Protein AF-A0A3M1Y507-F1 (afdb_monomer)

Mean predicted aligned error: 12.8 Å

Foldseek 3Di:
DDDDDPPPDDDPVRVVVVLVVLAAPQQVLADQFLLCLLASVVLNVLCLLLDHQQLEWWWKWKDDPNDIDIDIDTRSQQNDTSVVLLVQLPDQPPVDPTPVVLSRVLSCQVDDVVHHDPPMDIDIPQQDDDPPDDLLRYGSNLCSLLSVLVLVLLQQWDWQFLVLVDFPPDDDPDPDDSQFDLVVSVVSLVVSLVLLVVLLVLLVVLVVVCVVPPDPLDDALVSLVSCQVSLSSLVSLVDPLSHDPDSDSDHSVCSNVSVVSSVVSSVLSVVLSVVLVVLVVVLVPDPDSVVSVVSSQVSQCSRRHVSRDRHTWGAHDCLVQLVVQVVCQVVQCVVADVCNVVVLLVVVLVVPVLSVSVVVSQVSSVSSVRDFQDKTKGKPRDDPPHHHPSDDDDPPDDDDRISIDIDRNCPQVNPNPDTHIDIDSDDDDDDDDDPDDPDDDDDDPPPDPDDPPDDDQDQDAPDPPVDDDPVSVVVSVVVVVVVVVVVVDDVVNCCPDSCVSVPPPPPDPPPPPPPPPDDDDDPDDPPDPDPDPDPPPPPDD

Secondary structure (DSSP, 8-state):
--------PPPHHHHHHHHHHHSPTT-TTSPPPHHHHH-HHHHHHHHHHH--GGGEEEEEEEEETTEEEEEEEEGGGTT--HHHHHHHTSS-TTSS--HHHHHHHHHHHHH-SSPPPTTS-EEEETT---TT--TT-EEHHHHHHHHHHHHHHHHS-EE--SGGGS-SSS---------B-HHHHHHHHHHHHHHHHHHHHHHHHHHHHHHHSS-STT--HHHHHHHHHHHHHHHTTT-TT-S-S--SPPPHHHHHHHHHHHHHHHHHHHHHHHHHHHHHHHHTT--SHHHHHHHHHHHHHHHH-TT------B--S-HHHHHHHHHTHHHHTTTSPTTHHHHHHHHHHTT-HHHHHHHHHHHHHHHTTPPPPPEEEEEES--TTPPPTTS---TT------EEEEEESGGGGG-TTS-B--EE----------SS------------S---TT-------SS--SS--HHHHHHHHHHHHHHHHHHT--HHHHHTSGGGGT-TTS-----------------------------SSTT--

pLDDT: mean 79.87, std 17.72, range [22.44, 98.0]

Radius of gyration: 30.48 Å; Cα contacts (8 Å, |Δi|>4): 598; chains: 1; bounding box: 79×94×76 Å

Solvent-accessible surface area (backbone atoms only — not comparable to full-atom values): 32970 Å² total; per-residue (Å²): 133,90,81,88,75,91,78,85,67,75,52,73,67,55,49,51,50,51,53,59,73,36,51,25,71,59,44,69,86,19,57,84,33,58,58,36,64,53,31,34,70,61,21,25,54,44,16,53,57,72,42,37,26,72,32,33,32,35,39,35,38,36,56,58,97,90,44,79,47,75,40,81,48,37,40,55,67,58,61,49,43,53,57,50,48,61,65,56,44,68,58,63,89,79,74,59,94,43,72,48,56,46,44,53,50,31,46,40,56,74,67,39,83,73,70,70,54,94,88,44,66,76,46,78,36,44,81,55,76,64,94,88,59,58,91,65,52,38,26,58,52,74,47,31,59,49,45,45,40,51,51,53,52,60,69,69,36,43,68,42,42,30,61,82,75,54,52,84,84,83,63,77,92,59,92,68,74,50,44,57,41,46,69,61,48,49,50,33,51,49,52,44,49,52,53,52,50,47,47,44,48,57,48,47,51,55,48,54,58,52,58,68,44,88,48,85,86,64,60,47,39,66,61,43,47,65,45,46,66,46,28,45,56,44,27,52,39,58,42,88,81,27,47,55,91,63,61,61,76,34,52,81,81,45,17,60,53,56,48,52,46,50,51,55,44,46,54,52,45,53,53,47,49,54,51,46,54,53,53,56,65,60,39,76,79,51,78,57,61,68,60,36,40,54,51,51,48,51,45,46,16,66,63,45,34,83,84,48,77,72,69,55,32,16,50,73,80,60,58,67,60,54,51,55,29,61,78,45,38,73,58,27,53,66,70,52,59,89,64,39,68,60,50,50,48,57,56,42,24,77,78,34,71,66,42,30,41,51,49,50,40,54,51,48,27,48,74,54,75,31,79,77,66,61,79,43,63,42,48,37,81,67,54,95,89,50,63,44,82,93,51,76,70,62,90,86,63,78,86,74,92,62,42,75,45,75,29,78,56,52,76,59,84,64,53,77,91,56,77,37,74,50,67,42,65,78,86,83,89,83,84,83,76,68,96,78,71,97,79,81,91,81,85,82,87,76,77,76,93,74,71,74,95,81,80,78,88,85,84,75,77,95,60,94,72,92,60,86,57,69,64,61,56,53,49,50,53,55,50,51,55,49,50,56,54,56,69,70,59,48,69,73,62,42,62,76,37,83,54,42,82,77,44,85,76,70,81,59,80,81,72,69,86,76,80,73,92,68,87,84,95,68,100,68,83,87,84,69,94,73,88,76,86,75,83,82,68,87,83,74,133

Sequence (541 aa):
SEGSSPNGGLSEAERTAHIQAAKPAGWEPNPFTPRAFAEPALNKWLGQMLGPASGIRCVLRYQIDAVEYHVVVQGNHLAIQPIDLLYLLRQDPEDGGSELELRLADYARRQAVPAIPDTAELHLHVRERLPAWDEDIRTFYEIAPLVRALIDLLGDARPLTAEDLLVPEGYEEVEAPRQQLVDELALRMRDARDRLAAVHTDLGVLYTDASRGEAVAGLGPAEASALYPVLRAAAAFGLPGAYPAYQQSPGEEACAQVLNQGLSVAETLSRRLAQVDAAIAEVDPLAGDDARVEAWLDISRMLFGRDFRAIPHFAPRDVAGLQAVWAQREDLCRAMPPFGLESWRQGLAQVRPKMGALDLIDSLVQSFGQMRPPLLPLQLPYKTGDYWLGAAFPEDYAPEDKLSIVTLHGQRLLDTGGSQVGLVLDEWTEEIPFKEQRTGVAFHYDQPDATPPQSLLLAVTPVESGQWDWDDLVYTLIDTLRLAKVRAVEPAQIDQSRYAQLLPAIVAEAIPPQIQAQDDDDGQSPVGIQVVLDFGTNNQE

Nearest PDB structures (foldseek):
  7kzx-assembly1_B  TM=1.644E-01  e=1.262E+00  Shewanella oneidensis

Structure (mmCIF, N/CA/C/O backbone):
data_AF-A0A3M1Y507-F1
#
_entry.id   AF-A0A3M1Y507-F1
#
loop_
_atom_site.group_PDB
_atom_site.id
_atom_site.type_symbol
_atom_site.label_atom_id
_atom_site.label_alt_id
_atom_site.label_comp_id
_atom_site.label_asym_id
_atom_site.label_entity_id
_atom_site.label_seq_id
_atom_site.pdbx_PDB_ins_code
_atom_site.Cartn_x
_atom_site.Cartn_y
_atom_site.Cartn_z
_atom_site.occupancy
_atom_site.B_iso_or_equiv
_atom_site.auth_seq_id
_atom_site.auth_comp_id
_atom_site.auth_asym_id
_atom_site.auth_atom_id
_atom_site.pdbx_PDB_model_num
ATOM 1 N N . SER A 1 1 ? 29.914 37.739 15.614 1.00 28.62 1 SER A N 1
ATOM 2 C CA . SER A 1 1 ? 28.560 37.963 15.081 1.00 28.62 1 SER A CA 1
ATOM 3 C C . SER A 1 1 ? 28.239 36.787 14.177 1.00 28.62 1 SER A C 1
ATOM 5 O O . SER A 1 1 ? 28.610 36.790 13.014 1.00 28.62 1 SER A O 1
ATOM 7 N N . GLU A 1 2 ? 27.913 35.628 14.743 1.00 30.55 2 GLU A N 1
ATOM 8 C CA . GLU A 1 2 ? 26.553 35.282 15.199 1.00 30.55 2 GLU A CA 1
ATOM 9 C C . GLU A 1 2 ? 25.505 35.522 14.110 1.00 30.55 2 GLU A C 1
ATOM 11 O O . GLU A 1 2 ? 25.216 36.658 13.746 1.00 30.55 2 GLU A O 1
ATOM 16 N N . GLY A 1 3 ? 24.981 34.406 13.610 1.00 22.58 3 GLY A N 1
ATOM 17 C CA . GLY A 1 3 ? 23.938 34.287 12.601 1.00 22.58 3 GLY A CA 1
ATOM 18 C C . GLY A 1 3 ? 23.564 32.813 12.471 1.00 22.58 3 GLY A C 1
ATOM 19 O O . GLY A 1 3 ? 23.817 32.188 11.450 1.00 22.58 3 GLY A O 1
ATOM 20 N N . SER A 1 4 ? 23.081 32.248 13.579 1.00 26.69 4 SER A N 1
ATOM 21 C CA . SER A 1 4 ? 22.488 30.913 13.671 1.00 26.69 4 SER A CA 1
ATOM 22 C C . SER A 1 4 ? 21.318 30.774 12.690 1.00 26.69 4 SER A C 1
ATOM 24 O O . SER A 1 4 ? 20.421 31.613 12.669 1.00 26.69 4 SER A O 1
ATOM 26 N N . SER A 1 5 ? 21.305 29.695 11.913 1.00 22.44 5 SER A N 1
ATOM 27 C CA . SER A 1 5 ? 20.075 29.068 11.422 1.00 22.44 5 SER A CA 1
ATOM 28 C C . SER A 1 5 ? 20.173 27.585 11.777 1.00 22.44 5 SER A C 1
ATOM 30 O O . SER A 1 5 ? 21.082 26.913 11.282 1.00 22.44 5 SER A O 1
ATOM 32 N N . PRO A 1 6 ? 19.320 27.063 12.674 1.00 29.78 6 PRO A N 1
ATOM 33 C CA . PRO A 1 6 ? 19.376 25.676 13.096 1.00 29.78 6 PRO A CA 1
ATOM 34 C C . PRO A 1 6 ? 18.635 24.814 12.068 1.00 29.78 6 PRO A C 1
ATOM 36 O O . PRO A 1 6 ? 17.512 24.387 12.298 1.00 29.78 6 PRO A O 1
ATOM 39 N N . ASN A 1 7 ? 19.263 24.536 10.925 1.00 31.41 7 ASN A N 1
ATOM 40 C CA . ASN A 1 7 ? 18.804 23.457 10.051 1.00 31.41 7 ASN A CA 1
ATOM 41 C C . ASN A 1 7 ? 19.341 22.139 10.617 1.00 31.41 7 ASN A C 1
ATOM 43 O O . ASN A 1 7 ? 20.369 21.627 10.174 1.00 31.41 7 ASN A O 1
ATOM 47 N N . GLY A 1 8 ? 18.674 21.631 11.654 1.00 35.56 8 GLY A N 1
ATOM 48 C CA . GLY A 1 8 ? 18.930 20.313 12.232 1.00 35.56 8 GLY A CA 1
ATOM 49 C C . GLY A 1 8 ? 18.510 19.207 11.266 1.00 35.56 8 GLY A C 1
ATOM 50 O O . GLY A 1 8 ? 17.480 18.574 11.456 1.00 35.56 8 GLY A O 1
ATOM 51 N N . GLY A 1 9 ? 19.280 19.005 10.199 1.00 42.66 9 GLY A N 1
ATOM 52 C CA . GLY A 1 9 ? 19.139 17.855 9.314 1.00 42.66 9 GLY A CA 1
ATOM 53 C C . GLY A 1 9 ? 19.923 16.670 9.867 1.00 42.66 9 GLY A C 1
ATOM 54 O O . GLY A 1 9 ? 21.099 16.814 10.198 1.00 42.66 9 GLY A O 1
ATOM 55 N N . LEU A 1 10 ? 19.285 15.500 9.932 1.00 49.62 10 LEU A N 1
ATOM 56 C CA . LEU A 1 10 ? 19.953 14.228 10.216 1.00 49.62 10 LEU A CA 1
ATOM 57 C C . LEU A 1 10 ? 21.174 14.056 9.295 1.00 49.62 10 LEU A C 1
ATOM 59 O O . LEU A 1 10 ? 21.113 14.330 8.084 1.00 49.62 10 LEU A O 1
ATOM 63 N N . SER A 1 11 ? 22.281 13.575 9.853 1.00 54.97 11 SER A N 1
ATOM 64 C CA . SER A 1 11 ? 23.457 13.180 9.080 1.00 54.97 11 SER A CA 1
ATOM 65 C C . SER A 1 11 ? 23.096 12.096 8.053 1.00 54.97 11 SER A C 1
ATOM 67 O O . SER A 1 11 ? 22.108 11.373 8.190 1.00 54.97 11 SER A O 1
ATOM 69 N N . GLU A 1 12 ? 23.885 11.966 6.988 1.00 53.00 12 GLU A N 1
ATOM 70 C CA . GLU A 1 12 ? 23.670 10.940 5.954 1.00 53.00 12 GLU A CA 1
ATOM 71 C C . GLU A 1 12 ? 23.704 9.513 6.534 1.00 53.00 12 GLU A C 1
ATOM 73 O O . GLU A 1 12 ? 22.943 8.639 6.110 1.00 53.00 12 GLU A O 1
ATOM 78 N N . ALA A 1 13 ? 24.520 9.298 7.570 1.00 49.59 13 ALA A N 1
ATOM 79 C CA . ALA A 1 13 ? 24.583 8.046 8.314 1.00 49.59 13 ALA A CA 1
ATOM 80 C C . ALA A 1 13 ? 23.284 7.763 9.091 1.00 49.59 13 ALA A C 1
ATOM 82 O O . ALA A 1 13 ? 22.773 6.647 9.032 1.00 49.59 13 ALA A O 1
ATOM 83 N N . GLU A 1 14 ? 22.712 8.768 9.761 1.00 50.75 14 GLU A N 1
ATOM 84 C CA . GLU A 1 14 ? 21.430 8.645 10.472 1.00 50.75 14 GLU A CA 1
ATOM 85 C C . GLU A 1 14 ? 20.266 8.422 9.503 1.00 50.75 14 GLU A C 1
ATOM 87 O O . GLU A 1 14 ? 19.426 7.556 9.739 1.00 50.75 14 GLU A O 1
ATOM 92 N N . ARG A 1 15 ? 20.256 9.121 8.359 1.00 60.78 15 ARG A N 1
ATOM 93 C CA . ARG A 1 15 ? 19.281 8.874 7.286 1.00 60.78 15 ARG A CA 1
ATOM 94 C C . ARG A 1 15 ? 19.371 7.438 6.785 1.00 60.78 15 ARG A C 1
ATOM 96 O O . ARG A 1 15 ? 18.360 6.746 6.740 1.00 60.78 15 ARG A O 1
ATOM 103 N N . THR A 1 16 ? 20.576 6.965 6.473 1.00 62.06 16 THR A N 1
ATOM 104 C CA . THR A 1 16 ? 20.809 5.594 5.992 1.00 62.06 16 THR A CA 1
ATOM 105 C C . THR A 1 16 ? 20.395 4.548 7.028 1.00 62.06 16 THR A C 1
ATOM 107 O O . THR A 1 16 ? 19.768 3.551 6.671 1.00 62.06 16 THR A O 1
ATOM 110 N N . ALA A 1 17 ? 20.670 4.786 8.312 1.00 60.53 17 ALA A N 1
ATOM 111 C CA . ALA A 1 17 ? 20.237 3.913 9.399 1.00 60.53 17 ALA A CA 1
ATOM 112 C C . ALA A 1 17 ? 18.705 3.876 9.538 1.00 60.53 17 ALA A C 1
ATOM 114 O O . ALA A 1 17 ? 18.132 2.793 9.660 1.00 60.53 17 ALA A O 1
ATOM 115 N N . HIS A 1 18 ? 18.028 5.026 9.449 1.00 66.69 18 HIS A N 1
ATOM 116 C CA . HIS A 1 18 ? 16.563 5.098 9.466 1.00 66.69 18 HIS A CA 1
ATOM 117 C C . HIS A 1 18 ? 15.938 4.385 8.263 1.00 66.69 18 HIS A C 1
ATOM 119 O O . HIS A 1 18 ? 14.988 3.623 8.433 1.00 66.69 18 HIS A O 1
ATOM 125 N N . ILE A 1 19 ? 16.503 4.558 7.065 1.00 67.81 19 ILE A N 1
ATOM 126 C CA . ILE A 1 19 ? 16.067 3.851 5.853 1.00 67.81 19 ILE A CA 1
ATOM 127 C C . ILE A 1 19 ? 16.239 2.341 6.030 1.00 67.81 19 ILE A C 1
ATOM 129 O O . ILE A 1 19 ? 15.324 1.577 5.737 1.00 67.81 19 ILE A O 1
ATOM 133 N N . GLN A 1 20 ? 17.383 1.893 6.549 1.00 68.31 20 GLN A N 1
ATOM 134 C CA . GLN A 1 20 ? 17.637 0.471 6.759 1.00 68.31 20 GLN A CA 1
ATOM 135 C C . GLN A 1 20 ? 16.703 -0.127 7.825 1.00 68.31 20 GLN A C 1
ATOM 137 O O . GLN A 1 20 ? 16.213 -1.236 7.641 1.00 68.31 20 GLN A O 1
ATOM 142 N N . ALA A 1 21 ? 16.383 0.617 8.888 1.00 68.50 21 ALA A N 1
ATOM 143 C CA . ALA A 1 21 ? 15.392 0.217 9.892 1.00 68.50 21 ALA A CA 1
ATOM 144 C C . ALA A 1 21 ? 13.944 0.221 9.356 1.00 68.50 21 ALA A C 1
ATOM 146 O O . ALA A 1 21 ? 13.067 -0.475 9.891 1.00 68.50 21 ALA A O 1
ATOM 147 N N . ALA A 1 22 ? 13.683 1.005 8.309 1.00 74.56 22 ALA A N 1
ATOM 148 C CA . ALA A 1 22 ? 12.406 1.073 7.614 1.00 74.56 22 ALA A CA 1
ATOM 149 C C . ALA A 1 22 ? 12.232 -0.002 6.530 1.00 74.56 22 ALA A C 1
ATOM 151 O O . ALA A 1 22 ? 11.109 -0.203 6.068 1.00 74.56 22 ALA A O 1
ATOM 152 N N . LYS A 1 23 ? 13.292 -0.720 6.134 1.00 83.88 23 LYS A N 1
ATOM 153 C CA . LYS A 1 23 ? 13.156 -1.798 5.151 1.00 83.88 23 LYS A CA 1
ATOM 154 C C . LYS A 1 23 ? 12.300 -2.946 5.708 1.00 83.88 23 LYS A C 1
ATOM 156 O O . LYS A 1 23 ? 12.492 -3.349 6.859 1.00 83.88 23 LYS A O 1
ATOM 161 N N . PRO A 1 24 ? 11.347 -3.467 4.917 1.00 89.75 24 PRO A N 1
ATOM 162 C CA . PRO A 1 24 ? 10.597 -4.651 5.296 1.00 89.75 24 PRO A CA 1
ATOM 163 C C . PRO A 1 24 ? 11.488 -5.896 5.245 1.00 89.75 24 PRO A C 1
ATOM 165 O O . PRO A 1 24 ? 12.346 -6.018 4.369 1.00 89.75 24 PRO A O 1
ATOM 168 N N . ALA A 1 25 ? 11.258 -6.826 6.174 1.00 89.19 25 ALA A N 1
ATOM 169 C CA . ALA A 1 25 ? 11.999 -8.081 6.238 1.00 89.19 25 ALA A CA 1
ATOM 170 C C . ALA A 1 25 ? 11.777 -8.915 4.965 1.00 89.19 25 ALA A C 1
ATOM 172 O O . ALA A 1 25 ? 10.639 -9.099 4.538 1.00 89.19 25 ALA A O 1
ATOM 173 N N . GLY A 1 26 ? 12.850 -9.415 4.351 1.00 90.88 26 GLY A N 1
ATOM 174 C CA . GLY A 1 26 ? 12.789 -10.190 3.106 1.00 90.88 26 GLY A CA 1
ATOM 175 C C . GLY A 1 26 ? 12.724 -9.346 1.825 1.00 90.88 26 GLY A C 1
ATOM 176 O O . GLY A 1 26 ? 12.572 -9.903 0.736 1.00 90.88 26 GLY A O 1
ATOM 177 N N . TRP A 1 27 ? 12.849 -8.020 1.937 1.00 93.75 27 TRP A N 1
ATOM 178 C CA . TRP A 1 27 ? 12.872 -7.062 0.820 1.00 93.75 27 TRP A CA 1
ATOM 179 C C . TRP A 1 27 ? 14.194 -6.288 0.716 1.00 93.75 27 TRP A C 1
ATOM 181 O O . TRP A 1 27 ? 14.363 -5.450 -0.170 1.00 93.75 27 TRP A O 1
ATOM 191 N N . GLU A 1 28 ? 15.157 -6.576 1.593 1.00 90.00 28 GLU A N 1
ATOM 192 C CA . GLU A 1 28 ? 16.459 -5.912 1.674 1.00 90.00 28 GLU A CA 1
ATOM 193 C C . GLU A 1 28 ? 17.313 -5.986 0.398 1.00 90.00 28 GLU A C 1
ATOM 195 O O . GLU A 1 28 ? 18.022 -5.003 0.148 1.00 90.00 28 GLU A O 1
ATOM 200 N N . PRO A 1 29 ? 17.272 -7.073 -0.410 1.00 90.12 29 PRO A N 1
ATOM 201 C CA . PRO A 1 29 ? 18.021 -7.142 -1.665 1.00 90.12 29 PRO A CA 1
ATOM 202 C C . PRO A 1 29 ? 17.580 -6.105 -2.704 1.00 90.12 29 PRO A C 1
ATOM 204 O O . PRO A 1 29 ? 18.383 -5.710 -3.548 1.00 90.12 29 PRO A O 1
ATOM 207 N N . ASN A 1 30 ? 16.324 -5.650 -2.649 1.00 91.12 30 ASN A N 1
ATOM 208 C CA . ASN A 1 30 ? 15.822 -4.639 -3.570 1.00 91.12 30 ASN A CA 1
ATOM 209 C C . ASN A 1 30 ? 16.247 -3.232 -3.112 1.00 91.12 30 ASN A C 1
ATOM 211 O O . ASN A 1 30 ? 16.188 -2.917 -1.917 1.00 91.12 30 ASN A O 1
ATOM 215 N N . PRO A 1 31 ? 16.626 -2.336 -4.044 1.00 90.19 31 PRO A N 1
ATOM 216 C CA . PRO A 1 31 ? 16.830 -0.934 -3.715 1.00 90.19 31 PRO A CA 1
ATOM 217 C C . PRO A 1 31 ? 15.530 -0.325 -3.179 1.00 90.19 31 PRO A C 1
ATOM 219 O O . PRO A 1 31 ? 14.425 -0.726 -3.554 1.00 90.19 31 PRO A O 1
ATOM 222 N N . PHE A 1 32 ? 15.666 0.653 -2.288 1.00 90.62 32 PHE A N 1
ATOM 223 C CA . PHE A 1 32 ? 14.522 1.395 -1.776 1.00 90.62 32 PHE A CA 1
ATOM 224 C C . PHE A 1 32 ? 14.005 2.309 -2.894 1.00 90.62 32 PHE A C 1
ATOM 226 O O . PHE A 1 32 ? 14.772 3.086 -3.465 1.00 90.62 32 PHE A O 1
ATOM 233 N N . THR A 1 33 ? 12.738 2.163 -3.271 1.00 93.56 33 THR A N 1
ATOM 234 C CA . THR A 1 33 ? 12.154 2.918 -4.384 1.00 93.56 33 THR A CA 1
ATOM 235 C C . THR A 1 33 ? 11.754 4.325 -3.944 1.00 93.56 33 THR A C 1
ATOM 237 O O . THR A 1 33 ? 11.559 4.562 -2.751 1.00 93.56 33 THR A O 1
ATOM 240 N N . PRO A 1 34 ? 11.602 5.284 -4.876 1.00 94.75 34 PRO A N 1
ATOM 241 C CA . PRO A 1 34 ? 11.141 6.633 -4.554 1.00 94.75 34 PRO A CA 1
ATOM 242 C C . PRO A 1 34 ? 9.839 6.665 -3.737 1.00 94.75 34 PRO A C 1
ATOM 244 O O . PRO A 1 34 ? 9.742 7.431 -2.781 1.00 94.75 34 PRO A O 1
ATOM 247 N N . ARG A 1 35 ? 8.875 5.782 -4.041 1.00 94.69 35 ARG A N 1
ATOM 248 C CA . ARG A 1 35 ? 7.646 5.632 -3.244 1.00 94.69 35 ARG A CA 1
ATOM 249 C C . ARG A 1 35 ? 7.921 5.138 -1.824 1.00 94.69 35 ARG A C 1
ATOM 251 O O . ARG A 1 35 ? 7.320 5.644 -0.884 1.00 94.69 35 ARG A O 1
ATOM 258 N N . ALA A 1 36 ? 8.839 4.186 -1.656 1.00 94.38 36 ALA A N 1
ATOM 259 C CA . ALA A 1 36 ? 9.221 3.687 -0.338 1.00 94.38 36 ALA A CA 1
ATOM 260 C C . ALA A 1 36 ? 9.976 4.744 0.488 1.00 94.38 36 ALA A C 1
ATOM 262 O O . ALA A 1 36 ? 9.772 4.822 1.694 1.00 94.38 36 ALA A O 1
ATOM 263 N N . PHE A 1 37 ? 10.800 5.587 -0.148 1.00 92.19 37 PHE A N 1
ATOM 264 C CA . PHE A 1 37 ? 11.427 6.750 0.498 1.00 92.19 37 PHE A CA 1
ATOM 265 C C . PHE A 1 37 ? 10.401 7.776 0.967 1.00 92.19 37 PHE A C 1
ATOM 267 O O . PHE A 1 37 ? 10.526 8.307 2.069 1.00 92.19 37 PHE A O 1
ATOM 274 N N . ALA A 1 38 ? 9.397 8.041 0.134 1.00 93.81 38 ALA A N 1
ATOM 275 C CA . ALA A 1 38 ? 8.328 8.960 0.472 1.00 93.81 38 ALA A CA 1
ATOM 276 C C . ALA A 1 38 ? 7.434 8.411 1.592 1.00 93.81 38 ALA A C 1
ATOM 278 O O . ALA A 1 38 ? 7.023 9.192 2.440 1.00 93.81 38 ALA A O 1
ATOM 279 N N . GLU A 1 39 ? 7.172 7.100 1.638 1.00 93.81 39 GLU A N 1
ATOM 280 C CA . GLU A 1 39 ? 6.298 6.463 2.637 1.00 93.81 39 GLU A CA 1
ATOM 281 C C . GLU A 1 39 ? 6.888 5.175 3.243 1.00 93.81 39 GLU A C 1
ATOM 283 O O . GLU A 1 39 ? 6.410 4.059 2.994 1.00 93.81 39 GLU A O 1
ATOM 288 N N . PRO A 1 40 ? 7.931 5.304 4.085 1.00 91.69 40 PRO A N 1
ATOM 289 C CA . PRO A 1 40 ? 8.652 4.162 4.641 1.00 91.69 40 PRO A CA 1
ATOM 290 C C . PRO A 1 40 ? 7.810 3.334 5.618 1.00 91.69 40 PRO A C 1
ATOM 292 O O . PRO A 1 40 ? 7.940 2.109 5.660 1.00 91.69 40 PRO A O 1
ATOM 295 N N . ALA A 1 41 ? 6.940 3.980 6.401 1.00 89.12 41 ALA A N 1
ATOM 296 C CA . ALA A 1 41 ? 6.102 3.307 7.390 1.00 89.12 41 ALA A CA 1
ATOM 297 C C . ALA A 1 41 ? 5.075 2.381 6.725 1.00 89.12 41 ALA A C 1
ATOM 299 O O . ALA A 1 41 ? 4.989 1.202 7.080 1.00 89.12 41 ALA A O 1
ATOM 300 N N . LEU A 1 42 ? 4.366 2.892 5.713 1.00 91.88 42 LEU A N 1
ATOM 301 C CA . LEU A 1 42 ? 3.423 2.110 4.919 1.00 91.88 42 LEU A CA 1
ATOM 302 C C . LEU A 1 42 ? 4.139 0.979 4.173 1.00 91.88 42 LEU A C 1
ATOM 304 O O . LEU A 1 42 ? 3.690 -0.164 4.216 1.00 91.88 42 LEU A O 1
ATOM 308 N N . ASN A 1 43 ? 5.289 1.264 3.554 1.00 94.19 43 ASN A N 1
ATOM 309 C CA . ASN A 1 43 ? 6.078 0.252 2.855 1.00 94.19 43 ASN A CA 1
ATOM 310 C C . ASN A 1 43 ? 6.489 -0.912 3.772 1.00 94.19 43 ASN A C 1
ATOM 312 O O . ASN A 1 43 ? 6.392 -2.079 3.389 1.00 94.19 43 ASN A O 1
ATOM 316 N N . LYS A 1 44 ? 6.912 -0.601 5.003 1.00 90.62 44 LYS A N 1
ATOM 317 C CA . LYS A 1 44 ? 7.278 -1.610 5.999 1.00 90.62 44 LYS A CA 1
ATOM 318 C C . LYS A 1 44 ? 6.092 -2.485 6.397 1.00 90.62 44 LYS A C 1
ATOM 320 O O . LYS A 1 44 ? 6.242 -3.703 6.463 1.00 90.62 44 LYS A O 1
ATOM 325 N N . TRP A 1 45 ? 4.935 -1.875 6.654 1.00 89.56 45 TRP A N 1
ATOM 326 C CA . TRP A 1 45 ? 3.712 -2.597 7.011 1.00 89.56 45 TRP A CA 1
ATOM 327 C C . TRP A 1 45 ? 3.232 -3.504 5.870 1.00 89.56 45 TRP A C 1
ATOM 329 O O . TRP A 1 45 ? 2.956 -4.680 6.095 1.00 89.56 45 TRP A O 1
ATOM 339 N N . LEU A 1 46 ? 3.242 -3.012 4.628 1.00 92.62 46 LEU A N 1
ATOM 340 C CA . LEU A 1 46 ? 2.901 -3.816 3.451 1.00 92.62 46 LEU A CA 1
ATOM 341 C C . LEU A 1 46 ? 3.817 -5.034 3.297 1.00 92.62 46 LEU A C 1
ATOM 343 O O . LEU A 1 46 ? 3.341 -6.119 2.982 1.00 92.62 46 LEU A O 1
ATOM 347 N N . GLY A 1 47 ? 5.118 -4.891 3.564 1.00 92.38 47 GLY A N 1
ATOM 348 C CA . GLY A 1 47 ? 6.041 -6.025 3.511 1.00 92.38 47 GLY A CA 1
ATOM 349 C C . GLY A 1 47 ? 5.758 -7.109 4.556 1.00 92.38 47 GLY A C 1
ATOM 350 O O . GLY A 1 47 ? 6.007 -8.278 4.283 1.00 92.38 47 GLY A O 1
ATOM 351 N N . GLN A 1 48 ? 5.191 -6.756 5.717 1.00 89.56 48 GLN A N 1
ATOM 352 C CA . GLN A 1 48 ? 4.738 -7.743 6.709 1.00 89.56 48 GLN A CA 1
ATOM 353 C C . GLN A 1 48 ? 3.514 -8.525 6.216 1.00 89.56 48 GLN A C 1
ATOM 355 O O . GLN A 1 48 ? 3.409 -9.715 6.488 1.00 89.56 48 GLN A O 1
ATOM 360 N N . MET A 1 49 ? 2.613 -7.868 5.480 1.00 90.94 49 MET A N 1
ATOM 361 C CA . MET A 1 49 ? 1.406 -8.501 4.935 1.00 90.94 49 MET A CA 1
ATOM 362 C C . MET A 1 49 ? 1.708 -9.397 3.733 1.00 90.94 49 MET A C 1
ATOM 364 O O . MET A 1 49 ? 1.124 -10.467 3.595 1.00 90.94 49 MET A O 1
ATOM 368 N N . LEU A 1 50 ? 2.617 -8.963 2.857 1.00 91.75 50 LEU A N 1
ATOM 369 C CA . LEU A 1 50 ? 2.939 -9.662 1.609 1.00 91.75 50 LEU A CA 1
ATOM 370 C C . LEU A 1 50 ? 3.966 -10.791 1.784 1.00 91.75 50 LEU A C 1
ATOM 372 O O . LEU A 1 50 ? 4.079 -11.640 0.903 1.00 91.75 50 LEU A O 1
ATOM 376 N N . GLY A 1 51 ? 4.719 -10.800 2.886 1.00 91.44 51 GLY A N 1
ATOM 377 C CA . GLY A 1 51 ? 5.826 -11.733 3.087 1.00 91.44 51 GLY A CA 1
ATOM 378 C C . GLY A 1 51 ? 7.075 -11.375 2.267 1.00 91.44 51 GLY A C 1
ATOM 379 O O . GLY A 1 51 ? 7.156 -10.289 1.683 1.00 91.44 51 GLY A O 1
ATOM 380 N N . PRO A 1 52 ? 8.097 -12.250 2.240 1.00 93.06 52 PRO A N 1
ATOM 381 C CA . PRO A 1 52 ? 9.377 -11.968 1.591 1.00 93.06 52 PRO A CA 1
ATOM 382 C C . PRO A 1 52 ? 9.254 -11.896 0.062 1.00 93.06 52 PRO A C 1
ATOM 384 O O . PRO A 1 52 ? 8.570 -12.704 -0.564 1.00 93.06 52 PRO A O 1
ATOM 387 N N . ALA A 1 53 ? 10.010 -10.994 -0.572 1.00 94.69 53 ALA A N 1
ATOM 388 C CA . ALA A 1 53 ? 9.958 -10.787 -2.023 1.00 94.69 53 ALA A CA 1
ATOM 389 C C . ALA A 1 53 ? 10.339 -12.040 -2.839 1.00 94.69 53 ALA A C 1
ATOM 391 O O . ALA A 1 53 ? 9.849 -12.235 -3.949 1.00 94.69 53 ALA A O 1
ATOM 392 N N . SER A 1 54 ? 11.211 -12.899 -2.300 1.00 94.19 54 SER A N 1
ATOM 393 C CA . SER A 1 54 ? 11.611 -14.179 -2.911 1.00 94.19 54 SER A CA 1
ATOM 394 C C . SER A 1 54 ? 10.498 -15.236 -2.918 1.00 94.19 54 SER A C 1
ATOM 396 O O . SER A 1 54 ? 10.579 -16.213 -3.673 1.00 94.19 54 SER A O 1
ATOM 398 N N . GLY A 1 55 ? 9.471 -15.048 -2.082 1.00 93.81 55 GLY A N 1
ATOM 399 C CA . GLY A 1 55 ? 8.271 -15.878 -2.038 1.00 93.81 55 GLY A CA 1
ATOM 400 C C . GLY A 1 55 ? 7.310 -15.595 -3.191 1.00 93.81 55 GLY A C 1
ATOM 401 O O . GLY A 1 55 ? 6.507 -16.457 -3.515 1.00 93.81 55 GLY A O 1
ATOM 402 N N . ILE A 1 56 ? 7.423 -14.446 -3.867 1.00 94.94 56 ILE A N 1
ATOM 403 C CA . ILE A 1 56 ? 6.552 -14.063 -4.989 1.00 94.94 56 ILE A CA 1
ATOM 404 C C . ILE A 1 56 ? 7.283 -14.328 -6.306 1.00 94.94 56 ILE A C 1
ATOM 406 O O . ILE A 1 56 ? 8.363 -13.775 -6.533 1.00 94.94 56 ILE A O 1
ATOM 410 N N . ARG A 1 57 ? 6.731 -15.184 -7.172 1.00 96.00 57 ARG A N 1
ATOM 411 C CA . ARG A 1 57 ? 7.416 -15.687 -8.375 1.00 96.00 57 ARG A CA 1
ATOM 412 C C . ARG A 1 57 ? 6.542 -15.680 -9.627 1.00 96.00 57 ARG A C 1
ATOM 414 O O . ARG A 1 57 ? 5.321 -15.662 -9.562 1.00 96.00 57 ARG A O 1
ATOM 421 N N . CYS A 1 58 ? 7.180 -15.712 -10.788 1.00 95.81 58 CYS A N 1
ATOM 422 C CA . CYS A 1 58 ? 6.538 -15.928 -12.081 1.00 95.81 58 CYS A CA 1
ATOM 423 C C . CYS A 1 58 ? 7.408 -16.860 -12.926 1.00 95.81 58 CYS A C 1
ATOM 425 O O . CYS A 1 58 ? 8.637 -16.723 -12.929 1.00 95.81 58 CYS A O 1
ATOM 427 N N . VAL A 1 59 ? 6.777 -17.792 -13.638 1.00 96.44 59 VAL A N 1
ATOM 428 C CA . VAL A 1 59 ? 7.441 -18.628 -14.640 1.00 96.44 59 VAL A CA 1
ATOM 429 C C . VAL A 1 59 ? 7.279 -17.958 -15.999 1.00 96.44 59 VAL A C 1
ATOM 431 O O . VAL A 1 59 ? 6.169 -17.632 -16.413 1.00 96.44 59 VAL A O 1
ATOM 434 N N . LEU A 1 60 ? 8.387 -17.756 -16.706 1.00 95.06 60 LEU A N 1
ATOM 435 C CA . LEU A 1 60 ? 8.373 -17.320 -18.096 1.00 95.06 60 LEU A CA 1
ATOM 436 C C . LEU A 1 60 ? 8.932 -18.438 -18.965 1.00 95.06 60 LEU A C 1
ATOM 438 O O . LEU A 1 60 ? 10.020 -18.939 -18.679 1.00 95.06 60 LEU A O 1
ATOM 442 N N . ARG A 1 61 ? 8.204 -18.818 -20.015 1.00 94.38 61 ARG A N 1
ATOM 443 C CA . ARG A 1 61 ? 8.585 -19.886 -20.948 1.00 94.38 61 ARG A CA 1
ATOM 444 C C . ARG A 1 61 ? 8.903 -19.305 -22.319 1.00 94.38 61 ARG A C 1
ATOM 446 O O . ARG A 1 61 ? 8.270 -18.349 -22.761 1.00 94.38 61 ARG A O 1
ATOM 453 N N . TYR A 1 62 ? 9.904 -19.874 -22.975 1.00 93.69 62 TYR A N 1
ATOM 454 C CA . TYR A 1 62 ? 10.314 -19.509 -24.329 1.00 93.69 62 TYR A CA 1
ATOM 455 C C . TYR A 1 62 ? 10.838 -20.740 -25.064 1.00 93.69 62 TYR A C 1
ATOM 457 O O . TYR A 1 62 ? 11.231 -21.729 -24.441 1.00 93.69 62 TYR A O 1
ATOM 465 N N . GLN A 1 63 ? 10.853 -20.681 -26.393 1.00 92.69 63 GLN A N 1
ATOM 466 C CA . GLN A 1 63 ? 11.301 -21.789 -27.232 1.00 92.69 63 GLN A CA 1
ATOM 467 C C . GLN A 1 63 ? 12.459 -21.375 -28.142 1.00 92.69 63 GLN A C 1
ATOM 469 O O . GLN A 1 63 ? 12.473 -20.274 -28.692 1.00 92.69 63 GLN A O 1
ATOM 474 N N . ILE A 1 64 ? 13.423 -22.280 -28.315 1.00 92.25 64 ILE A N 1
ATOM 475 C CA . ILE A 1 64 ? 14.520 -22.170 -29.285 1.00 92.25 64 ILE A CA 1
ATOM 476 C C . ILE A 1 64 ? 14.609 -23.503 -30.019 1.00 92.25 64 ILE A C 1
ATOM 478 O O . ILE A 1 64 ? 14.738 -24.540 -29.375 1.00 92.25 64 ILE A O 1
ATOM 482 N N . ASP A 1 65 ? 14.519 -23.489 -31.350 1.00 90.50 65 ASP A N 1
ATOM 483 C CA . ASP A 1 65 ? 14.596 -24.694 -32.192 1.00 90.50 65 ASP A CA 1
ATOM 484 C C . ASP A 1 65 ? 13.667 -25.837 -31.720 1.00 90.50 65 ASP A C 1
ATOM 486 O O . ASP A 1 65 ? 14.051 -27.005 -31.684 1.00 90.50 65 ASP A O 1
ATOM 490 N N . ALA A 1 66 ? 12.431 -25.482 -31.335 1.00 89.56 66 ALA A N 1
ATOM 491 C CA . ALA A 1 66 ? 11.407 -26.367 -30.758 1.00 89.56 66 ALA A CA 1
ATOM 492 C C . ALA A 1 66 ? 11.752 -27.003 -29.392 1.00 89.56 66 ALA A C 1
ATOM 494 O O . ALA A 1 66 ? 11.019 -27.867 -28.911 1.00 89.56 66 ALA A O 1
ATOM 495 N N . VAL A 1 67 ? 12.830 -26.562 -28.740 1.00 93.38 67 VAL A N 1
ATOM 496 C CA . VAL A 1 67 ? 13.152 -26.901 -27.351 1.00 93.38 67 VAL A CA 1
ATOM 497 C C . VAL A 1 67 ? 12.610 -25.815 -26.433 1.00 93.38 67 VAL A C 1
ATOM 499 O O . VAL A 1 67 ? 12.872 -24.630 -26.633 1.00 93.38 67 VAL A O 1
ATOM 502 N N . GLU A 1 68 ? 11.854 -26.225 -25.419 1.00 93.69 68 GLU A N 1
ATOM 503 C CA . GLU A 1 68 ? 11.274 -25.317 -24.438 1.00 93.69 68 GLU A CA 1
ATOM 504 C C . GLU A 1 68 ? 12.209 -25.094 -23.248 1.00 93.69 68 GLU A C 1
ATOM 506 O O . GLU A 1 68 ? 12.749 -26.031 -22.656 1.00 93.69 68 GLU A O 1
ATOM 511 N N . TYR A 1 69 ? 12.354 -23.829 -22.880 1.00 94.38 69 TYR A N 1
ATOM 512 C CA . TYR A 1 69 ? 13.125 -23.361 -21.743 1.00 94.38 69 TYR A CA 1
ATOM 513 C C . TYR A 1 69 ? 12.242 -22.490 -20.854 1.00 94.38 69 TYR A C 1
ATOM 515 O O . TYR A 1 69 ? 11.242 -21.924 -21.299 1.00 94.38 69 TYR A O 1
ATOM 523 N N . HIS A 1 70 ? 12.625 -22.349 -19.586 1.00 94.06 70 HIS A N 1
ATOM 524 C CA . HIS A 1 70 ? 11.936 -21.453 -18.667 1.00 94.06 70 HIS A CA 1
ATOM 525 C C . HIS A 1 70 ? 12.911 -20.667 -17.792 1.00 94.06 70 HIS A C 1
ATOM 527 O O . HIS A 1 70 ? 14.012 -21.127 -17.486 1.00 94.06 70 HIS A O 1
ATOM 533 N N . VAL A 1 71 ? 12.481 -19.481 -17.369 1.00 95.25 71 VAL A N 1
ATOM 534 C CA . VAL A 1 71 ? 13.136 -18.662 -16.347 1.00 95.25 71 VAL A CA 1
ATOM 535 C C . VAL A 1 71 ? 12.142 -18.424 -15.221 1.00 95.25 71 VAL A C 1
ATOM 537 O O . VAL A 1 71 ? 11.000 -18.039 -15.461 1.00 95.25 71 VAL A O 1
ATOM 540 N N . VAL A 1 72 ? 12.588 -18.625 -13.983 1.00 96.00 72 VAL A N 1
ATOM 541 C CA . VAL A 1 72 ? 11.819 -18.237 -12.799 1.00 96.00 72 VAL A CA 1
ATOM 542 C C . VAL A 1 72 ? 12.279 -16.862 -12.344 1.00 96.00 72 VAL A C 1
ATOM 544 O O . VAL A 1 72 ? 13.445 -16.668 -11.994 1.00 96.00 72 VAL A O 1
ATOM 547 N N . VAL A 1 73 ? 11.355 -15.908 -12.316 1.00 96.25 73 VAL A N 1
ATOM 548 C CA . VAL A 1 73 ? 11.613 -14.544 -11.851 1.00 96.25 73 VAL A CA 1
ATOM 549 C C . VAL A 1 73 ? 10.948 -14.346 -10.500 1.00 96.25 73 VAL A C 1
ATOM 551 O O . VAL A 1 73 ? 9.791 -14.708 -10.320 1.00 96.25 73 VAL A O 1
ATOM 554 N N . GLN A 1 74 ? 11.693 -13.801 -9.544 1.00 95.50 74 GLN A N 1
ATOM 555 C CA . GLN A 1 74 ? 11.264 -13.581 -8.165 1.00 95.50 74 GLN A CA 1
ATOM 556 C C . GLN A 1 74 ? 11.053 -12.081 -7.909 1.00 95.50 74 GLN A C 1
ATOM 558 O O . GLN A 1 74 ? 11.632 -11.244 -8.600 1.00 95.50 74 GLN A O 1
ATOM 563 N N . GLY A 1 75 ? 10.287 -11.699 -6.888 1.00 94.00 75 GLY A N 1
ATOM 564 C CA . GLY A 1 75 ? 10.072 -10.287 -6.541 1.00 94.00 75 GLY A CA 1
ATOM 565 C C . GLY A 1 75 ? 11.363 -9.524 -6.194 1.00 94.00 75 GLY A C 1
ATOM 566 O O . GLY A 1 75 ? 11.482 -8.331 -6.487 1.00 94.00 75 GLY A O 1
ATOM 567 N N . ASN A 1 76 ? 12.377 -10.205 -5.648 1.00 94.38 76 ASN A N 1
ATOM 568 C CA . ASN A 1 76 ? 13.707 -9.637 -5.359 1.00 94.38 76 ASN A CA 1
ATOM 569 C C . ASN A 1 76 ? 14.576 -9.392 -6.617 1.00 94.38 76 ASN A C 1
ATOM 571 O O . ASN A 1 76 ? 15.700 -8.908 -6.516 1.00 94.38 76 ASN A O 1
ATOM 575 N N . HIS A 1 77 ? 14.076 -9.736 -7.804 1.00 94.25 77 HIS A N 1
ATOM 576 C CA . HIS A 1 77 ? 14.747 -9.506 -9.081 1.00 94.25 77 HIS A CA 1
ATOM 577 C C . HIS A 1 77 ? 14.276 -8.219 -9.777 1.00 94.25 77 HIS A C 1
ATOM 579 O O . HIS A 1 77 ? 14.922 -7.739 -10.710 1.00 94.25 77 HIS A O 1
ATOM 585 N N . LEU A 1 78 ? 13.145 -7.653 -9.341 1.00 93.00 78 LEU A N 1
ATOM 586 C CA . LEU A 1 78 ? 12.418 -6.618 -10.084 1.00 93.00 78 LEU A CA 1
ATOM 587 C C . LEU A 1 78 ? 12.731 -5.183 -9.644 1.00 93.00 78 LEU A C 1
ATOM 589 O O . LEU A 1 78 ? 12.188 -4.240 -10.225 1.00 93.00 78 LEU A O 1
ATOM 593 N N . ALA A 1 79 ? 13.599 -5.013 -8.640 1.00 92.19 79 ALA A N 1
ATOM 594 C CA . ALA A 1 79 ? 13.931 -3.718 -8.047 1.00 92.19 79 ALA A CA 1
ATOM 595 C C . ALA A 1 79 ? 12.680 -2.919 -7.623 1.00 92.19 79 ALA A C 1
ATOM 597 O O . ALA A 1 79 ? 12.530 -1.740 -7.946 1.00 92.19 79 ALA A O 1
ATOM 598 N N . ILE A 1 80 ? 11.768 -3.599 -6.926 1.00 93.62 80 ILE A N 1
ATOM 599 C CA . ILE A 1 80 ? 10.508 -3.054 -6.402 1.00 93.62 80 ILE A CA 1
ATOM 600 C C . ILE A 1 80 ? 10.456 -3.191 -4.881 1.00 93.62 80 ILE A C 1
ATOM 602 O O . ILE A 1 80 ? 11.092 -4.073 -4.303 1.00 93.62 80 ILE A O 1
ATOM 606 N N . GLN A 1 81 ? 9.677 -2.342 -4.229 1.00 94.88 81 GLN A N 1
ATOM 607 C CA . GLN A 1 81 ? 9.343 -2.461 -2.812 1.00 94.88 81 GLN A CA 1
ATOM 608 C C . GLN A 1 81 ? 7.861 -2.850 -2.646 1.00 94.88 81 GLN A C 1
ATOM 610 O O . GLN A 1 81 ? 7.100 -2.747 -3.613 1.00 94.88 81 GLN A O 1
ATOM 615 N N . PRO A 1 82 ? 7.415 -3.282 -1.449 1.00 95.56 82 PRO A N 1
ATOM 616 C CA . PRO A 1 82 ? 6.014 -3.643 -1.208 1.00 95.56 82 PRO A CA 1
ATOM 617 C C . PRO A 1 82 ? 5.003 -2.595 -1.678 1.00 95.56 82 PRO A C 1
ATOM 619 O O . PRO A 1 82 ? 3.988 -2.936 -2.281 1.00 95.56 82 PRO A O 1
ATOM 622 N N . ILE A 1 83 ? 5.298 -1.310 -1.459 1.00 95.19 83 ILE A N 1
ATOM 623 C CA . ILE A 1 83 ? 4.417 -0.210 -1.867 1.00 95.19 83 ILE A CA 1
ATOM 624 C C . ILE A 1 83 ? 4.234 -0.114 -3.386 1.00 95.19 83 ILE A C 1
ATOM 626 O O . ILE A 1 83 ? 3.190 0.339 -3.847 1.00 95.19 83 ILE A O 1
ATOM 630 N N . ASP A 1 84 ? 5.207 -0.563 -4.182 1.00 94.62 84 ASP A N 1
ATOM 631 C CA . ASP A 1 84 ? 5.116 -0.525 -5.642 1.00 94.62 84 ASP A CA 1
ATOM 632 C C . ASP A 1 84 ? 4.151 -1.582 -6.184 1.00 94.62 84 ASP A C 1
ATOM 634 O O . ASP A 1 84 ? 3.494 -1.348 -7.201 1.00 94.62 84 ASP A O 1
ATOM 638 N N . LEU A 1 85 ? 4.000 -2.713 -5.484 1.00 93.75 85 LEU A N 1
ATOM 639 C CA . LEU A 1 85 ? 3.048 -3.757 -5.865 1.00 93.75 85 LEU A CA 1
ATOM 640 C C . LEU A 1 85 ? 1.602 -3.253 -5.864 1.00 93.75 85 LEU A C 1
ATOM 642 O O . LEU A 1 85 ? 0.829 -3.674 -6.721 1.00 93.75 85 LEU A O 1
ATOM 646 N N . LEU A 1 86 ? 1.261 -2.290 -4.997 1.00 92.56 86 LEU A N 1
ATOM 647 C CA . LEU A 1 86 ? -0.063 -1.651 -4.984 1.00 92.56 86 LEU A CA 1
ATOM 648 C C . LEU A 1 86 ? -0.410 -0.935 -6.298 1.00 92.56 86 LEU A C 1
ATOM 650 O O . LEU A 1 86 ? -1.577 -0.642 -6.545 1.00 92.56 86 LEU A O 1
ATOM 654 N N . TYR A 1 87 ? 0.588 -0.612 -7.123 1.00 90.50 87 TYR A N 1
ATOM 655 C CA . TYR A 1 87 ? 0.399 0.039 -8.421 1.00 90.50 87 TYR A CA 1
ATOM 656 C C . TYR A 1 87 ? 0.577 -0.948 -9.570 1.00 90.50 87 TYR A C 1
ATOM 658 O O . TYR A 1 87 ? -0.175 -0.887 -10.539 1.00 90.50 87 TYR A O 1
ATOM 666 N N . LEU A 1 88 ? 1.533 -1.871 -9.444 1.00 90.62 88 LEU A N 1
ATOM 667 C CA . LEU A 1 88 ? 1.822 -2.883 -10.461 1.00 90.62 88 LEU A CA 1
ATOM 668 C C . LEU A 1 88 ? 0.709 -3.932 -10.602 1.00 90.62 88 LEU A C 1
ATOM 670 O O . LEU A 1 88 ? 0.526 -4.456 -11.692 1.00 90.62 88 LEU A O 1
ATOM 674 N N . LEU A 1 89 ? -0.041 -4.217 -9.531 1.00 89.12 89 LEU A N 1
ATOM 675 C CA . LEU A 1 89 ? -1.105 -5.235 -9.497 1.00 89.12 89 LEU A CA 1
ATOM 676 C C . LEU A 1 89 ? -2.522 -4.637 -9.433 1.00 89.12 89 LEU A C 1
ATOM 678 O O . LEU A 1 89 ? -3.459 -5.268 -8.941 1.00 89.12 89 LEU A O 1
ATOM 682 N N . ARG A 1 90 ? -2.693 -3.397 -9.908 1.00 79.94 90 ARG A N 1
ATOM 683 C CA . ARG A 1 90 ? -4.023 -2.767 -9.997 1.00 79.94 90 ARG A CA 1
ATOM 684 C C . ARG A 1 90 ? -4.909 -3.398 -11.055 1.00 79.94 90 ARG A C 1
ATOM 686 O O . ARG A 1 90 ? -6.107 -3.540 -10.836 1.00 79.94 90 ARG A O 1
ATOM 693 N N . GLN A 1 91 ? -4.316 -3.714 -12.198 1.00 72.31 91 GLN A N 1
ATOM 694 C CA . GLN A 1 91 ? -4.978 -4.446 -13.272 1.00 72.31 91 GLN A CA 1
ATOM 695 C C . GLN A 1 91 ? -4.831 -5.945 -13.038 1.00 72.31 91 GLN A C 1
ATOM 697 O O . GLN A 1 91 ? -4.046 -6.370 -12.182 1.00 72.31 91 GLN A O 1
ATOM 702 N N . ASP A 1 92 ? -5.621 -6.750 -13.743 1.00 68.06 92 ASP A N 1
ATOM 703 C CA . ASP A 1 92 ? -5.392 -8.184 -13.711 1.00 68.06 92 ASP A CA 1
ATOM 704 C C . ASP A 1 92 ? -4.049 -8.517 -14.350 1.00 68.06 92 ASP A C 1
ATOM 706 O O . ASP A 1 92 ? -3.785 -8.036 -15.452 1.00 68.06 92 ASP A O 1
ATOM 710 N N . PRO A 1 93 ? -3.182 -9.313 -13.687 1.00 68.06 93 PRO A N 1
ATOM 711 C CA . PRO A 1 93 ? -1.959 -9.801 -14.315 1.00 68.06 93 PRO A CA 1
ATOM 712 C C . PRO A 1 93 ? -2.201 -10.528 -15.646 1.00 68.06 93 PRO A C 1
ATOM 714 O O . PRO A 1 93 ? -1.250 -10.749 -16.388 1.00 68.06 93 PRO A O 1
ATOM 717 N N . GLU A 1 94 ? -3.444 -10.925 -15.934 1.00 70.00 94 GLU A N 1
ATOM 718 C CA . GLU A 1 94 ? -3.851 -11.548 -17.194 1.00 70.00 94 GLU A CA 1
ATOM 719 C C . GLU A 1 94 ? -4.235 -10.586 -18.313 1.00 70.00 94 GLU A C 1
ATOM 721 O O . GLU A 1 94 ? -4.186 -10.980 -19.477 1.00 70.00 94 GLU A O 1
ATOM 726 N N . ASP A 1 95 ? -4.616 -9.348 -17.989 1.00 63.41 95 ASP A N 1
ATOM 727 C CA . ASP A 1 95 ? -5.116 -8.390 -18.984 1.00 63.41 95 ASP A CA 1
ATOM 728 C C . ASP A 1 95 ? -4.017 -7.955 -19.975 1.00 63.41 95 ASP A C 1
ATOM 730 O O . ASP A 1 95 ? -4.317 -7.394 -21.033 1.00 63.41 95 ASP A O 1
ATOM 734 N N . GLY A 1 96 ? -2.751 -8.263 -19.669 1.00 59.62 96 GLY A N 1
ATOM 735 C CA . GLY A 1 96 ? -1.605 -8.026 -20.534 1.00 59.62 96 GLY A CA 1
ATOM 736 C C . GLY A 1 96 ? -1.165 -6.559 -20.575 1.00 59.62 96 GLY A C 1
ATOM 737 O O . GLY A 1 96 ? -1.914 -5.630 -20.270 1.00 59.62 96 GLY A O 1
ATOM 738 N N . GLY A 1 97 ? 0.076 -6.319 -21.001 1.00 59.94 97 GLY A N 1
ATOM 739 C CA . GLY A 1 97 ? 0.591 -4.973 -21.267 1.00 59.94 97 GLY A CA 1
ATOM 740 C C . GLY A 1 97 ? 0.838 -4.121 -20.017 1.00 59.94 97 GLY A C 1
ATOM 741 O O . GLY A 1 97 ? 1.003 -2.902 -20.126 1.00 59.94 97 GLY A O 1
ATOM 742 N N . SER A 1 98 ? 0.884 -4.739 -18.836 1.00 81.38 98 SER A N 1
ATOM 743 C CA . SER A 1 98 ? 1.186 -4.057 -17.579 1.00 81.38 98 SER A CA 1
ATOM 744 C C . SER A 1 98 ? 2.689 -3.764 -17.420 1.00 81.38 98 SER A C 1
ATOM 746 O O . SER A 1 98 ? 3.557 -4.450 -17.964 1.00 81.38 98 SER A O 1
ATOM 748 N N . GLU A 1 99 ? 3.043 -2.756 -16.612 1.00 89.81 99 GLU A N 1
ATOM 749 C CA . GLU A 1 99 ? 4.450 -2.488 -16.254 1.00 89.81 99 GLU A CA 1
ATOM 750 C C . GLU A 1 99 ? 5.112 -3.708 -15.579 1.00 89.81 99 GLU A C 1
ATOM 752 O O . GLU A 1 99 ? 6.317 -3.930 -15.727 1.00 89.81 99 GLU A O 1
ATOM 757 N N . LEU A 1 100 ? 4.330 -4.521 -14.858 1.00 91.25 100 LEU A N 1
ATOM 758 C CA . LEU A 1 100 ? 4.808 -5.745 -14.222 1.00 91.25 100 LEU A CA 1
ATOM 759 C C . LEU A 1 100 ? 5.352 -6.741 -15.251 1.00 91.25 100 LEU A C 1
ATOM 761 O O . LEU A 1 100 ? 6.438 -7.284 -15.058 1.00 91.25 100 LEU A O 1
ATOM 765 N N . GLU A 1 101 ? 4.638 -6.955 -16.353 1.00 90.25 101 GLU A N 1
ATOM 766 C CA . GLU A 1 101 ? 5.071 -7.864 -17.416 1.00 90.25 101 GLU A CA 1
ATOM 767 C C . GLU A 1 101 ? 6.360 -7.385 -18.075 1.00 90.25 101 GLU A C 1
ATOM 769 O O . GLU A 1 101 ? 7.281 -8.179 -18.268 1.00 90.25 101 GLU A O 1
ATOM 774 N N . LEU A 1 102 ? 6.474 -6.077 -18.337 1.00 90.62 102 LEU A N 1
ATOM 775 C CA . LEU A 1 102 ? 7.701 -5.493 -18.882 1.00 90.62 102 LEU A CA 1
ATOM 776 C C . LEU A 1 102 ? 8.887 -5.715 -17.934 1.00 90.62 102 LEU A C 1
ATOM 778 O O . LEU A 1 102 ? 9.975 -6.061 -18.389 1.00 90.62 102 LEU A O 1
ATOM 782 N N . ARG A 1 103 ? 8.681 -5.576 -16.616 1.00 93.00 103 ARG A N 1
ATOM 783 C CA . ARG A 1 103 ? 9.701 -5.851 -15.587 1.00 93.00 103 ARG A CA 1
ATOM 784 C C . ARG A 1 103 ? 10.110 -7.323 -15.548 1.00 93.00 103 ARG A C 1
ATOM 786 O O . ARG A 1 103 ? 11.302 -7.625 -15.474 1.00 93.00 103 ARG A O 1
ATOM 793 N N . LEU A 1 104 ? 9.136 -8.232 -15.597 1.00 93.31 104 LEU A N 1
ATOM 794 C CA . LEU A 1 104 ? 9.365 -9.679 -15.609 1.00 93.31 104 LEU A CA 1
ATOM 795 C C . LEU A 1 104 ? 10.143 -10.104 -16.862 1.00 93.31 104 LEU A C 1
ATOM 797 O O . LEU A 1 104 ? 11.156 -10.799 -16.753 1.00 93.31 104 LEU A O 1
ATOM 801 N N . ALA A 1 105 ? 9.716 -9.630 -18.034 1.00 91.69 105 ALA A N 1
ATOM 802 C CA . ALA A 1 105 ? 10.383 -9.874 -19.307 1.00 91.69 105 ALA A CA 1
ATOM 803 C C . ALA A 1 105 ? 11.804 -9.288 -19.328 1.00 91.69 105 ALA A C 1
ATOM 805 O O . ALA A 1 105 ? 12.737 -9.953 -19.777 1.00 91.69 105 ALA A O 1
ATOM 806 N N . ASP A 1 106 ? 11.994 -8.079 -18.790 1.00 90.69 106 ASP A N 1
ATOM 807 C CA . ASP A 1 106 ? 13.293 -7.399 -18.739 1.00 90.69 106 ASP A CA 1
ATOM 808 C C . ASP A 1 106 ? 14.315 -8.150 -17.895 1.00 90.69 106 ASP A C 1
ATOM 810 O O . ASP A 1 106 ? 15.486 -8.261 -18.265 1.00 90.69 106 ASP A O 1
ATOM 814 N N . TYR A 1 107 ? 13.889 -8.705 -16.765 1.00 92.62 107 TYR A N 1
ATOM 815 C CA . TYR A 1 107 ? 14.771 -9.556 -15.984 1.00 92.62 107 TYR A CA 1
ATOM 816 C C . TYR A 1 107 ? 15.039 -10.893 -16.690 1.00 92.62 107 TYR A C 1
ATOM 818 O O . TYR A 1 107 ? 16.197 -11.303 -16.790 1.00 92.62 107 TYR A O 1
ATOM 826 N N . ALA A 1 108 ? 14.001 -11.553 -17.217 1.00 93.38 108 ALA A N 1
ATOM 827 C CA . ALA A 1 108 ? 14.141 -12.850 -17.876 1.00 93.38 108 ALA A CA 1
ATOM 828 C C . ALA A 1 108 ? 15.109 -12.792 -19.065 1.00 93.38 108 ALA A C 1
ATOM 830 O O . ALA A 1 108 ? 16.026 -13.606 -19.140 1.00 93.38 108 ALA A O 1
ATOM 831 N N . ARG A 1 109 ? 14.988 -11.788 -19.943 1.00 90.12 109 ARG A N 1
ATOM 832 C CA . ARG A 1 109 ? 15.883 -11.629 -21.102 1.00 90.12 109 ARG A CA 1
ATOM 833 C C . ARG A 1 109 ? 17.338 -11.358 -20.721 1.00 90.12 109 ARG A C 1
ATOM 835 O O . ARG A 1 109 ? 18.231 -11.772 -21.451 1.00 90.12 109 ARG A O 1
ATOM 842 N N . ARG A 1 110 ? 17.595 -10.719 -19.574 1.00 88.50 110 ARG A N 1
ATOM 843 C CA . ARG A 1 110 ? 18.959 -10.470 -19.075 1.00 88.50 110 ARG A CA 1
ATOM 844 C C . ARG A 1 110 ? 19.615 -11.691 -18.427 1.00 88.50 110 ARG A C 1
ATOM 846 O O . ARG A 1 110 ? 20.838 -11.715 -18.333 1.00 88.50 110 ARG A O 1
ATOM 853 N N . GLN A 1 111 ? 18.830 -12.655 -17.945 1.00 91.12 111 GLN A N 1
ATOM 854 C CA . GLN A 1 111 ? 19.326 -13.783 -17.140 1.00 91.12 111 GLN A CA 1
ATOM 855 C C . GLN A 1 111 ? 19.132 -15.157 -17.788 1.00 91.12 111 GLN A C 1
ATOM 857 O O . GLN A 1 111 ? 19.671 -16.143 -17.290 1.00 91.12 111 GLN A O 1
ATOM 862 N N . ALA A 1 112 ? 18.353 -15.248 -18.866 1.00 90.25 112 ALA A N 1
ATOM 863 C CA . ALA A 1 112 ? 18.070 -16.510 -19.529 1.00 90.25 112 ALA A CA 1
ATOM 864 C C . ALA A 1 112 ? 19.340 -17.184 -20.065 1.00 90.25 112 ALA A C 1
ATOM 866 O O . ALA A 1 112 ? 20.188 -16.556 -20.703 1.00 90.25 112 ALA A O 1
ATOM 867 N N . VAL A 1 113 ? 19.428 -18.494 -19.832 1.00 88.62 113 VAL A N 1
ATOM 868 C CA . VAL A 1 113 ? 20.448 -19.372 -20.404 1.00 88.62 113 VAL A CA 1
ATOM 869 C C . VAL A 1 113 ? 19.733 -20.594 -20.994 1.00 88.62 113 VAL A C 1
ATOM 871 O O . VAL A 1 113 ? 19.121 -21.338 -20.224 1.00 88.62 113 VAL A O 1
ATOM 874 N N . PRO A 1 114 ? 19.810 -20.838 -22.318 1.00 90.12 114 PRO A N 1
ATOM 875 C CA . PRO A 1 114 ? 20.427 -19.995 -23.354 1.00 90.12 114 PRO A CA 1
ATOM 876 C C . PRO A 1 114 ? 19.774 -18.604 -23.480 1.00 90.12 114 PRO A C 1
ATOM 878 O O . PRO A 1 114 ? 18.652 -18.390 -23.035 1.00 90.12 114 PRO A O 1
ATOM 881 N N . ALA A 1 115 ? 20.489 -17.644 -24.076 1.00 89.50 115 ALA A N 1
ATOM 882 C CA . ALA A 1 115 ? 19.942 -16.307 -24.310 1.00 89.50 115 ALA A CA 1
ATOM 883 C C . ALA A 1 115 ? 18.696 -16.385 -25.209 1.00 89.50 115 ALA A C 1
ATOM 885 O O . ALA A 1 115 ? 18.719 -17.068 -26.233 1.00 89.50 115 ALA A O 1
ATOM 886 N N . ILE A 1 116 ? 17.629 -15.676 -24.828 1.00 88.31 116 ILE A N 1
ATOM 887 C CA . ILE A 1 116 ? 16.364 -15.640 -25.577 1.00 88.31 116 ILE A CA 1
ATOM 888 C C . ILE A 1 116 ? 16.601 -14.890 -26.899 1.00 88.31 116 ILE A C 1
ATOM 890 O O . ILE A 1 116 ? 16.974 -13.714 -26.841 1.00 88.31 116 ILE A O 1
ATOM 894 N N . PRO A 1 117 ? 16.384 -15.516 -28.073 1.00 85.75 117 PRO A N 1
ATOM 895 C CA . PRO A 1 117 ? 16.479 -14.835 -29.359 1.00 85.75 117 PRO A CA 1
ATOM 896 C C . PRO A 1 117 ? 15.473 -13.686 -29.472 1.00 85.75 117 PRO A C 1
ATOM 898 O O . PRO A 1 117 ? 14.371 -13.756 -28.930 1.00 85.75 117 PRO A O 1
ATOM 901 N N . ASP A 1 118 ? 15.813 -12.650 -30.233 1.00 76.81 118 ASP A N 1
ATOM 902 C CA . ASP A 1 118 ? 14.933 -11.487 -30.433 1.00 76.81 118 ASP A CA 1
ATOM 903 C C . ASP A 1 118 ? 13.616 -11.866 -31.129 1.00 76.81 118 ASP A C 1
ATOM 905 O O . ASP A 1 118 ? 12.582 -11.246 -30.904 1.00 76.81 118 ASP A O 1
ATOM 909 N N . THR A 1 119 ? 13.638 -12.929 -31.936 1.00 80.25 119 THR A N 1
ATOM 910 C CA . THR A 1 119 ? 12.461 -13.489 -32.612 1.00 80.25 119 THR A CA 1
ATOM 911 C C . THR A 1 119 ? 11.637 -14.429 -31.735 1.00 80.25 119 THR A C 1
ATOM 913 O O . THR A 1 119 ? 10.557 -14.839 -32.154 1.00 80.25 119 THR A O 1
ATOM 916 N N . ALA A 1 120 ? 12.135 -14.817 -30.558 1.00 84.50 120 ALA A N 1
ATOM 917 C CA . ALA A 1 120 ? 11.430 -15.739 -29.683 1.00 84.50 120 ALA A CA 1
ATOM 918 C C . ALA A 1 120 ? 10.359 -15.001 -28.870 1.00 84.50 120 ALA A C 1
ATOM 920 O O . ALA A 1 120 ? 10.633 -14.014 -28.170 1.00 84.50 120 ALA A O 1
ATOM 921 N N . GLU A 1 121 ? 9.138 -15.526 -28.939 1.00 85.75 121 GLU A N 1
ATOM 922 C CA . GLU A 1 121 ? 8.048 -15.116 -28.065 1.00 85.75 121 GLU A CA 1
ATOM 923 C C . GLU A 1 121 ? 8.325 -15.590 -26.634 1.00 85.75 121 GLU A C 1
ATOM 925 O O . GLU A 1 121 ? 8.781 -16.712 -26.392 1.00 85.75 121 GLU A O 1
ATOM 930 N N . LEU A 1 122 ? 8.084 -14.694 -25.678 1.00 88.50 122 LEU A N 1
ATOM 931 C CA . LEU A 1 122 ? 8.228 -14.958 -24.253 1.00 88.50 122 LEU A CA 1
ATOM 932 C C . LEU A 1 122 ? 6.831 -15.004 -23.643 1.00 88.50 122 LEU A C 1
ATOM 934 O O . LEU A 1 122 ? 6.151 -13.981 -23.583 1.00 88.50 122 LEU A O 1
ATOM 938 N N . HIS A 1 123 ? 6.415 -16.180 -23.184 1.00 90.12 123 HIS A N 1
ATOM 939 C CA . HIS A 1 123 ? 5.099 -16.386 -22.593 1.00 90.12 123 HIS A CA 1
ATOM 940 C C . HIS A 1 123 ? 5.188 -16.290 -21.071 1.00 90.12 123 HIS A C 1
ATOM 942 O O . HIS A 1 123 ? 5.993 -16.975 -20.433 1.00 90.12 123 HIS A O 1
ATOM 948 N N . LEU A 1 124 ? 4.368 -15.419 -20.485 1.00 90.94 124 LEU A N 1
ATOM 949 C CA . LEU A 1 124 ? 4.302 -15.216 -19.043 1.00 90.94 124 LEU A CA 1
ATOM 950 C C . LEU A 1 124 ? 3.221 -16.128 -18.467 1.00 90.94 124 LEU A C 1
ATOM 952 O O . LEU A 1 124 ? 2.034 -15.937 -18.713 1.00 90.94 124 LEU A O 1
ATOM 956 N N . HIS A 1 125 ? 3.630 -17.104 -17.664 1.00 91.50 125 HIS A N 1
ATOM 957 C CA . HIS A 1 125 ? 2.721 -18.026 -17.001 1.00 91.50 125 HIS A CA 1
ATOM 958 C C . HIS A 1 125 ? 2.468 -17.554 -15.567 1.00 91.50 125 HIS A C 1
ATOM 960 O O . HIS A 1 125 ? 2.952 -18.131 -14.594 1.00 91.50 125 HIS A O 1
ATOM 966 N N . VAL A 1 126 ? 1.695 -16.471 -15.434 1.00 85.94 126 VAL A N 1
ATOM 967 C CA . VAL A 1 126 ? 1.438 -15.793 -14.147 1.00 85.94 126 VAL A CA 1
ATOM 968 C C . VAL A 1 126 ? 0.658 -16.636 -13.134 1.00 85.94 126 VAL A C 1
ATOM 970 O O . VAL A 1 126 ? 0.682 -16.303 -11.956 1.00 85.94 126 VAL A O 1
ATOM 973 N N . ARG A 1 127 ? -0.001 -17.718 -13.570 1.00 89.38 127 ARG A N 1
ATOM 974 C CA . ARG A 1 127 ? -0.711 -18.688 -12.713 1.00 89.38 127 ARG A CA 1
ATOM 975 C C . ARG A 1 127 ? 0.092 -19.956 -12.418 1.00 89.38 127 ARG A C 1
ATOM 977 O O . ARG A 1 127 ? -0.299 -20.746 -11.565 1.00 89.38 127 ARG A O 1
ATOM 984 N N . GLU A 1 128 ? 1.162 -20.208 -13.167 1.00 92.31 128 GLU A N 1
ATOM 985 C CA . GLU A 1 128 ? 1.854 -21.490 -13.106 1.00 92.31 128 GLU A CA 1
ATOM 986 C C . GLU A 1 128 ? 2.713 -21.603 -11.846 1.00 92.31 128 GLU A C 1
ATOM 988 O O . GLU A 1 128 ? 3.506 -20.717 -11.520 1.00 92.31 128 GLU A O 1
ATOM 993 N N . ARG A 1 129 ? 2.598 -22.755 -11.182 1.00 93.25 129 ARG A N 1
ATOM 994 C CA . ARG A 1 129 ? 3.481 -23.176 -10.097 1.00 93.25 129 ARG A CA 1
ATOM 995 C C . ARG A 1 129 ? 4.313 -24.361 -10.561 1.00 93.25 129 ARG A C 1
ATOM 997 O O . ARG A 1 129 ? 3.769 -25.336 -11.075 1.00 93.25 129 ARG A O 1
ATOM 1004 N N . LEU A 1 130 ? 5.625 -24.306 -10.341 1.00 93.44 130 LEU A N 1
ATOM 1005 C CA . LEU A 1 130 ? 6.474 -25.468 -10.602 1.00 93.44 130 LEU A CA 1
ATOM 1006 C C . LEU A 1 130 ? 6.310 -26.504 -9.475 1.00 93.44 130 LEU A C 1
ATOM 1008 O O . LEU A 1 130 ? 6.243 -26.105 -8.313 1.00 93.44 130 LEU A O 1
ATOM 1012 N N . PRO A 1 131 ? 6.342 -27.821 -9.765 1.00 91.62 131 PRO A N 1
ATOM 1013 C CA . PRO A 1 131 ? 6.160 -28.869 -8.750 1.00 91.62 131 PRO A CA 1
ATOM 1014 C C . PRO A 1 131 ? 7.164 -28.839 -7.588 1.00 91.62 131 PRO A C 1
ATOM 1016 O O . PRO A 1 131 ? 6.898 -29.385 -6.527 1.00 91.62 131 PRO A O 1
ATOM 1019 N N . ALA A 1 132 ? 8.331 -28.221 -7.793 1.00 92.56 132 ALA A N 1
ATOM 1020 C CA . ALA A 1 132 ? 9.374 -28.085 -6.779 1.00 92.56 132 ALA A CA 1
ATOM 1021 C C . ALA A 1 132 ? 9.179 -26.870 -5.852 1.00 92.56 132 ALA A C 1
ATOM 1023 O O . ALA A 1 132 ? 10.068 -26.568 -5.060 1.00 92.56 132 ALA A O 1
ATOM 1024 N N . TRP A 1 133 ? 8.096 -26.106 -6.009 1.00 93.38 133 TRP A N 1
ATOM 1025 C CA . TRP A 1 133 ? 7.814 -24.956 -5.157 1.00 93.38 133 TRP A CA 1
ATOM 1026 C C . TRP A 1 133 ? 7.084 -25.386 -3.890 1.00 93.38 133 TRP A C 1
ATOM 1028 O O . TRP A 1 133 ? 6.016 -25.989 -3.955 1.00 93.38 133 TRP A O 1
ATOM 1038 N N . ASP A 1 134 ? 7.648 -24.988 -2.758 1.00 90.38 134 ASP A N 1
ATOM 1039 C CA . ASP A 1 134 ? 7.037 -25.093 -1.442 1.00 90.38 134 ASP A CA 1
ATOM 1040 C C . ASP A 1 134 ? 5.696 -24.336 -1.351 1.00 90.38 134 ASP A C 1
ATOM 1042 O O . ASP A 1 134 ? 5.373 -23.437 -2.142 1.00 90.38 134 ASP A O 1
ATOM 1046 N N . GLU A 1 135 ? 4.903 -24.706 -0.345 1.00 85.81 135 GLU A N 1
ATOM 1047 C CA . GLU A 1 135 ? 3.582 -24.140 -0.058 1.00 85.81 135 GLU A CA 1
ATOM 1048 C C . GLU A 1 135 ? 3.609 -22.693 0.438 1.00 85.81 135 GLU A C 1
ATOM 1050 O O . GLU A 1 135 ? 2.547 -22.133 0.674 1.00 85.81 135 GLU A O 1
ATOM 1055 N N . ASP A 1 136 ? 4.762 -22.051 0.606 1.00 87.00 136 ASP A N 1
ATOM 1056 C CA . ASP A 1 136 ? 4.909 -20.633 0.971 1.00 87.00 136 ASP A CA 1
ATOM 1057 C C . ASP A 1 136 ? 5.235 -19.745 -0.245 1.00 87.00 136 ASP A C 1
ATOM 1059 O O . ASP A 1 136 ? 5.035 -18.532 -0.214 1.00 87.00 136 ASP A O 1
ATOM 1063 N N . ILE A 1 137 ? 5.663 -20.346 -1.358 1.00 92.31 137 ILE A N 1
ATOM 1064 C CA . ILE A 1 137 ? 5.879 -19.643 -2.622 1.00 92.31 137 ILE A CA 1
ATOM 1065 C C . ILE A 1 137 ? 4.524 -19.355 -3.263 1.00 92.31 137 ILE A C 1
ATOM 1067 O O . ILE A 1 137 ? 3.646 -20.216 -3.285 1.00 92.31 137 ILE A O 1
ATOM 1071 N N . ARG A 1 138 ? 4.333 -18.156 -3.804 1.00 91.81 138 ARG A N 1
ATOM 1072 C CA . ARG A 1 138 ? 3.118 -17.702 -4.487 1.00 91.81 138 ARG A CA 1
ATOM 1073 C C . ARG A 1 138 ? 3.465 -17.071 -5.825 1.00 91.81 138 ARG A C 1
ATOM 1075 O O . ARG A 1 138 ? 4.537 -16.500 -6.016 1.00 91.81 138 ARG A O 1
ATOM 1082 N N . THR A 1 139 ? 2.532 -17.150 -6.750 1.00 93.94 139 THR A N 1
ATOM 1083 C CA . THR A 1 139 ? 2.568 -16.419 -8.006 1.00 93.94 139 THR A CA 1
ATOM 1084 C C . THR A 1 139 ? 2.105 -14.974 -7.818 1.00 93.94 139 THR A C 1
ATOM 1086 O O . THR A 1 139 ? 1.431 -14.638 -6.842 1.00 93.94 139 THR A O 1
ATOM 1089 N N . PHE A 1 140 ? 2.427 -14.097 -8.773 1.00 91.62 140 PHE A N 1
ATOM 1090 C CA . PHE A 1 140 ? 1.860 -12.741 -8.793 1.00 91.62 140 PHE A CA 1
ATOM 1091 C C . PHE A 1 140 ? 0.330 -12.749 -8.917 1.00 91.62 140 PHE A C 1
ATOM 1093 O O . PHE A 1 140 ? -0.319 -11.852 -8.382 1.00 91.62 140 PHE A O 1
ATOM 1100 N N . TYR A 1 141 ? -0.239 -13.769 -9.568 1.00 90.31 141 TYR A N 1
ATOM 1101 C CA . TYR A 1 141 ? -1.683 -13.969 -9.639 1.00 90.31 141 TYR A CA 1
ATOM 1102 C C . TYR A 1 141 ? -2.280 -14.290 -8.261 1.00 90.31 141 TYR A C 1
ATOM 1104 O O . TYR A 1 141 ? -3.212 -13.617 -7.835 1.00 90.31 141 TYR A O 1
ATOM 1112 N N . GLU A 1 142 ? -1.695 -15.240 -7.521 1.00 90.62 142 GLU A N 1
ATOM 1113 C CA . GLU A 1 142 ? -2.173 -15.637 -6.184 1.00 90.62 142 GLU A CA 1
ATOM 1114 C C . GLU A 1 142 ? -2.080 -14.504 -5.144 1.00 90.62 142 GLU A C 1
ATOM 1116 O O . GLU A 1 142 ? -2.889 -14.444 -4.222 1.00 90.62 142 GLU A O 1
ATOM 1121 N N . ILE A 1 143 ? -1.115 -13.585 -5.279 1.00 92.12 143 ILE A N 1
ATOM 1122 C CA . ILE A 1 143 ? -0.967 -12.425 -4.378 1.00 92.12 143 ILE A CA 1
ATOM 1123 C C . ILE A 1 143 ? -1.914 -11.268 -4.749 1.00 92.12 143 ILE A C 1
ATOM 1125 O O . ILE A 1 143 ? -2.228 -10.428 -3.898 1.00 92.12 143 ILE A O 1
ATOM 1129 N N . ALA A 1 144 ? -2.402 -11.200 -5.992 1.00 91.38 144 ALA A N 1
ATOM 1130 C CA . ALA A 1 144 ? -3.194 -10.072 -6.480 1.00 91.38 144 ALA A CA 1
ATOM 1131 C C . ALA A 1 144 ? -4.459 -9.769 -5.641 1.00 91.38 144 ALA A C 1
ATOM 1133 O O . ALA A 1 144 ? -4.694 -8.588 -5.370 1.00 91.38 144 ALA A O 1
ATOM 1134 N N . PRO A 1 145 ? -5.252 -10.747 -5.149 1.00 90.12 145 PRO A N 1
ATOM 1135 C CA . PRO A 1 145 ? -6.406 -10.458 -4.293 1.00 90.12 145 PRO A CA 1
ATOM 1136 C C . PRO A 1 145 ? -6.040 -9.772 -2.981 1.00 90.12 145 PRO A C 1
ATOM 1138 O O . PRO A 1 145 ? -6.761 -8.872 -2.554 1.00 90.12 145 PRO A O 1
ATOM 1141 N N . LEU A 1 146 ? -4.923 -10.166 -2.357 1.00 92.19 146 LEU A N 1
ATOM 1142 C CA . LEU A 1 146 ? -4.441 -9.531 -1.131 1.00 92.19 146 LEU A CA 1
ATOM 1143 C C . LEU A 1 146 ? -4.048 -8.085 -1.411 1.00 92.19 146 LEU A C 1
ATOM 1145 O O . LEU A 1 146 ? -4.47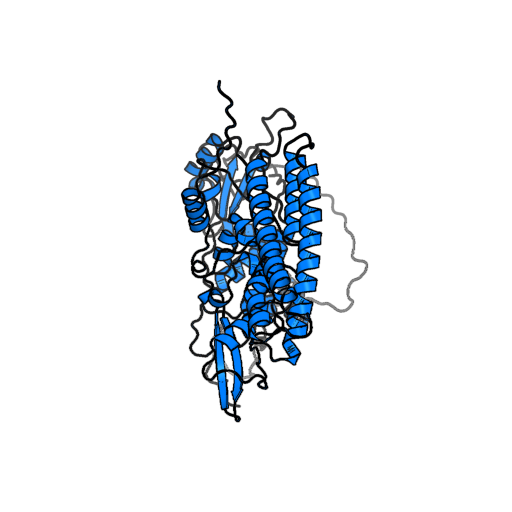2 -7.183 -0.695 1.00 92.19 146 LEU A O 1
ATOM 1149 N N . VAL A 1 147 ? -3.303 -7.848 -2.490 1.00 93.19 147 VAL A N 1
ATOM 1150 C CA . VAL A 1 147 ? -2.920 -6.491 -2.896 1.00 93.19 147 VAL A CA 1
ATOM 1151 C C . VAL A 1 147 ? -4.148 -5.631 -3.191 1.00 93.19 147 VAL A C 1
ATOM 1153 O O . VAL A 1 147 ? -4.218 -4.500 -2.720 1.00 93.19 147 VAL A O 1
ATOM 1156 N N . ARG A 1 148 ? -5.155 -6.163 -3.890 1.00 90.12 148 ARG A N 1
ATOM 1157 C CA . ARG A 1 148 ? -6.420 -5.456 -4.153 1.00 90.12 148 ARG A CA 1
ATOM 1158 C C . ARG A 1 148 ? -7.188 -5.148 -2.869 1.00 90.12 148 ARG A C 1
ATOM 1160 O O . ARG A 1 148 ? -7.641 -4.024 -2.697 1.00 90.12 148 ARG A O 1
ATOM 1167 N N . ALA A 1 149 ? -7.277 -6.101 -1.943 1.00 91.00 149 ALA A N 1
ATOM 1168 C CA . ALA A 1 149 ? -7.911 -5.873 -0.648 1.00 91.00 149 ALA A CA 1
ATOM 1169 C C . ALA A 1 149 ? -7.184 -4.792 0.167 1.00 91.00 149 ALA A C 1
ATOM 1171 O O . ALA A 1 149 ? -7.835 -3.929 0.754 1.00 91.00 149 ALA A O 1
ATOM 1172 N N . LEU A 1 150 ? -5.848 -4.782 0.137 1.00 92.62 150 LEU A N 1
ATOM 1173 C CA . LEU A 1 150 ? -5.037 -3.726 0.744 1.00 92.62 150 LEU A CA 1
ATOM 1174 C C . LEU A 1 150 ? -5.283 -2.362 0.080 1.00 92.62 150 LEU A C 1
ATOM 1176 O O . LEU A 1 150 ? -5.387 -1.367 0.791 1.00 92.62 150 LEU A O 1
ATOM 1180 N N . ILE A 1 151 ? -5.410 -2.297 -1.251 1.00 91.50 151 ILE A N 1
ATOM 1181 C CA . ILE A 1 151 ? -5.726 -1.051 -1.972 1.00 91.50 151 ILE A CA 1
ATOM 1182 C C . ILE A 1 151 ? -7.068 -0.478 -1.511 1.00 91.50 151 ILE A C 1
ATOM 1184 O O . ILE A 1 151 ? -7.133 0.718 -1.238 1.00 91.50 151 ILE A O 1
ATOM 1188 N N . ASP A 1 152 ? -8.110 -1.303 -1.385 1.00 89.00 152 ASP A N 1
ATOM 1189 C CA . ASP A 1 152 ? -9.426 -0.821 -0.948 1.00 89.00 152 ASP A CA 1
ATOM 1190 C C . ASP A 1 152 ? -9.402 -0.345 0.504 1.00 89.00 152 ASP A C 1
ATOM 1192 O O . ASP A 1 152 ? -9.884 0.745 0.805 1.00 89.00 152 ASP A O 1
ATOM 1196 N N . LEU A 1 153 ? -8.778 -1.126 1.398 1.00 91.06 153 LEU A N 1
ATOM 1197 C CA . LEU A 1 153 ? -8.652 -0.759 2.808 1.00 91.06 153 LEU A CA 1
ATOM 1198 C C . LEU A 1 153 ? -7.934 0.589 2.966 1.00 91.06 153 LEU A C 1
ATOM 1200 O O . LEU A 1 153 ? -8.374 1.446 3.729 1.00 91.06 153 LEU A O 1
ATOM 1204 N N . LEU A 1 154 ? -6.836 0.786 2.232 1.00 91.00 154 LEU A N 1
ATOM 1205 C CA . LEU A 1 154 ? -6.069 2.034 2.240 1.00 91.00 154 LEU A CA 1
ATOM 1206 C C . LEU A 1 154 ? -6.791 3.179 1.514 1.00 91.00 154 LEU A C 1
ATOM 1208 O O . LEU A 1 154 ? -6.522 4.348 1.792 1.00 91.00 154 LEU A O 1
ATOM 1212 N N . GLY A 1 155 ? -7.684 2.864 0.574 1.00 88.38 155 GLY A N 1
ATOM 1213 C CA . GLY A 1 155 ? -8.493 3.832 -0.160 1.00 88.38 155 GLY A CA 1
ATOM 1214 C C . GLY A 1 155 ? -9.425 4.626 0.753 1.00 88.38 155 GLY A C 1
ATOM 1215 O O . GLY A 1 155 ? -9.517 5.847 0.588 1.00 88.38 155 GLY A O 1
ATOM 1216 N N . ASP A 1 156 ? -10.014 3.937 1.734 1.00 85.50 156 ASP A N 1
ATOM 1217 C CA . ASP A 1 156 ? -11.033 4.445 2.663 1.00 85.50 156 ASP A CA 1
ATOM 1218 C C . ASP A 1 156 ? -10.499 4.823 4.057 1.00 85.50 156 ASP A C 1
ATOM 1220 O O . ASP A 1 156 ? -11.269 5.266 4.921 1.00 85.50 156 ASP A O 1
ATOM 1224 N N . ALA A 1 157 ? -9.205 4.619 4.303 1.00 91.44 157 ALA A N 1
ATOM 1225 C CA . ALA A 1 157 ? -8.551 4.970 5.557 1.00 91.44 157 ALA A CA 1
ATOM 1226 C C . ALA A 1 157 ? -8.147 6.453 5.587 1.00 91.44 157 ALA A C 1
ATOM 1228 O O . ALA A 1 157 ? -7.764 7.033 4.567 1.00 91.44 157 ALA A O 1
ATOM 1229 N N . ARG A 1 158 ? -8.170 7.061 6.780 1.00 92.31 158 ARG A N 1
ATOM 1230 C CA . ARG A 1 158 ? -7.649 8.421 7.004 1.00 92.31 158 ARG A CA 1
ATOM 1231 C C . ARG A 1 158 ? -6.399 8.394 7.888 1.00 92.31 158 ARG A C 1
ATOM 1233 O O . ARG A 1 158 ? -6.279 7.493 8.719 1.00 92.31 158 ARG A O 1
ATOM 1240 N N . PRO A 1 159 ? -5.473 9.358 7.751 1.00 92.62 159 PRO A N 1
ATOM 1241 C CA . PRO A 1 159 ? -4.369 9.503 8.693 1.00 92.62 159 PRO A CA 1
ATOM 1242 C C . PRO A 1 159 ? -4.869 9.644 10.133 1.00 92.62 159 PRO A C 1
ATOM 1244 O O . PRO A 1 159 ? -5.801 10.406 10.392 1.00 92.62 159 PRO A O 1
ATOM 1247 N N . LEU A 1 160 ? -4.230 8.909 11.043 1.00 91.12 160 LEU A N 1
ATOM 1248 C CA . LEU A 1 160 ? -4.396 9.075 12.484 1.00 91.12 160 LEU A CA 1
ATOM 1249 C C . LEU A 1 160 ? -3.792 10.419 12.904 1.00 91.12 160 LEU A C 1
ATOM 1251 O O . LEU A 1 160 ? -2.674 10.752 12.502 1.00 91.12 160 LEU A O 1
ATOM 1255 N N . THR A 1 161 ? -4.521 11.181 13.711 1.00 90.44 161 THR A N 1
ATOM 1256 C CA . THR A 1 161 ? -4.073 12.465 14.259 1.00 90.44 161 THR A CA 1
ATOM 1257 C C . THR A 1 161 ? -3.991 12.403 15.781 1.00 90.44 161 THR A C 1
ATOM 1259 O O . THR A 1 161 ? -4.440 11.450 16.418 1.00 90.44 161 THR A O 1
ATOM 1262 N N . ALA A 1 162 ? -3.424 13.442 16.396 1.00 87.56 162 ALA A N 1
ATOM 1263 C CA . ALA A 1 162 ? -3.413 13.539 17.851 1.00 87.56 162 ALA A CA 1
ATOM 1264 C C . ALA A 1 162 ? -4.812 13.737 18.461 1.00 87.56 162 ALA A C 1
ATOM 1266 O O . ALA A 1 162 ? -4.977 13.473 19.649 1.00 87.56 162 ALA A O 1
ATOM 1267 N N . GLU A 1 163 ? -5.794 14.206 17.683 1.00 86.31 163 GLU A N 1
ATOM 1268 C CA . GLU A 1 163 ? -7.185 14.384 18.129 1.00 86.31 163 GLU A CA 1
ATOM 1269 C C . GLU A 1 163 ? -7.873 13.038 18.366 1.00 86.31 163 GLU A C 1
ATOM 1271 O O . GLU A 1 163 ? -8.603 12.886 19.340 1.00 86.31 163 GLU A O 1
ATOM 1276 N N . ASP A 1 164 ? -7.545 12.035 17.550 1.00 87.94 164 ASP A N 1
ATOM 1277 C CA . ASP A 1 164 ? -8.089 10.675 17.654 1.00 87.94 164 ASP A CA 1
ATOM 1278 C C . ASP A 1 164 ? -7.680 9.952 18.947 1.00 87.94 164 ASP A C 1
ATOM 1280 O O . ASP A 1 164 ? -8.196 8.881 19.259 1.00 87.94 164 ASP A O 1
ATOM 1284 N N . LEU A 1 165 ? -6.720 10.514 19.687 1.00 85.38 165 LEU A N 1
ATOM 1285 C CA . LEU A 1 165 ? -6.208 9.980 20.948 1.00 85.38 165 LEU A CA 1
ATOM 1286 C C . LEU A 1 165 ? -6.726 10.756 22.173 1.00 85.38 165 LEU A C 1
ATOM 1288 O O . LEU A 1 165 ? -6.224 10.540 23.278 1.00 85.38 165 LEU A O 1
ATOM 1292 N N . LEU A 1 166 ? -7.688 11.671 21.998 1.00 80.06 166 LEU A N 1
ATOM 1293 C CA . LEU A 1 166 ? -8.239 12.502 23.072 1.00 80.06 166 LEU A CA 1
ATOM 1294 C C . LEU A 1 166 ? -9.575 11.979 23.597 1.00 80.06 166 LEU A C 1
ATOM 1296 O O . LEU A 1 166 ? -10.468 11.603 22.843 1.00 80.06 166 LEU A O 1
ATOM 1300 N N . VAL A 1 167 ? -9.730 12.026 24.920 1.00 76.44 167 VAL A N 1
ATOM 1301 C CA . VAL A 1 167 ? -10.998 11.720 25.590 1.00 76.44 167 VAL A CA 1
ATOM 1302 C C . VAL A 1 167 ? -11.977 12.887 25.367 1.00 76.44 167 VAL A C 1
ATOM 1304 O O . VAL A 1 167 ? -11.577 14.033 25.588 1.00 76.44 167 VAL A O 1
ATOM 1307 N N . PRO A 1 168 ? -13.240 12.631 24.972 1.00 63.81 168 PRO A N 1
ATOM 1308 C CA . PRO A 1 168 ? -14.228 13.684 24.707 1.00 63.81 168 PRO A CA 1
ATOM 1309 C C . PRO A 1 168 ? -14.526 14.591 25.911 1.00 63.81 168 PRO A C 1
ATOM 1311 O O . PRO A 1 168 ? -14.741 15.790 25.751 1.00 63.81 168 PRO A O 1
ATOM 1314 N N . GLU A 1 169 ? -14.515 14.041 27.128 1.00 60.09 169 GLU A N 1
ATOM 1315 C CA . GLU A 1 169 ? -14.767 14.791 28.359 1.00 60.09 169 GLU A CA 1
ATOM 1316 C C . GLU A 1 169 ? -13.449 15.252 28.998 1.00 60.09 169 GLU A C 1
ATOM 1318 O O . GLU A 1 169 ? -12.734 14.465 29.619 1.00 60.09 169 GLU A O 1
ATOM 1323 N N . GLY A 1 170 ? -13.113 16.540 28.871 1.00 53.41 170 GLY A N 1
ATOM 1324 C CA . GLY A 1 170 ? -12.004 17.135 29.634 1.00 53.41 170 GLY A CA 1
ATOM 1325 C C . GLY A 1 170 ? -11.186 18.210 28.928 1.00 53.41 170 GLY A C 1
ATOM 1326 O O . GLY A 1 170 ? -10.384 18.873 29.586 1.00 53.41 170 GLY A O 1
ATOM 1327 N N . TYR A 1 171 ? -11.393 18.427 27.630 1.00 52.78 171 TYR A N 1
ATOM 1328 C CA . TYR A 1 171 ? -10.742 19.509 26.897 1.00 52.78 171 TYR A CA 1
ATOM 1329 C C . TYR A 1 171 ? -11.761 20.604 26.581 1.00 52.78 171 TYR A C 1
ATOM 1331 O O . TYR A 1 171 ? -12.784 20.346 25.953 1.00 52.78 171 TYR A O 1
ATOM 1339 N N . GLU A 1 172 ? -11.491 21.832 27.040 1.00 49.88 172 GLU A N 1
ATOM 1340 C CA . GLU A 1 172 ? -12.170 23.016 26.506 1.00 49.88 172 GLU A CA 1
ATOM 1341 C C . GLU A 1 172 ? -11.999 23.022 24.977 1.00 49.88 172 GLU A C 1
ATOM 1343 O O . GLU A 1 172 ? -10.932 22.630 24.498 1.00 49.88 172 GLU A O 1
ATOM 1348 N N . GLU A 1 173 ? -13.034 23.446 24.237 1.00 47.06 173 GLU A N 1
ATOM 1349 C CA . GLU A 1 173 ? -13.078 23.639 22.773 1.00 47.06 173 GLU A CA 1
ATOM 1350 C C . GLU A 1 173 ? -12.036 24.672 22.290 1.00 47.06 173 GLU A C 1
ATOM 1352 O O . GLU A 1 173 ? -12.345 25.701 21.694 1.00 47.06 173 GLU A O 1
ATOM 1357 N N . VAL A 1 174 ? -10.763 24.447 22.576 1.00 49.03 174 VAL A N 1
ATOM 1358 C CA . VAL A 1 174 ? -9.670 25.110 21.889 1.00 49.03 174 VAL A CA 1
ATOM 1359 C C . VAL A 1 174 ? -9.563 24.379 20.560 1.00 49.03 174 VAL A C 1
ATOM 1361 O O . VAL A 1 174 ? -9.442 23.159 20.567 1.00 49.03 174 VAL A O 1
ATOM 1364 N N . GLU A 1 175 ? -9.634 25.090 19.433 1.00 53.69 175 GLU A N 1
ATOM 1365 C CA . GLU A 1 175 ? -9.228 24.567 18.122 1.00 53.69 175 GLU A CA 1
ATOM 1366 C C . GLU A 1 175 ? -7.833 23.964 18.270 1.00 53.69 175 GLU A C 1
ATOM 1368 O O . GLU A 1 175 ? -6.821 24.663 18.350 1.00 53.69 175 GLU A O 1
ATOM 1373 N N . ALA A 1 176 ? -7.788 22.653 18.443 1.00 56.34 176 ALA A N 1
ATOM 1374 C CA . ALA A 1 176 ? -6.596 21.994 18.901 1.00 56.34 176 ALA A CA 1
ATOM 1375 C C . ALA A 1 176 ? -5.995 21.318 17.669 1.00 56.34 176 ALA A C 1
ATOM 1377 O O . ALA A 1 176 ? -6.493 20.257 17.321 1.00 56.34 176 ALA A O 1
ATOM 1378 N N . PRO A 1 177 ? -4.933 21.851 17.040 1.00 68.31 177 PRO A N 1
ATOM 1379 C CA . PRO A 1 177 ? -4.445 21.368 15.745 1.00 68.31 177 PRO A CA 1
ATOM 1380 C C . PRO A 1 177 ? -4.086 19.880 15.784 1.00 68.31 177 PRO A C 1
ATOM 1382 O O . PRO A 1 177 ? -3.612 19.386 16.814 1.00 68.31 177 PRO A O 1
ATOM 1385 N N . ARG A 1 178 ? -4.190 19.183 14.648 1.00 83.44 178 ARG A N 1
ATOM 1386 C CA . ARG A 1 178 ? -3.952 17.729 14.491 1.00 83.44 178 ARG A CA 1
ATOM 1387 C C . ARG A 1 178 ? -2.584 17.224 14.995 1.00 83.44 178 ARG A C 1
ATOM 1389 O O . ARG A 1 178 ? -2.362 16.015 15.069 1.00 83.44 178 ARG A O 1
ATOM 1396 N N . GLN A 1 179 ? -1.669 18.141 15.335 1.00 85.62 179 GLN A N 1
ATOM 1397 C CA . GLN A 1 179 ? -0.268 17.940 15.740 1.00 85.62 179 GLN A CA 1
ATOM 1398 C C . GLN A 1 179 ? 0.537 17.117 14.737 1.00 85.62 179 GLN A C 1
ATOM 1400 O O . GLN A 1 179 ? 1.440 16.360 15.103 1.00 85.62 179 GLN A O 1
ATOM 1405 N N . GLN A 1 180 ? 0.202 17.272 13.459 1.00 90.38 180 GLN A N 1
ATOM 1406 C CA . GLN A 1 180 ? 0.958 16.679 12.373 1.00 90.38 180 GLN A CA 1
ATOM 1407 C C . GLN A 1 180 ? 2.295 17.406 12.207 1.00 90.38 180 GLN A C 1
ATOM 1409 O O . GLN A 1 180 ? 2.390 18.628 12.306 1.00 90.38 180 GLN A O 1
ATOM 1414 N N . LEU A 1 181 ? 3.350 16.638 11.963 1.00 91.06 181 LEU A N 1
ATOM 1415 C CA . LEU A 1 181 ? 4.713 17.134 11.843 1.00 91.06 181 LEU A CA 1
ATOM 1416 C C . LEU A 1 181 ? 4.964 17.602 10.410 1.00 91.06 181 LEU A C 1
ATOM 1418 O O . LEU A 1 181 ? 5.496 16.867 9.579 1.00 91.06 181 LEU A O 1
ATOM 1422 N N . VAL A 1 182 ? 4.571 18.842 10.123 1.00 92.44 182 VAL A N 1
ATOM 1423 C CA . VAL A 1 182 ? 4.646 19.428 8.774 1.00 92.44 182 VAL A CA 1
ATOM 1424 C C . VAL A 1 182 ? 6.060 19.380 8.204 1.00 92.44 182 VAL A C 1
ATOM 1426 O O . VAL A 1 182 ? 6.240 19.019 7.044 1.00 92.44 182 VAL A O 1
ATOM 1429 N N . ASP A 1 183 ? 7.068 19.702 9.015 1.00 91.00 183 ASP A N 1
ATOM 1430 C CA . ASP A 1 183 ? 8.462 19.751 8.564 1.00 91.00 183 ASP A CA 1
ATOM 1431 C C . ASP A 1 183 ? 9.020 18.356 8.230 1.00 91.00 183 ASP A C 1
ATOM 1433 O O . ASP A 1 183 ? 9.850 18.219 7.331 1.00 91.00 183 ASP A O 1
ATOM 1437 N N . GLU A 1 184 ? 8.532 17.309 8.905 1.00 91.25 184 GLU A N 1
ATOM 1438 C CA . GLU A 1 184 ? 8.871 15.911 8.606 1.00 91.25 184 GLU A CA 1
ATOM 1439 C C . GLU A 1 184 ? 8.311 15.502 7.238 1.00 91.25 184 GLU A C 1
ATOM 1441 O O . GLU A 1 184 ? 9.052 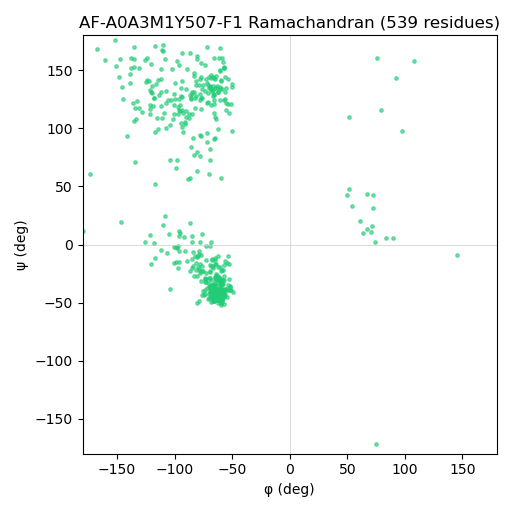15.010 6.382 1.00 91.25 184 GLU A O 1
ATOM 1446 N N . LEU A 1 185 ? 7.029 15.792 6.993 1.00 93.44 185 LEU A N 1
ATOM 1447 C CA . LEU A 1 185 ? 6.381 15.519 5.711 1.00 93.44 185 LEU A CA 1
ATOM 1448 C C . LEU A 1 185 ? 7.030 16.330 4.578 1.00 93.44 185 LEU A C 1
ATOM 1450 O O . LEU A 1 185 ? 7.333 15.785 3.514 1.00 93.44 185 LEU A O 1
ATOM 1454 N N . ALA A 1 186 ? 7.307 17.614 4.821 1.00 94.56 186 ALA A N 1
ATOM 1455 C CA . ALA A 1 186 ? 7.992 18.494 3.881 1.00 94.56 186 ALA A CA 1
ATOM 1456 C C . ALA A 1 186 ? 9.371 17.945 3.490 1.00 94.56 186 ALA A C 1
ATOM 1458 O O . ALA A 1 186 ? 9.736 17.976 2.314 1.00 94.56 186 ALA A O 1
ATOM 1459 N N . LEU A 1 187 ? 10.131 17.411 4.453 1.00 93.44 187 LEU A N 1
ATOM 1460 C CA . LEU A 1 187 ? 11.438 16.806 4.200 1.00 93.44 187 LEU A CA 1
ATOM 1461 C C . LEU A 1 187 ? 11.325 15.613 3.240 1.00 93.44 187 LEU A C 1
ATOM 1463 O O . LEU A 1 187 ? 12.077 15.549 2.267 1.00 93.44 187 LEU A O 1
ATOM 1467 N N . ARG A 1 188 ? 10.372 14.701 3.474 1.00 92.88 188 ARG A N 1
ATOM 1468 C CA . ARG A 1 188 ? 10.150 13.534 2.602 1.00 92.88 188 ARG A CA 1
ATOM 1469 C C . ARG A 1 188 ? 9.722 13.936 1.194 1.00 92.88 188 ARG A C 1
ATOM 1471 O O . ARG A 1 188 ? 10.233 13.389 0.219 1.00 92.88 188 ARG A O 1
ATOM 1478 N N . MET A 1 189 ? 8.819 14.910 1.071 1.00 96.19 189 MET A N 1
ATOM 1479 C CA . MET A 1 189 ? 8.336 15.365 -0.237 1.00 96.19 189 MET A CA 1
ATOM 1480 C C . MET A 1 189 ? 9.405 16.133 -1.023 1.00 96.19 189 MET A C 1
ATOM 1482 O O . MET A 1 189 ? 9.511 15.961 -2.237 1.00 96.19 189 MET A O 1
ATOM 1486 N N . ARG A 1 190 ? 10.247 16.927 -0.348 1.00 95.88 190 ARG A N 1
ATOM 1487 C CA . ARG A 1 190 ? 11.399 17.589 -0.980 1.00 95.88 190 ARG A CA 1
ATOM 1488 C C . ARG A 1 190 ? 12.456 16.579 -1.436 1.00 95.88 190 ARG A C 1
ATOM 1490 O O . ARG A 1 190 ? 12.914 16.687 -2.568 1.00 95.88 190 ARG A O 1
ATOM 1497 N N . ASP A 1 191 ? 12.768 15.556 -0.634 1.00 94.12 191 ASP A N 1
ATOM 1498 C CA . ASP A 1 191 ? 13.675 14.467 -1.050 1.00 94.12 191 ASP A CA 1
ATOM 1499 C C . ASP A 1 191 ? 13.136 13.726 -2.286 1.00 94.12 191 ASP A C 1
ATOM 1501 O O . ASP A 1 191 ? 13.865 13.497 -3.253 1.00 94.12 191 ASP A O 1
ATOM 1505 N N . ALA A 1 192 ? 11.836 13.419 -2.311 1.00 95.38 192 ALA A N 1
ATOM 1506 C CA . ALA A 1 192 ? 11.185 12.817 -3.472 1.00 95.38 192 ALA A CA 1
ATOM 1507 C C . ALA A 1 192 ? 11.262 13.714 -4.722 1.00 95.38 192 ALA A C 1
ATOM 1509 O O . ALA A 1 192 ? 11.572 13.226 -5.813 1.00 95.38 192 ALA A O 1
ATOM 1510 N N .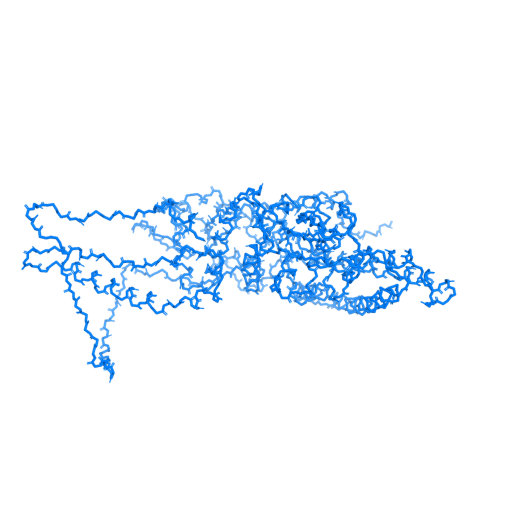 ARG A 1 193 ? 11.030 15.023 -4.567 1.00 97.06 193 ARG A N 1
ATOM 1511 C CA . ARG A 1 193 ? 11.185 16.014 -5.640 1.00 97.06 193 ARG A CA 1
ATOM 1512 C C . ARG A 1 193 ? 12.623 16.068 -6.154 1.00 97.06 193 ARG A C 1
ATOM 1514 O O . ARG A 1 193 ? 12.826 16.072 -7.365 1.00 97.06 193 ARG A O 1
ATOM 1521 N N . ASP A 1 194 ? 13.618 16.084 -5.273 1.00 96.50 194 ASP A N 1
ATOM 1522 C CA . ASP A 1 194 ? 15.027 16.172 -5.669 1.00 96.50 194 ASP A CA 1
ATOM 1523 C C . ASP A 1 194 ? 15.495 14.904 -6.392 1.00 96.50 194 ASP A C 1
ATOM 1525 O O . ASP A 1 194 ? 16.213 14.985 -7.389 1.00 96.50 194 ASP A O 1
ATOM 1529 N N . ARG A 1 195 ? 15.006 13.727 -5.982 1.00 95.38 195 ARG A N 1
ATOM 1530 C CA . ARG A 1 195 ? 15.215 12.474 -6.727 1.00 95.38 195 ARG A CA 1
ATOM 1531 C C . ARG A 1 195 ? 14.576 12.517 -8.115 1.00 95.38 195 ARG A C 1
ATOM 1533 O O . ARG A 1 195 ? 15.186 12.045 -9.070 1.00 95.38 195 ARG A O 1
ATOM 1540 N N . LEU A 1 196 ? 13.377 13.088 -8.246 1.00 95.88 196 LEU A N 1
ATOM 1541 C CA . LEU A 1 196 ? 12.722 13.265 -9.546 1.00 95.88 196 LEU A CA 1
ATOM 1542 C C . LEU A 1 196 ? 13.531 14.217 -10.444 1.00 95.88 196 LEU A C 1
ATOM 1544 O O . LEU A 1 196 ? 13.719 13.947 -11.631 1.00 95.88 196 LEU A O 1
ATOM 1548 N N . ALA A 1 197 ? 14.056 15.302 -9.867 1.00 97.00 197 ALA A N 1
ATOM 1549 C CA . ALA A 1 197 ? 14.911 16.262 -10.557 1.00 97.00 197 ALA A CA 1
ATOM 1550 C C . ALA A 1 197 ? 16.245 15.641 -11.005 1.00 97.00 197 ALA A C 1
ATOM 1552 O O . ALA A 1 197 ? 16.713 15.939 -12.107 1.00 97.00 197 ALA A O 1
ATOM 1553 N N . ALA A 1 198 ? 16.828 14.746 -10.202 1.00 95.75 198 ALA A N 1
ATOM 1554 C CA . ALA A 1 198 ? 18.017 13.983 -10.576 1.00 95.75 198 ALA A CA 1
ATOM 1555 C C . ALA A 1 198 ? 17.745 13.087 -11.795 1.00 95.75 198 ALA A C 1
ATOM 1557 O O . ALA A 1 198 ? 18.475 13.176 -12.775 1.00 95.75 198 ALA A O 1
ATOM 1558 N N . VAL A 1 199 ? 16.635 12.334 -11.804 1.00 94.94 199 VAL A N 1
ATOM 1559 C CA . VAL A 1 199 ? 16.242 11.504 -12.962 1.00 94.94 199 VAL A CA 1
ATOM 1560 C C . VAL A 1 199 ? 16.044 12.350 -14.224 1.00 94.94 199 VAL A C 1
ATOM 1562 O O . VAL A 1 199 ? 16.512 11.977 -15.298 1.00 94.94 199 VAL A O 1
ATOM 1565 N N . HIS A 1 200 ? 15.386 13.508 -14.112 1.00 94.06 200 HIS A N 1
ATOM 1566 C CA . HIS A 1 200 ? 15.235 14.437 -15.236 1.00 94.06 200 HIS A CA 1
ATOM 1567 C C . HIS A 1 200 ? 16.589 14.972 -15.732 1.00 94.06 200 HIS A C 1
ATOM 1569 O O . HIS A 1 200 ? 16.803 15.090 -16.938 1.00 94.06 200 HIS A O 1
ATOM 1575 N N . THR A 1 201 ? 17.511 15.278 -14.817 1.00 93.38 201 THR A N 1
ATOM 1576 C CA . THR A 1 201 ? 18.857 15.763 -15.154 1.00 93.38 201 THR A CA 1
ATOM 1577 C C . THR A 1 201 ? 19.675 14.685 -15.858 1.00 93.38 201 THR A C 1
ATOM 1579 O O . THR A 1 201 ? 20.233 14.961 -16.916 1.00 93.38 201 THR A O 1
ATOM 1582 N N . ASP A 1 202 ? 19.688 13.458 -15.333 1.00 91.06 202 ASP A N 1
ATOM 1583 C CA . ASP A 1 202 ? 20.383 12.313 -15.932 1.00 91.06 202 ASP A CA 1
ATOM 1584 C C . ASP A 1 202 ? 19.865 12.036 -17.348 1.00 91.06 202 ASP A C 1
ATOM 1586 O O . ASP A 1 202 ? 20.644 11.827 -18.280 1.00 91.06 202 ASP A O 1
ATOM 1590 N N . LEU A 1 203 ? 18.544 12.119 -17.536 1.00 87.56 203 LEU A N 1
ATOM 1591 C CA . LEU A 1 203 ? 17.922 11.980 -18.847 1.00 87.56 203 LEU A CA 1
ATOM 1592 C C . LEU A 1 203 ? 18.350 13.110 -19.796 1.00 87.56 203 LEU A C 1
ATOM 1594 O O . LEU A 1 203 ? 18.693 12.857 -20.949 1.00 87.56 203 LEU A O 1
ATOM 1598 N N . GLY A 1 204 ? 18.377 14.353 -19.307 1.00 84.19 204 GLY A N 1
ATOM 1599 C CA . GLY A 1 204 ? 18.815 15.524 -20.066 1.00 84.19 204 GLY A CA 1
ATOM 1600 C C . GLY A 1 204 ? 20.280 15.459 -20.503 1.00 84.19 204 GLY A C 1
ATOM 1601 O O . GLY A 1 204 ? 20.579 15.791 -21.649 1.00 84.19 204 GLY A O 1
ATOM 1602 N N . VAL A 1 205 ? 21.182 14.986 -19.634 1.00 82.94 205 VAL A N 1
ATOM 1603 C CA . VAL A 1 205 ? 22.605 14.779 -19.961 1.00 82.94 20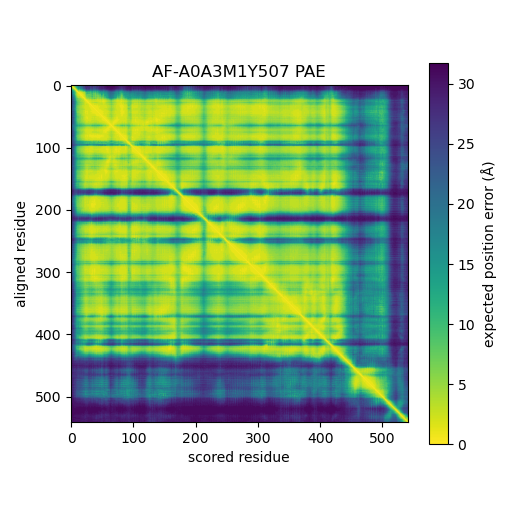5 VAL A CA 1
ATOM 1604 C C . VAL A 1 205 ? 22.739 13.795 -21.119 1.00 82.94 205 VAL A C 1
ATOM 1606 O O . VAL A 1 205 ? 23.356 14.136 -22.132 1.00 82.94 205 VAL A O 1
ATOM 1609 N N . LEU A 1 206 ? 22.071 12.639 -21.023 1.00 76.00 206 LEU A N 1
ATOM 1610 C CA . LEU A 1 206 ? 22.071 11.630 -22.083 1.00 76.00 206 LEU A CA 1
ATOM 1611 C C . LEU A 1 206 ? 21.534 12.192 -23.405 1.00 76.00 206 LEU A C 1
ATOM 1613 O O . LEU A 1 206 ? 22.111 11.914 -24.452 1.00 76.00 206 LEU A O 1
ATOM 1617 N N . TYR A 1 207 ? 20.505 13.047 -23.376 1.00 70.75 207 TYR A N 1
ATOM 1618 C CA . TYR A 1 207 ? 20.018 13.738 -24.575 1.00 70.75 207 TYR A CA 1
ATOM 1619 C C . TYR A 1 207 ? 21.010 14.747 -25.149 1.00 70.75 207 TYR A C 1
ATOM 1621 O O . TYR A 1 207 ? 21.198 14.803 -26.365 1.00 70.75 207 TYR A O 1
ATOM 1629 N N . THR A 1 208 ? 21.649 15.560 -24.308 1.00 69.12 208 THR A N 1
ATOM 1630 C CA . THR A 1 208 ? 22.625 16.547 -24.785 1.00 69.12 208 THR A CA 1
ATOM 1631 C C . THR A 1 208 ? 23.855 15.882 -25.393 1.00 69.12 208 THR A C 1
ATOM 1633 O O . THR A 1 208 ? 24.319 16.332 -26.440 1.00 69.12 208 THR A O 1
ATOM 1636 N N . ASP A 1 209 ? 24.325 14.780 -24.814 1.00 62.81 209 ASP A N 1
ATOM 1637 C CA . ASP A 1 209 ? 25.435 14.000 -25.358 1.00 62.81 209 ASP A CA 1
ATOM 1638 C C . ASP A 1 209 ? 25.028 13.287 -26.653 1.00 62.81 209 ASP A C 1
ATOM 1640 O O . ASP A 1 209 ? 25.754 13.347 -27.645 1.00 62.81 209 ASP A O 1
ATOM 1644 N N . ALA A 1 210 ? 23.815 12.733 -26.694 1.00 56.12 210 ALA A N 1
ATOM 1645 C CA . ALA A 1 210 ? 23.241 12.113 -27.882 1.00 56.12 210 ALA A CA 1
ATOM 1646 C C . ALA A 1 210 ? 23.029 13.100 -29.050 1.00 56.12 210 ALA A C 1
ATOM 1648 O O . ALA A 1 210 ? 23.212 12.740 -30.207 1.00 56.12 210 ALA A O 1
ATOM 1649 N N . SER A 1 211 ? 22.671 14.357 -28.759 1.00 52.06 211 SER A N 1
ATOM 1650 C CA . SER A 1 211 ? 22.466 15.418 -29.763 1.00 52.06 211 SER A CA 1
ATOM 1651 C C . SER A 1 211 ? 23.755 16.101 -30.245 1.00 52.06 211 SER A C 1
ATOM 1653 O O . SER A 1 211 ? 23.737 16.786 -31.269 1.00 52.06 211 SER A O 1
ATOM 1655 N N . ARG A 1 212 ? 24.875 15.938 -29.520 1.00 51.00 212 ARG A N 1
ATOM 1656 C CA . ARG A 1 212 ? 26.207 16.437 -29.913 1.00 51.00 212 ARG A CA 1
ATOM 1657 C C . ARG A 1 212 ? 26.897 15.547 -30.950 1.00 51.00 212 ARG A C 1
ATOM 1659 O O . ARG A 1 212 ? 27.804 16.029 -31.626 1.00 51.00 212 ARG A O 1
ATOM 1666 N N . GLY A 1 213 ? 26.470 14.293 -31.097 1.00 46.94 213 GLY A N 1
ATOM 1667 C CA . GLY A 1 213 ? 26.732 13.508 -32.301 1.00 46.94 213 GLY A CA 1
ATOM 1668 C C . GLY A 1 213 ? 25.800 13.991 -33.411 1.00 46.94 213 GLY A C 1
ATOM 1669 O O . GLY A 1 213 ? 24.596 14.096 -33.202 1.00 46.94 213 GLY A O 1
ATOM 1670 N N . GLU A 1 214 ? 26.337 14.366 -34.568 1.00 39.06 214 GLU A N 1
ATOM 1671 C CA . GLU A 1 214 ? 25.531 14.876 -35.680 1.00 39.06 214 GLU A CA 1
ATOM 1672 C C . GLU A 1 214 ? 24.398 13.889 -36.044 1.00 39.06 214 GLU A C 1
ATOM 1674 O O . GLU A 1 214 ? 24.650 12.752 -36.426 1.00 39.06 214 GLU A O 1
ATOM 1679 N N . ALA A 1 215 ? 23.158 14.387 -35.945 1.00 46.66 215 ALA A N 1
ATOM 1680 C CA . ALA A 1 215 ? 21.865 13.738 -36.191 1.00 46.66 215 ALA A CA 1
ATOM 1681 C C . ALA A 1 215 ? 21.309 12.824 -35.074 1.00 46.66 215 ALA A C 1
ATOM 1683 O O . ALA A 1 215 ? 21.743 11.700 -34.855 1.00 46.66 215 ALA A O 1
ATOM 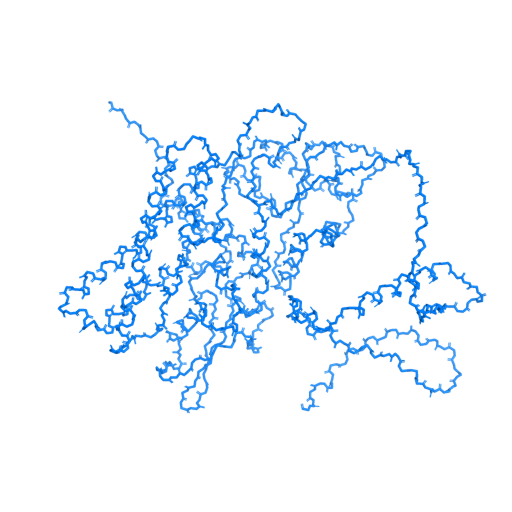1684 N N . VAL A 1 216 ? 20.163 13.243 -34.514 1.00 50.12 216 VAL A N 1
ATOM 1685 C CA . VAL A 1 216 ? 19.209 12.396 -33.757 1.00 50.12 216 VAL A CA 1
ATOM 1686 C C . VAL A 1 216 ? 18.788 11.144 -34.567 1.00 50.12 216 VAL A C 1
ATOM 1688 O O . VAL A 1 216 ? 18.317 10.159 -34.007 1.00 50.12 216 VAL A O 1
ATOM 1691 N N . ALA A 1 217 ? 19.020 11.151 -35.885 1.00 48.16 217 ALA A N 1
ATOM 1692 C CA . ALA A 1 217 ? 18.912 10.017 -36.800 1.00 48.16 217 ALA A CA 1
ATOM 1693 C C . ALA A 1 217 ? 20.231 9.215 -36.903 1.00 48.16 217 ALA A C 1
ATOM 1695 O O . ALA A 1 217 ? 20.787 9.083 -37.992 1.00 48.16 217 ALA A O 1
ATOM 1696 N N . GLY A 1 218 ? 20.759 8.717 -35.782 1.00 52.69 218 GLY A N 1
ATOM 1697 C CA . GLY A 1 218 ? 22.034 7.983 -35.803 1.00 52.69 218 GLY A CA 1
ATOM 1698 C C . GLY A 1 218 ? 22.547 7.439 -34.472 1.00 52.69 218 GLY A C 1
ATOM 1699 O O . GLY A 1 218 ? 23.700 7.026 -34.397 1.00 52.69 218 GLY A O 1
ATOM 1700 N N . LEU A 1 219 ? 21.732 7.435 -33.417 1.00 62.47 219 LEU A N 1
ATOM 1701 C CA . LEU A 1 219 ? 22.148 6.874 -32.132 1.00 62.47 219 LEU A CA 1
ATOM 1702 C C . LEU A 1 219 ? 22.222 5.355 -32.235 1.00 62.47 219 LEU A C 1
ATOM 1704 O O . LEU A 1 219 ? 21.251 4.692 -32.610 1.00 62.47 219 LEU A O 1
ATOM 1708 N N . GLY A 1 220 ? 23.399 4.820 -31.930 1.00 70.19 220 GLY A N 1
ATOM 1709 C CA . GLY A 1 220 ? 23.656 3.399 -31.990 1.00 70.19 220 GLY A CA 1
ATOM 1710 C C . GLY A 1 220 ? 22.948 2.637 -30.865 1.00 70.19 220 GLY A C 1
ATOM 1711 O O . GLY A 1 220 ? 22.428 3.218 -29.903 1.00 70.19 220 GLY A O 1
ATOM 1712 N N . PRO A 1 221 ? 22.950 1.298 -30.946 1.00 76.75 221 PRO A N 1
ATOM 1713 C CA . PRO A 1 221 ? 22.414 0.427 -29.899 1.00 76.75 221 PRO A CA 1
ATOM 1714 C C . PRO A 1 221 ? 22.986 0.702 -28.499 1.00 76.75 221 PRO A C 1
ATOM 1716 O O . PRO A 1 221 ? 22.301 0.479 -27.497 1.00 76.75 221 PRO A O 1
ATOM 1719 N N . ALA A 1 222 ? 24.230 1.187 -28.410 1.00 79.00 222 ALA A N 1
ATOM 1720 C CA . ALA A 1 222 ? 24.903 1.481 -27.148 1.00 79.00 222 ALA A CA 1
ATOM 1721 C C . ALA A 1 222 ? 24.308 2.712 -26.450 1.00 79.00 222 ALA A C 1
ATOM 1723 O O . ALA A 1 222 ? 23.989 2.651 -25.262 1.00 79.00 222 ALA A O 1
ATOM 1724 N N . GLU A 1 223 ? 24.100 3.803 -27.185 1.00 76.38 223 GLU A N 1
ATOM 1725 C CA . GLU A 1 223 ? 23.520 5.038 -26.659 1.00 76.38 223 GLU A CA 1
ATOM 1726 C C . GLU A 1 223 ? 22.054 4.840 -26.264 1.00 76.38 223 GLU A C 1
ATOM 1728 O O . GLU A 1 223 ? 21.631 5.282 -25.197 1.00 76.38 223 GLU A O 1
ATOM 1733 N N . ALA A 1 224 ? 21.285 4.100 -27.068 1.00 79.12 224 ALA A N 1
ATOM 1734 C CA . ALA A 1 224 ? 19.910 3.756 -26.719 1.00 79.12 224 ALA A CA 1
ATOM 1735 C C . ALA A 1 224 ? 19.841 2.844 -25.475 1.00 79.12 224 ALA A C 1
ATOM 1737 O O . ALA A 1 224 ? 19.001 3.054 -24.600 1.00 79.12 224 ALA A O 1
ATOM 1738 N N . SER A 1 225 ? 20.772 1.891 -25.328 1.00 83.38 225 SER A N 1
ATOM 1739 C CA . SER A 1 225 ? 20.865 1.049 -24.122 1.00 83.38 225 SER A CA 1
ATOM 1740 C C . SER A 1 225 ? 21.216 1.855 -22.860 1.00 83.38 225 SER A C 1
ATOM 1742 O O . SER A 1 225 ? 20.810 1.475 -21.759 1.00 83.38 225 SER A O 1
ATOM 1744 N N . ALA A 1 226 ? 21.924 2.984 -22.995 1.00 85.75 226 ALA A N 1
ATOM 1745 C CA . ALA A 1 226 ? 22.256 3.869 -21.876 1.00 85.75 226 ALA A CA 1
ATOM 1746 C C . ALA A 1 226 ? 21.028 4.592 -21.286 1.00 85.75 226 ALA A C 1
ATOM 1748 O O . ALA A 1 226 ? 21.077 5.026 -20.136 1.00 85.75 226 ALA A O 1
ATOM 1749 N N . LEU A 1 227 ? 19.908 4.670 -22.020 1.00 87.31 227 LEU A N 1
ATOM 1750 C CA . LEU A 1 227 ? 18.653 5.249 -21.525 1.00 87.31 227 LEU A CA 1
ATOM 1751 C C . LEU A 1 227 ? 17.883 4.301 -20.597 1.00 87.31 227 LEU A C 1
ATOM 1753 O O . LEU A 1 227 ? 17.120 4.766 -19.751 1.00 87.31 227 LEU A O 1
ATOM 1757 N N . TYR A 1 228 ? 18.081 2.982 -20.700 1.00 88.75 228 TYR A N 1
ATOM 1758 C CA . TYR A 1 228 ? 17.302 2.008 -19.928 1.00 88.75 228 TYR A CA 1
ATOM 1759 C C . TYR A 1 228 ? 17.370 2.196 -18.407 1.00 88.75 228 TYR A C 1
ATOM 1761 O O . TYR A 1 228 ? 16.312 2.147 -17.775 1.00 88.75 228 TYR A O 1
ATOM 1769 N N . PRO A 1 229 ? 18.535 2.434 -17.771 1.00 90.69 229 PRO A N 1
ATOM 1770 C CA . PRO A 1 229 ? 18.585 2.695 -16.334 1.00 90.69 229 PRO A CA 1
ATOM 1771 C C . PRO A 1 229 ? 17.761 3.923 -15.922 1.00 90.69 229 PRO A C 1
ATOM 1773 O O . PRO A 1 229 ? 17.050 3.865 -14.920 1.00 90.69 229 PRO A O 1
ATOM 1776 N N . VAL A 1 230 ? 17.802 5.000 -16.713 1.00 91.88 230 VAL A N 1
ATOM 1777 C CA . VAL A 1 230 ? 17.088 6.253 -16.420 1.00 91.88 230 VAL A CA 1
ATOM 1778 C C . VAL A 1 230 ? 15.583 6.105 -16.654 1.00 91.88 230 VAL A C 1
ATOM 1780 O O . VAL A 1 230 ? 14.786 6.553 -15.835 1.00 91.88 230 VAL A O 1
ATOM 1783 N N . LEU A 1 231 ? 15.179 5.390 -17.707 1.00 92.38 231 LEU A N 1
ATOM 1784 C CA . LEU A 1 231 ? 13.783 5.022 -17.964 1.00 92.38 231 LEU A CA 1
ATOM 1785 C C . LEU A 1 231 ? 13.201 4.156 -16.833 1.00 92.38 231 LEU A C 1
ATOM 1787 O O . LEU A 1 231 ? 12.114 4.435 -16.328 1.00 92.38 231 LEU A O 1
ATOM 1791 N N . ARG A 1 232 ? 13.954 3.155 -16.351 1.00 92.81 232 ARG A N 1
ATOM 1792 C CA . ARG A 1 232 ? 13.566 2.353 -15.174 1.00 92.81 232 ARG A CA 1
ATOM 1793 C C . ARG A 1 232 ? 13.449 3.216 -13.911 1.00 92.81 232 ARG A C 1
ATOM 1795 O O . ARG A 1 232 ? 12.524 3.014 -13.125 1.00 92.81 232 ARG A O 1
ATOM 1802 N N . ALA A 1 233 ? 14.349 4.184 -13.719 1.00 93.31 233 ALA A N 1
ATOM 1803 C CA . ALA A 1 233 ? 14.281 5.122 -12.597 1.00 93.31 233 ALA A CA 1
ATOM 1804 C C . ALA A 1 233 ? 13.052 6.045 -12.689 1.00 93.31 233 ALA A C 1
ATOM 1806 O O . ALA A 1 233 ? 12.372 6.253 -11.686 1.00 93.31 233 ALA A O 1
ATOM 1807 N N . ALA A 1 234 ? 12.708 6.530 -13.886 1.00 93.31 234 ALA A N 1
ATOM 1808 C CA . ALA A 1 234 ? 11.493 7.307 -14.125 1.00 93.31 234 ALA A CA 1
ATOM 1809 C C . ALA A 1 234 ? 10.219 6.478 -13.876 1.00 93.31 234 ALA A C 1
ATOM 1811 O O . ALA A 1 234 ? 9.280 6.961 -13.244 1.00 93.31 234 ALA A O 1
ATOM 1812 N N . ALA A 1 235 ? 10.196 5.206 -14.287 1.00 92.81 235 ALA A N 1
ATOM 1813 C CA . ALA A 1 235 ? 9.081 4.296 -14.012 1.00 92.81 235 ALA A CA 1
ATOM 1814 C C . ALA A 1 235 ? 8.830 4.099 -12.507 1.00 92.81 235 ALA A C 1
ATOM 1816 O O . ALA A 1 235 ? 7.685 3.986 -12.075 1.00 92.81 235 ALA A O 1
ATOM 1817 N N . ALA A 1 236 ? 9.874 4.153 -11.673 1.00 91.62 236 ALA A N 1
ATOM 1818 C CA . ALA A 1 236 ? 9.740 4.050 -10.218 1.00 91.62 236 ALA A CA 1
ATOM 1819 C C . ALA A 1 236 ? 8.968 5.227 -9.570 1.00 91.62 236 ALA A C 1
ATOM 1821 O O . ALA A 1 236 ? 8.535 5.116 -8.424 1.00 91.62 236 ALA A O 1
ATOM 1822 N N . PHE A 1 237 ? 8.741 6.327 -10.302 1.00 92.06 237 PHE A N 1
ATOM 1823 C CA . PHE A 1 237 ? 7.841 7.427 -9.919 1.00 92.06 237 PHE A CA 1
ATOM 1824 C C . PHE A 1 237 ? 6.400 7.255 -10.435 1.00 92.06 237 PHE A C 1
ATOM 1826 O O . PHE A 1 237 ? 5.576 8.162 -10.309 1.00 92.06 237 PHE A O 1
ATOM 1833 N N . GLY A 1 238 ? 6.074 6.109 -11.038 1.00 87.12 238 GLY A N 1
ATOM 1834 C CA . GLY A 1 238 ? 4.737 5.830 -11.559 1.00 87.12 238 GLY A CA 1
ATOM 1835 C C . GLY A 1 238 ? 4.381 6.610 -12.814 1.00 87.12 238 GLY A C 1
ATOM 1836 O O . GLY A 1 238 ? 3.221 6.979 -12.984 1.00 87.12 238 GLY A O 1
ATOM 1837 N N . LEU A 1 239 ? 5.361 6.925 -13.663 1.00 87.81 239 LEU A N 1
ATOM 1838 C CA . LEU A 1 239 ? 5.093 7.513 -14.972 1.00 87.81 239 LEU A CA 1
ATOM 1839 C C . LEU A 1 239 ? 4.605 6.414 -15.935 1.00 87.81 239 LEU A C 1
ATOM 1841 O O . LEU A 1 239 ? 5.380 5.505 -16.245 1.00 87.81 239 LEU A O 1
ATOM 1845 N N . PRO A 1 240 ? 3.355 6.487 -16.437 1.00 83.75 240 PRO A N 1
ATOM 1846 C CA . PRO A 1 240 ? 2.854 5.516 -17.403 1.00 83.75 240 PRO A CA 1
ATOM 1847 C C . PRO A 1 240 ? 3.730 5.496 -18.656 1.00 83.75 240 PRO A C 1
ATOM 1849 O O . PRO A 1 240 ? 4.086 6.548 -19.184 1.00 83.75 240 PRO A O 1
ATOM 1852 N N . GLY A 1 241 ? 4.090 4.300 -19.123 1.00 85.12 241 GLY A N 1
ATOM 1853 C CA . GLY A 1 241 ? 4.921 4.135 -20.317 1.00 85.12 241 GLY A CA 1
ATOM 1854 C C . GLY A 1 241 ? 6.386 4.555 -20.152 1.00 85.12 241 GLY A C 1
ATOM 1855 O O . GLY A 1 241 ? 7.091 4.628 -21.152 1.00 85.12 241 GLY A O 1
ATOM 1856 N N . ALA A 1 242 ? 6.869 4.824 -18.932 1.00 90.88 242 ALA A N 1
ATOM 1857 C CA . ALA A 1 242 ? 8.282 5.139 -18.708 1.00 90.88 242 ALA A CA 1
ATOM 1858 C C . ALA A 1 242 ? 9.183 3.898 -18.656 1.00 90.88 242 ALA A C 1
ATOM 1860 O O . ALA A 1 242 ? 10.365 3.995 -18.974 1.00 90.88 242 ALA A O 1
ATOM 1861 N N . TYR A 1 243 ? 8.651 2.736 -18.265 1.00 91.94 243 TYR A N 1
ATOM 1862 C CA . TYR A 1 243 ? 9.442 1.507 -18.241 1.00 91.94 243 TYR A CA 1
ATOM 1863 C C . TYR A 1 243 ? 9.821 1.096 -19.675 1.00 91.94 243 TYR A C 1
ATOM 1865 O O . TYR A 1 243 ? 8.954 1.170 -20.552 1.00 91.94 243 TYR A O 1
ATOM 1873 N N . PRO A 1 244 ? 11.073 0.675 -19.948 1.00 89.38 244 PRO A N 1
ATOM 1874 C CA . PRO A 1 244 ? 11.499 0.319 -21.300 1.00 89.38 244 PRO A CA 1
ATOM 1875 C C . PRO A 1 244 ? 10.550 -0.675 -21.981 1.00 89.38 244 PRO A C 1
ATOM 1877 O O . PRO A 1 244 ? 10.332 -1.783 -21.485 1.00 89.38 244 PRO A O 1
ATOM 1880 N N . ALA A 1 245 ? 9.994 -0.272 -23.129 1.00 81.12 245 ALA A N 1
ATOM 1881 C CA . ALA A 1 245 ? 9.127 -1.137 -23.934 1.00 81.12 245 ALA A CA 1
ATOM 1882 C C . ALA A 1 245 ? 9.922 -2.279 -24.589 1.00 81.12 245 ALA A C 1
ATOM 1884 O O . ALA A 1 245 ? 9.395 -3.370 -24.792 1.00 81.12 245 ALA A O 1
ATOM 1885 N N . TYR A 1 246 ? 11.204 -2.024 -24.861 1.00 77.25 246 TYR A N 1
ATOM 1886 C CA . TYR A 1 246 ? 12.170 -2.988 -25.368 1.00 77.25 246 TYR A CA 1
ATOM 1887 C C . TYR A 1 246 ? 13.096 -3.434 -24.239 1.00 77.25 246 TYR A C 1
ATOM 1889 O O . TYR A 1 246 ? 13.736 -2.616 -23.582 1.00 77.25 246 TYR A O 1
ATOM 1897 N N . GLN A 1 247 ? 13.161 -4.744 -24.014 1.00 72.75 247 GLN A N 1
ATOM 1898 C CA . GLN A 1 247 ? 13.928 -5.350 -22.920 1.00 72.75 247 GLN A CA 1
ATOM 1899 C C . GLN A 1 247 ? 15.333 -5.824 -23.335 1.00 72.75 247 GLN A C 1
ATOM 1901 O O . GLN A 1 247 ? 16.117 -6.275 -22.501 1.00 72.75 247 GLN A O 1
ATOM 1906 N N . GLN A 1 248 ? 15.656 -5.754 -24.626 1.00 71.06 248 GLN A N 1
ATOM 1907 C CA . GLN A 1 248 ? 16.957 -6.123 -25.194 1.00 71.06 248 GLN A CA 1
ATOM 1908 C C . GLN A 1 248 ? 17.698 -4.886 -25.693 1.00 71.06 248 GLN A C 1
ATOM 1910 O O . GLN A 1 248 ? 17.104 -3.811 -25.814 1.00 71.06 248 GLN A O 1
ATOM 1915 N N . SER A 1 249 ? 18.995 -5.025 -25.994 1.00 66.19 249 SER A N 1
ATOM 1916 C CA . SER A 1 249 ? 19.701 -3.979 -26.738 1.00 66.19 249 SER A CA 1
ATOM 1917 C C . SER A 1 249 ? 18.945 -3.725 -28.040 1.00 66.19 249 SER A C 1
ATOM 1919 O O . SER A 1 249 ? 18.723 -4.668 -28.800 1.00 66.19 249 SER A O 1
ATOM 1921 N N . PRO A 1 250 ? 18.499 -2.485 -28.278 1.00 67.31 250 PRO A N 1
ATOM 1922 C CA . PRO A 1 250 ? 17.664 -2.206 -29.425 1.00 67.31 250 PRO A CA 1
ATOM 1923 C C . PRO A 1 250 ? 18.499 -2.400 -30.692 1.00 67.31 250 PRO A C 1
ATOM 1925 O O . PRO A 1 250 ? 19.616 -1.889 -30.788 1.00 67.31 250 PRO A O 1
ATOM 1928 N N . GLY A 1 251 ? 17.963 -3.137 -31.667 1.00 71.25 251 GLY A N 1
ATOM 1929 C CA . GLY A 1 251 ? 18.493 -3.098 -33.029 1.00 71.25 251 GLY A CA 1
ATOM 1930 C C . GLY A 1 251 ? 18.388 -1.683 -33.609 1.00 71.25 251 GLY A C 1
ATOM 1931 O O . GLY A 1 251 ? 17.693 -0.830 -33.052 1.00 71.25 251 GLY A O 1
ATOM 1932 N N . GLU A 1 252 ? 19.034 -1.430 -34.749 1.00 68.44 252 GLU A N 1
ATOM 1933 C CA . GLU A 1 252 ? 19.071 -0.093 -35.372 1.00 68.44 252 GLU A CA 1
ATOM 1934 C C . GLU A 1 252 ? 17.668 0.523 -35.562 1.00 68.44 252 GLU A C 1
ATOM 1936 O O . GLU A 1 252 ? 17.474 1.714 -35.320 1.00 68.44 252 GLU A O 1
ATOM 1941 N N . GLU A 1 253 ? 16.660 -0.292 -35.896 1.00 67.06 253 GLU A N 1
ATOM 1942 C CA . GLU A 1 253 ? 15.264 0.147 -36.059 1.00 67.06 253 GLU A CA 1
ATOM 1943 C C . GLU A 1 253 ? 14.555 0.472 -34.726 1.00 67.06 253 GLU A C 1
ATOM 1945 O O . GLU A 1 253 ? 13.682 1.343 -34.675 1.00 67.06 253 GLU A O 1
ATOM 1950 N N . ALA A 1 254 ? 14.937 -0.187 -33.626 1.00 75.81 254 ALA A N 1
ATOM 1951 C CA . ALA A 1 254 ? 14.334 -0.001 -32.304 1.00 75.81 254 ALA A CA 1
ATOM 1952 C C . ALA A 1 254 ? 14.953 1.175 -31.524 1.00 75.81 254 ALA A C 1
ATOM 1954 O O . ALA A 1 254 ? 14.301 1.731 -30.635 1.00 75.81 254 ALA A O 1
ATOM 1955 N N . CYS A 1 255 ? 16.168 1.616 -31.883 1.00 78.25 255 CYS A N 1
ATOM 1956 C CA . CYS A 1 255 ? 16.835 2.767 -31.262 1.00 78.25 255 CYS A CA 1
ATOM 1957 C C . CYS A 1 255 ? 15.960 4.027 -31.300 1.00 78.25 255 CYS A C 1
ATOM 1959 O O . CYS A 1 255 ? 15.787 4.700 -30.283 1.00 78.25 255 CYS A O 1
ATOM 1961 N N . ALA A 1 256 ? 15.342 4.316 -32.452 1.00 78.06 256 ALA A N 1
ATOM 1962 C CA . ALA A 1 256 ? 14.468 5.476 -32.628 1.00 78.06 256 ALA A CA 1
ATOM 1963 C C . ALA A 1 256 ? 13.264 5.460 -31.670 1.00 78.06 256 ALA A C 1
ATOM 1965 O O . ALA A 1 256 ? 12.829 6.506 -31.191 1.00 78.06 256 ALA A O 1
ATOM 1966 N N . GLN A 1 257 ? 12.735 4.277 -31.353 1.00 81.44 257 GLN A N 1
ATOM 1967 C CA . GLN A 1 257 ? 11.583 4.146 -30.465 1.00 81.44 257 GLN A CA 1
ATOM 1968 C C . GLN A 1 257 ? 11.957 4.377 -29.001 1.00 81.44 257 GLN A C 1
ATOM 1970 O O . GLN A 1 257 ? 11.257 5.117 -28.314 1.00 81.44 257 GLN A O 1
ATOM 1975 N N . VAL A 1 258 ? 13.085 3.822 -28.543 1.00 84.00 258 VAL A N 1
ATOM 1976 C CA . VAL A 1 258 ? 13.611 4.062 -27.184 1.00 84.00 258 VAL A CA 1
ATOM 1977 C C . VAL A 1 258 ? 13.909 5.550 -26.974 1.00 84.00 258 VAL A C 1
ATOM 1979 O O . VAL A 1 258 ? 13.628 6.110 -25.915 1.00 84.00 258 VAL A O 1
ATOM 1982 N N . LEU A 1 259 ? 14.404 6.228 -28.010 1.00 81.06 259 LEU A N 1
ATOM 1983 C CA . LEU A 1 259 ? 14.651 7.668 -27.972 1.00 81.06 259 LEU A CA 1
ATOM 1984 C C . LEU A 1 259 ? 13.375 8.490 -27.895 1.00 81.06 259 LEU A C 1
ATOM 1986 O O . LEU A 1 259 ? 13.292 9.403 -27.076 1.00 81.06 259 LEU A O 1
ATOM 1990 N N . ASN A 1 260 ? 12.381 8.169 -28.722 1.00 83.62 260 ASN A N 1
ATOM 1991 C CA . ASN A 1 260 ? 11.082 8.831 -28.666 1.00 83.62 260 ASN A CA 1
ATOM 1992 C C . ASN A 1 260 ? 10.408 8.611 -27.304 1.00 83.62 260 ASN A C 1
ATOM 1994 O O . ASN A 1 260 ? 9.833 9.548 -26.748 1.00 83.62 260 ASN A O 1
ATOM 1998 N N . GLN A 1 261 ? 10.537 7.406 -26.735 1.00 87.50 261 GLN A N 1
ATOM 1999 C CA . GLN A 1 261 ? 10.069 7.096 -25.386 1.00 87.50 261 GLN A CA 1
ATOM 2000 C C . GLN A 1 261 ? 10.752 7.998 -24.354 1.00 87.50 261 GLN A C 1
ATOM 2002 O O . GLN A 1 261 ? 10.068 8.670 -23.585 1.00 87.50 261 GLN A O 1
ATOM 2007 N N . GLY A 1 262 ? 12.084 8.080 -24.360 1.00 87.56 262 GLY A N 1
ATOM 2008 C CA . GLY A 1 262 ? 12.798 8.944 -23.424 1.00 87.56 262 GLY A CA 1
ATOM 2009 C C . GLY A 1 262 ? 12.463 10.433 -23.586 1.00 87.56 262 GLY A C 1
ATOM 2010 O O . GLY A 1 262 ? 12.396 11.131 -22.581 1.00 87.56 262 GLY A O 1
ATOM 2011 N N . LEU A 1 263 ? 12.178 10.925 -24.801 1.00 85.12 263 LEU A N 1
ATOM 2012 C CA . LEU A 1 263 ? 11.820 12.330 -25.032 1.00 85.12 263 LEU A CA 1
ATOM 2013 C C . LEU A 1 263 ? 10.451 12.622 -24.422 1.00 85.12 263 LEU A C 1
ATOM 2015 O O . LEU A 1 263 ? 10.274 13.622 -23.729 1.00 85.12 263 LEU A O 1
ATOM 2019 N N . SER A 1 264 ? 9.501 11.706 -24.627 1.00 88.06 264 SER A N 1
ATOM 2020 C CA . SER A 1 264 ? 8.173 11.780 -24.022 1.00 88.06 264 SER A CA 1
ATOM 2021 C C . SER A 1 264 ? 8.242 11.734 -22.490 1.00 88.06 264 SER A C 1
ATOM 2023 O O . SER A 1 264 ? 7.575 12.519 -21.806 1.00 88.06 264 SER A O 1
ATOM 2025 N N . VAL A 1 265 ? 9.101 10.872 -21.936 1.00 91.00 265 VAL A N 1
ATOM 2026 C CA . VAL A 1 265 ? 9.353 10.798 -20.491 1.00 91.00 265 VAL A CA 1
ATOM 2027 C C . VAL A 1 265 ? 9.999 12.088 -19.984 1.00 91.00 265 VAL A C 1
ATOM 2029 O O . VAL A 1 265 ? 9.540 12.625 -18.979 1.00 91.00 265 VAL A O 1
ATOM 2032 N N . ALA A 1 266 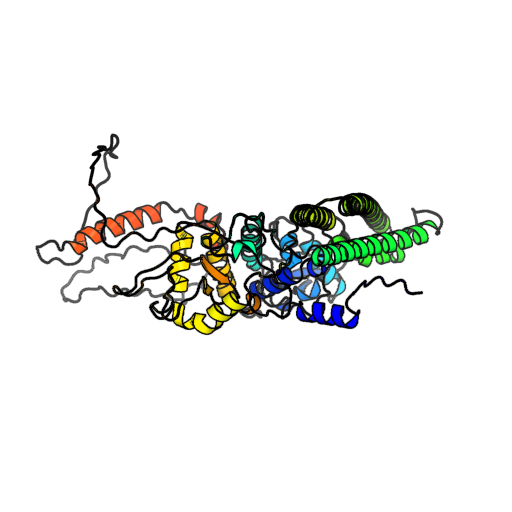? 10.996 12.636 -20.682 1.00 90.44 266 ALA A N 1
ATOM 2033 C CA . ALA A 1 266 ? 11.663 13.883 -20.311 1.00 90.44 266 ALA A CA 1
ATOM 2034 C C . ALA A 1 266 ? 10.686 15.065 -20.268 1.00 90.44 266 ALA A C 1
ATOM 2036 O O . ALA A 1 266 ? 10.668 15.811 -19.288 1.00 90.44 266 ALA A O 1
ATOM 2037 N N . GLU A 1 267 ? 9.825 15.206 -21.279 1.00 89.69 267 GLU A N 1
ATOM 2038 C CA . GLU A 1 267 ? 8.801 16.253 -21.309 1.00 89.69 267 GLU A CA 1
ATOM 2039 C C . GLU A 1 267 ? 7.806 16.098 -20.147 1.00 89.69 267 GLU A C 1
ATOM 2041 O O . GLU A 1 267 ? 7.457 17.072 -19.472 1.00 89.69 267 GLU A O 1
ATOM 2046 N N . THR A 1 268 ? 7.388 14.860 -19.870 1.00 92.44 268 THR A N 1
ATOM 2047 C CA . THR A 1 268 ? 6.479 14.551 -18.758 1.00 92.44 268 THR A CA 1
ATOM 2048 C C . THR A 1 268 ? 7.116 14.881 -17.407 1.00 92.44 268 THR A C 1
ATOM 2050 O O . THR A 1 268 ? 6.472 15.508 -16.562 1.00 92.44 268 THR A O 1
ATOM 2053 N N . LEU A 1 269 ? 8.383 14.508 -17.206 1.00 93.75 269 LEU A N 1
ATOM 2054 C CA . LEU A 1 269 ? 9.154 14.819 -16.001 1.00 93.75 269 LEU A CA 1
ATOM 2055 C C . LEU A 1 269 ? 9.326 16.330 -15.824 1.00 93.75 269 LEU A C 1
ATOM 2057 O O . LEU A 1 269 ? 9.075 16.839 -14.735 1.00 93.75 269 LEU A O 1
ATOM 2061 N N . SER A 1 270 ? 9.689 17.050 -16.889 1.00 94.19 270 SER A N 1
ATOM 2062 C CA . SER A 1 270 ? 9.858 18.507 -16.873 1.00 94.19 270 SER A CA 1
ATOM 2063 C C . SER A 1 270 ? 8.569 19.217 -16.455 1.00 94.19 270 SER A C 1
ATOM 2065 O O . SER A 1 270 ? 8.569 20.051 -15.547 1.00 94.19 270 SER A O 1
ATOM 2067 N N . ARG A 1 271 ? 7.437 18.822 -17.051 1.00 94.25 271 ARG A N 1
ATOM 2068 C CA . ARG A 1 271 ? 6.115 19.365 -16.717 1.00 94.25 271 ARG A CA 1
ATOM 2069 C C . ARG A 1 271 ? 5.732 19.080 -15.267 1.00 94.25 271 ARG A C 1
ATOM 2071 O O . ARG A 1 271 ? 5.261 19.981 -14.579 1.00 94.25 271 ARG A O 1
ATOM 2078 N N . ARG A 1 272 ? 5.940 17.843 -14.804 1.00 95.50 272 ARG A N 1
ATOM 2079 C CA . ARG A 1 272 ? 5.642 17.435 -13.424 1.00 95.50 272 ARG A CA 1
ATOM 2080 C C . ARG A 1 272 ? 6.504 18.203 -12.421 1.00 95.50 272 ARG A C 1
ATOM 2082 O O . ARG A 1 272 ? 5.966 18.702 -11.441 1.00 95.50 272 ARG A O 1
ATOM 2089 N N . LEU A 1 273 ? 7.803 18.352 -12.684 1.00 96.94 273 LEU A N 1
ATOM 2090 C CA . LEU A 1 273 ? 8.717 19.127 -11.841 1.00 96.94 273 LEU A CA 1
ATOM 2091 C C . LEU A 1 273 ? 8.309 20.597 -11.758 1.00 96.94 273 LEU A C 1
ATOM 2093 O O . LEU A 1 273 ? 8.216 21.122 -10.658 1.00 96.94 273 LEU A O 1
ATOM 2097 N N . ALA A 1 274 ? 7.979 21.237 -12.883 1.00 97.62 274 ALA A N 1
ATOM 2098 C CA . ALA A 1 274 ? 7.524 22.628 -12.881 1.00 97.62 274 ALA A CA 1
ATOM 2099 C C . ALA A 1 274 ? 6.236 22.823 -12.062 1.00 97.62 274 ALA A C 1
ATOM 2101 O O . ALA A 1 274 ? 6.106 23.802 -11.329 1.00 97.62 274 ALA A O 1
ATOM 2102 N N . GLN A 1 275 ? 5.291 21.882 -12.160 1.00 96.75 275 GLN A N 1
ATOM 2103 C CA . GLN A 1 275 ? 4.065 21.902 -11.361 1.00 96.75 275 GLN A CA 1
ATOM 2104 C C . GLN A 1 275 ? 4.351 21.712 -9.866 1.00 96.75 275 GLN A C 1
ATOM 2106 O O . GLN A 1 275 ? 3.791 22.435 -9.047 1.00 96.75 275 GLN A O 1
ATOM 2111 N N . VAL A 1 276 ? 5.222 20.763 -9.511 1.00 97.75 276 VAL A N 1
ATOM 2112 C CA . VAL A 1 276 ? 5.625 20.514 -8.119 1.00 97.75 276 VAL A CA 1
ATOM 2113 C C . VAL A 1 276 ? 6.367 21.719 -7.542 1.00 97.75 276 VAL A C 1
ATOM 2115 O O . VAL A 1 276 ? 6.055 22.138 -6.435 1.00 97.75 276 VAL A O 1
ATOM 2118 N N . ASP A 1 277 ? 7.297 22.316 -8.285 1.00 97.88 277 ASP A N 1
ATOM 2119 C CA . ASP A 1 277 ? 8.064 23.483 -7.839 1.00 97.88 277 ASP A CA 1
ATOM 2120 C C . ASP A 1 277 ? 7.160 24.698 -7.603 1.00 97.88 277 ASP A C 1
ATOM 2122 O O . ASP A 1 277 ? 7.315 25.397 -6.601 1.00 97.88 277 ASP A O 1
ATOM 2126 N N . ALA A 1 278 ? 6.179 24.916 -8.485 1.00 97.50 278 ALA A N 1
ATOM 2127 C CA . ALA A 1 278 ? 5.159 25.939 -8.283 1.00 97.50 278 ALA A CA 1
ATOM 2128 C C . ALA A 1 278 ? 4.318 25.651 -7.029 1.00 97.50 278 ALA A C 1
ATOM 2130 O O . ALA A 1 278 ? 4.141 26.538 -6.204 1.00 97.50 278 ALA A O 1
ATOM 2131 N N . ALA A 1 279 ? 3.853 24.411 -6.846 1.00 97.56 279 ALA A N 1
ATOM 2132 C CA . ALA A 1 279 ? 3.064 24.032 -5.676 1.00 97.56 279 ALA A CA 1
ATOM 2133 C C . ALA A 1 279 ? 3.850 24.184 -4.363 1.00 97.56 279 ALA A C 1
ATOM 2135 O O . ALA A 1 279 ? 3.300 24.684 -3.389 1.00 97.56 279 ALA A O 1
ATOM 2136 N N . ILE A 1 280 ? 5.138 23.820 -4.338 1.00 97.31 280 ILE A N 1
ATOM 2137 C CA . ILE A 1 280 ? 6.016 24.000 -3.170 1.00 97.31 280 ILE A CA 1
ATOM 2138 C C . ILE A 1 280 ? 6.133 25.482 -2.794 1.00 97.31 280 ILE A C 1
ATOM 2140 O O . ILE A 1 280 ? 6.076 25.808 -1.609 1.00 97.31 280 ILE A O 1
ATOM 2144 N N . ALA A 1 281 ? 6.271 26.377 -3.777 1.00 96.19 281 ALA A N 1
ATOM 2145 C CA . ALA A 1 281 ? 6.364 27.817 -3.530 1.00 96.19 281 ALA A CA 1
ATOM 2146 C C . ALA A 1 281 ? 5.086 28.399 -2.895 1.00 96.19 281 ALA A C 1
ATOM 2148 O O . ALA A 1 281 ? 5.168 29.361 -2.133 1.00 96.19 281 ALA A O 1
ATOM 2149 N N . GLU A 1 282 ? 3.928 27.791 -3.161 1.00 96.50 282 GLU A N 1
ATOM 2150 C CA . GLU A 1 282 ? 2.643 28.173 -2.565 1.00 96.50 282 GLU A CA 1
ATOM 2151 C C . GLU A 1 282 ? 2.440 27.621 -1.142 1.00 96.50 282 GLU A C 1
ATOM 2153 O O . GLU A 1 282 ? 1.525 28.068 -0.457 1.00 96.50 282 GLU A O 1
ATOM 2158 N N . VAL A 1 283 ? 3.283 26.699 -0.649 1.00 94.88 283 VAL A N 1
ATOM 2159 C CA . VAL A 1 283 ? 3.158 26.163 0.723 1.00 94.88 283 VAL A CA 1
ATOM 2160 C C . VAL A 1 283 ? 3.656 27.148 1.780 1.00 94.88 283 VAL A C 1
ATOM 2162 O O . VAL A 1 283 ? 3.023 27.310 2.822 1.00 94.88 283 VAL A O 1
ATOM 2165 N N . ASP A 1 284 ? 4.797 27.794 1.533 1.00 85.94 284 ASP A N 1
ATOM 2166 C CA . ASP A 1 284 ? 5.433 28.718 2.481 1.00 85.94 284 ASP A CA 1
ATOM 2167 C C . ASP A 1 284 ? 4.535 29.899 2.929 1.00 85.94 284 ASP A C 1
ATOM 2169 O O . ASP A 1 284 ? 4.593 30.250 4.110 1.00 85.94 284 ASP A O 1
ATOM 2173 N N . PRO A 1 285 ? 3.693 30.521 2.071 1.00 93.06 285 PRO A N 1
ATOM 2174 C CA . PRO A 1 285 ? 2.791 31.593 2.500 1.00 93.06 285 PRO A CA 1
ATOM 2175 C C . PRO A 1 285 ? 1.533 31.122 3.254 1.00 93.06 285 PRO A C 1
ATOM 2177 O O . PRO A 1 285 ? 0.801 31.974 3.765 1.00 93.06 285 PRO A O 1
ATOM 2180 N N . LEU A 1 286 ? 1.238 29.816 3.325 1.00 92.81 286 LEU A N 1
ATOM 2181 C CA . LEU A 1 286 ? 0.040 29.315 4.010 1.00 92.81 286 LEU A CA 1
ATOM 2182 C C . LEU A 1 286 ? 0.137 29.517 5.527 1.00 92.81 286 LEU A C 1
ATOM 2184 O O . LEU A 1 286 ? 1.135 29.181 6.165 1.00 92.81 286 LEU A O 1
ATOM 2188 N N . ALA A 1 287 ? -0.945 30.024 6.118 1.00 90.12 287 ALA A N 1
ATOM 2189 C CA . ALA A 1 287 ? -1.079 30.143 7.563 1.00 90.12 287 ALA A CA 1
ATOM 2190 C C . ALA A 1 287 ? -1.647 28.846 8.158 1.00 90.12 287 ALA A C 1
ATOM 2192 O O . ALA A 1 287 ? -2.703 28.379 7.737 1.00 90.12 287 ALA A O 1
ATOM 2193 N N . GLY A 1 288 ? -0.974 28.318 9.179 1.00 88.94 288 GLY A N 1
ATOM 2194 C CA . GLY A 1 288 ? -1.416 27.137 9.918 1.00 88.94 288 GLY A CA 1
ATOM 2195 C C . GLY A 1 288 ? -0.859 25.826 9.368 1.00 88.94 288 GLY A C 1
ATOM 2196 O O . GLY A 1 288 ? -0.703 25.633 8.162 1.00 88.94 288 GLY A O 1
ATOM 2197 N N . ASP A 1 289 ? -0.554 24.913 10.285 1.00 89.88 289 ASP A N 1
ATOM 2198 C CA . ASP A 1 289 ? 0.097 23.648 9.957 1.00 89.88 289 ASP A CA 1
ATOM 2199 C C . ASP A 1 289 ? -0.816 22.707 9.166 1.00 89.88 289 ASP A C 1
ATOM 2201 O O . ASP A 1 289 ? -0.356 22.104 8.201 1.00 89.88 289 ASP A O 1
ATOM 2205 N N . ASP A 1 290 ? -2.114 22.655 9.472 1.00 89.31 290 ASP A N 1
ATOM 2206 C CA . ASP A 1 290 ? -3.058 21.774 8.770 1.00 89.31 290 ASP A CA 1
ATOM 2207 C C . ASP A 1 290 ? -3.167 22.117 7.274 1.00 89.31 290 ASP A C 1
ATOM 2209 O O . ASP A 1 290 ? -3.098 21.231 6.423 1.00 89.31 290 ASP A O 1
ATOM 2213 N N . ALA A 1 291 ? -3.245 23.409 6.930 1.00 92.88 291 ALA A N 1
ATOM 2214 C CA . ALA A 1 291 ? -3.268 23.854 5.535 1.00 92.88 291 ALA A CA 1
ATOM 2215 C C . ALA A 1 291 ? -1.970 23.485 4.797 1.00 92.88 291 ALA A C 1
ATOM 2217 O O . ALA A 1 291 ? -2.003 23.062 3.640 1.00 92.88 291 ALA A O 1
ATOM 2218 N N . ARG A 1 292 ? -0.822 23.601 5.478 1.00 95.06 292 ARG A N 1
ATOM 2219 C CA . ARG A 1 292 ? 0.482 23.205 4.929 1.00 95.06 292 ARG A CA 1
ATOM 2220 C C . ARG A 1 292 ? 0.573 21.690 4.740 1.00 95.06 292 ARG A C 1
ATOM 2222 O O . ARG A 1 292 ? 1.131 21.252 3.737 1.00 95.06 292 ARG A O 1
ATOM 2229 N N . VAL A 1 293 ? 0.021 20.886 5.654 1.00 94.88 293 VAL A N 1
ATOM 2230 C CA . VAL A 1 293 ? -0.027 19.421 5.509 1.00 94.88 293 VAL A CA 1
ATOM 2231 C C . VAL A 1 293 ? -0.847 19.024 4.293 1.00 94.88 293 VAL A C 1
ATOM 2233 O O . VAL A 1 293 ? -0.346 18.258 3.473 1.00 94.88 293 VAL A O 1
ATOM 2236 N N . GLU A 1 294 ? -2.060 19.555 4.133 1.00 95.06 294 GLU A N 1
ATOM 2237 C CA . GLU A 1 294 ? -2.904 19.232 2.975 1.00 95.06 294 GLU A CA 1
ATOM 2238 C C . GLU A 1 294 ? -2.205 19.597 1.653 1.00 95.06 294 GLU A C 1
ATOM 2240 O O . GLU A 1 294 ? -2.174 18.787 0.726 1.00 95.06 294 GLU A O 1
ATOM 2245 N N . ALA A 1 295 ? -1.527 20.749 1.594 1.00 97.19 295 ALA A N 1
ATOM 2246 C CA . ALA A 1 295 ? -0.741 21.136 0.423 1.00 97.19 295 ALA A CA 1
ATOM 2247 C C . ALA A 1 295 ? 0.419 20.158 0.133 1.00 97.19 295 ALA A C 1
ATOM 2249 O O . ALA A 1 295 ? 0.655 19.788 -1.019 1.00 97.19 295 ALA A O 1
ATOM 2250 N N . TRP A 1 296 ? 1.122 19.669 1.161 1.00 97.44 296 TRP A N 1
ATOM 2251 C CA . TRP A 1 296 ? 2.149 18.634 0.989 1.00 97.44 296 TRP A CA 1
ATOM 2252 C C . TRP A 1 296 ? 1.576 17.277 0.565 1.00 97.44 296 TRP A C 1
ATOM 2254 O O . TRP A 1 296 ? 2.205 16.567 -0.226 1.00 97.44 296 TRP A O 1
ATOM 2264 N N . LEU A 1 297 ? 0.383 16.915 1.040 1.00 96.44 297 LEU A N 1
ATOM 2265 C CA . LEU A 1 297 ? -0.324 15.720 0.582 1.00 96.44 297 LEU A CA 1
ATOM 2266 C C . LEU A 1 297 ? -0.706 15.838 -0.898 1.00 96.44 297 LEU A C 1
ATOM 2268 O O . LEU A 1 297 ? -0.546 14.866 -1.640 1.00 96.44 297 LEU A O 1
ATOM 2272 N N . ASP A 1 298 ? -1.134 17.012 -1.358 1.00 97.25 298 ASP A N 1
ATOM 2273 C CA . ASP A 1 298 ? -1.386 17.274 -2.778 1.00 97.25 298 ASP A CA 1
ATOM 2274 C C . ASP A 1 298 ? -0.100 17.156 -3.612 1.00 97.25 298 ASP A C 1
ATOM 2276 O O . ASP A 1 298 ? -0.087 16.460 -4.632 1.00 97.25 298 ASP A O 1
ATOM 2280 N N . ILE A 1 299 ? 1.015 17.723 -3.137 1.00 98.00 299 ILE A N 1
ATOM 2281 C CA . ILE A 1 299 ? 2.335 17.591 -3.777 1.00 98.00 299 ILE A CA 1
ATOM 2282 C C . ILE A 1 299 ? 2.758 16.117 -3.887 1.00 98.00 299 ILE A C 1
ATOM 2284 O O . ILE A 1 299 ? 3.262 15.696 -4.932 1.00 98.00 299 ILE A O 1
ATOM 2288 N N . SER A 1 300 ? 2.502 15.297 -2.862 1.00 96.88 300 SER A N 1
ATOM 2289 C CA . SER A 1 300 ? 2.803 13.857 -2.901 1.00 96.88 300 SER A CA 1
ATOM 2290 C C . SER A 1 300 ? 2.081 13.142 -4.055 1.00 96.88 300 SER A C 1
ATOM 2292 O O . SER A 1 300 ? 2.671 12.315 -4.759 1.00 96.88 300 SER A O 1
ATOM 2294 N N . ARG A 1 301 ? 0.823 13.522 -4.320 1.00 95.56 301 ARG A N 1
ATOM 2295 C CA . ARG A 1 301 ? 0.011 12.982 -5.420 1.00 95.56 301 ARG A CA 1
ATOM 2296 C C . ARG A 1 301 ? 0.490 13.489 -6.779 1.00 95.56 301 ARG A C 1
ATOM 2298 O O . ARG A 1 301 ? 0.431 12.757 -7.765 1.00 95.56 301 ARG A O 1
ATOM 2305 N N . MET A 1 302 ? 1.010 14.713 -6.852 1.00 95.69 302 MET A N 1
ATOM 2306 C CA . MET A 1 302 ? 1.640 15.236 -8.071 1.00 95.69 302 MET A CA 1
ATOM 2307 C C . MET A 1 302 ? 2.932 14.479 -8.409 1.00 95.69 302 MET A C 1
ATOM 2309 O O . MET A 1 302 ? 3.185 14.193 -9.580 1.00 95.69 302 MET A O 1
ATOM 2313 N N . LEU A 1 303 ? 3.724 14.108 -7.396 1.00 95.56 303 LEU A N 1
ATOM 2314 C CA . LEU A 1 303 ? 4.983 13.375 -7.559 1.00 95.56 303 LEU A CA 1
ATOM 2315 C C . LEU A 1 303 ? 4.773 11.932 -8.041 1.00 95.56 303 LEU A C 1
ATOM 2317 O O . LEU A 1 303 ? 5.414 11.517 -9.010 1.00 95.56 303 LEU A O 1
ATOM 2321 N N . PHE A 1 304 ? 3.872 11.183 -7.398 1.00 93.88 304 PHE A N 1
ATOM 2322 C CA . PHE A 1 304 ? 3.749 9.726 -7.571 1.00 93.88 304 PHE A CA 1
ATOM 2323 C C . PHE A 1 304 ? 2.467 9.255 -8.267 1.00 93.88 304 PHE A C 1
ATOM 2325 O O . PHE A 1 304 ? 2.325 8.063 -8.556 1.00 93.88 304 PHE A O 1
ATOM 2332 N N . GLY A 1 305 ? 1.547 10.176 -8.555 1.00 90.44 305 GLY A N 1
ATOM 2333 C CA . GLY A 1 305 ? 0.228 9.894 -9.112 1.00 90.44 305 GLY A CA 1
ATOM 2334 C C . GLY A 1 305 ? -0.895 10.093 -8.093 1.00 90.44 305 GLY A C 1
ATOM 2335 O O . GLY A 1 305 ? -0.689 10.036 -6.883 1.00 90.44 305 GLY A O 1
ATOM 2336 N N . ARG A 1 306 ? -2.113 10.311 -8.608 1.00 88.44 306 ARG A N 1
ATOM 2337 C CA . ARG A 1 306 ? -3.299 10.719 -7.830 1.00 88.44 306 ARG A CA 1
ATOM 2338 C C . ARG A 1 306 ? -3.589 9.833 -6.621 1.00 88.44 306 ARG A C 1
ATOM 2340 O O . ARG A 1 306 ? -4.057 10.323 -5.601 1.00 88.44 306 ARG A O 1
ATOM 2347 N N . ASP A 1 307 ? -3.326 8.544 -6.756 1.00 88.38 307 ASP A N 1
ATOM 2348 C CA . ASP A 1 307 ? -3.727 7.560 -5.760 1.00 88.38 307 ASP A CA 1
ATOM 2349 C C . ASP A 1 307 ? -2.603 7.237 -4.763 1.00 88.38 307 ASP A C 1
ATOM 2351 O O . ASP A 1 307 ? -2.748 6.335 -3.940 1.00 88.38 307 ASP A O 1
ATOM 2355 N N . PHE A 1 308 ? -1.491 7.980 -4.820 1.00 92.88 308 PHE A N 1
ATOM 2356 C CA . PHE A 1 308 ? -0.459 7.915 -3.799 1.00 92.88 308 PHE A CA 1
ATOM 2357 C C . PHE A 1 308 ? -0.971 8.448 -2.463 1.00 92.88 308 PHE A C 1
ATOM 2359 O O . PHE A 1 308 ? -1.599 9.506 -2.385 1.00 92.88 308 PHE A O 1
ATOM 2366 N N . ARG A 1 309 ? -0.709 7.685 -1.401 1.00 91.62 309 ARG A N 1
ATOM 2367 C CA . ARG A 1 309 ? -1.150 7.986 -0.041 1.00 91.62 309 ARG A CA 1
ATOM 2368 C C . ARG A 1 309 ? 0.059 8.268 0.828 1.00 91.62 309 ARG A C 1
ATOM 2370 O O . ARG A 1 309 ? 0.700 7.332 1.296 1.00 91.62 309 ARG A O 1
ATOM 2377 N N . ALA A 1 310 ? 0.337 9.552 1.032 1.00 94.19 310 ALA A N 1
ATOM 2378 C CA . ALA A 1 310 ? 1.271 9.975 2.056 1.00 94.19 310 ALA A CA 1
ATOM 2379 C C . ALA A 1 310 ? 0.597 10.003 3.437 1.00 94.19 310 ALA A C 1
ATOM 2381 O O . ALA A 1 310 ? -0.542 10.462 3.546 1.00 94.19 310 ALA A O 1
ATOM 2382 N N . ILE A 1 311 ? 1.275 9.517 4.480 1.00 94.31 311 ILE A N 1
ATOM 2383 C CA . ILE A 1 311 ? 0.765 9.483 5.853 1.00 94.31 311 ILE A CA 1
ATOM 2384 C C . ILE A 1 311 ? 1.577 10.490 6.679 1.00 94.31 311 ILE A C 1
ATOM 2386 O O . ILE A 1 311 ? 2.767 10.274 6.932 1.00 94.31 311 ILE A O 1
ATOM 2390 N N . PRO A 1 312 ? 0.977 11.621 7.087 1.00 93.44 312 PRO A N 1
ATOM 2391 C CA . PRO A 1 312 ? 1.644 12.571 7.962 1.00 93.44 312 PRO A CA 1
ATOM 2392 C C . PRO A 1 312 ? 1.945 11.926 9.311 1.00 93.44 312 PRO A C 1
ATOM 2394 O O . PRO A 1 312 ? 1.087 11.278 9.912 1.00 93.44 312 PRO A O 1
ATOM 2397 N N . HIS A 1 313 ? 3.161 12.132 9.799 1.00 91.50 313 HIS A N 1
ATOM 2398 C CA . HIS A 1 313 ? 3.486 11.786 11.171 1.00 91.50 313 HIS A CA 1
ATOM 2399 C C . HIS A 1 313 ? 2.853 12.799 12.129 1.00 91.50 313 HIS A C 1
ATOM 2401 O O . HIS A 1 313 ? 2.637 13.951 11.756 1.00 91.50 313 HIS A O 1
ATOM 2407 N N . PHE A 1 314 ? 2.598 12.403 13.371 1.00 89.12 314 PHE A N 1
ATOM 2408 C CA . PHE A 1 314 ? 2.058 13.277 14.409 1.00 89.12 314 PHE A CA 1
ATOM 2409 C C . PHE A 1 314 ? 2.755 13.059 15.756 1.00 89.12 314 PHE A C 1
ATOM 2411 O O . PHE A 1 314 ? 3.396 12.030 15.992 1.00 89.12 314 PHE A O 1
ATOM 2418 N N . ALA A 1 315 ? 2.642 14.039 16.649 1.00 86.44 315 ALA A N 1
ATOM 2419 C CA . ALA A 1 315 ? 3.062 13.914 18.041 1.00 86.44 315 ALA A CA 1
ATOM 2420 C C . ALA A 1 315 ? 1.839 13.633 18.935 1.00 86.44 315 ALA A C 1
ATOM 2422 O O . ALA A 1 315 ? 0.874 14.395 18.884 1.00 86.44 315 ALA A O 1
ATOM 2423 N N . PRO A 1 316 ? 1.832 12.560 19.749 1.00 82.62 316 PRO A N 1
ATOM 2424 C CA . PRO A 1 316 ? 0.765 12.340 20.721 1.00 82.62 316 PRO A CA 1
ATOM 2425 C C . PRO A 1 316 ? 0.764 13.416 21.809 1.00 82.62 316 PRO A C 1
ATOM 2427 O O . PRO A 1 316 ? 1.821 13.827 22.287 1.00 82.62 316 PRO A O 1
ATOM 2430 N N . ARG A 1 317 ? -0.431 13.817 22.253 1.00 81.25 317 ARG A N 1
ATOM 2431 C CA . ARG A 1 317 ? -0.606 14.828 23.308 1.00 81.25 317 ARG A CA 1
ATOM 2432 C C . ARG A 1 317 ? -0.423 14.272 24.711 1.00 81.25 317 ARG A C 1
ATOM 2434 O O . ARG A 1 317 ? 0.333 14.833 25.498 1.00 81.25 317 ARG A O 1
ATOM 2441 N N . ASP A 1 318 ? -1.109 13.172 25.017 1.00 79.94 318 ASP A N 1
ATOM 2442 C CA . ASP A 1 318 ? -1.060 12.525 26.329 1.00 79.94 318 ASP A CA 1
ATOM 2443 C C . ASP A 1 318 ? -0.208 11.253 26.290 1.00 79.94 318 ASP A C 1
ATOM 2445 O O . ASP A 1 318 ? -0.685 10.118 26.318 1.00 79.94 318 ASP A O 1
ATOM 2449 N N . VAL A 1 319 ? 1.105 11.459 26.206 1.00 80.94 319 VAL A N 1
ATOM 2450 C CA . VAL A 1 319 ? 2.083 10.367 26.217 1.00 80.94 319 VAL A CA 1
ATOM 2451 C C . VAL A 1 319 ? 2.004 9.549 27.514 1.00 80.94 319 VAL A C 1
ATOM 2453 O O . VAL A 1 319 ? 2.129 8.325 27.478 1.00 80.94 319 VAL A O 1
ATOM 2456 N N . ALA A 1 320 ? 1.779 10.204 28.656 1.00 80.38 320 ALA A N 1
ATOM 2457 C CA . ALA A 1 320 ? 1.740 9.540 29.956 1.00 80.38 320 ALA A CA 1
ATOM 2458 C C . ALA A 1 320 ? 0.498 8.647 30.103 1.00 80.38 320 ALA A C 1
ATOM 2460 O O . ALA A 1 320 ? 0.616 7.509 30.563 1.00 80.38 320 ALA A O 1
ATOM 2461 N N . GLY A 1 321 ? -0.672 9.124 29.667 1.00 80.81 321 GLY A N 1
ATOM 2462 C CA . GLY A 1 321 ? -1.901 8.336 29.629 1.00 80.81 321 GLY A CA 1
ATOM 2463 C C . GLY A 1 321 ? -1.765 7.119 28.722 1.00 80.81 321 GLY A C 1
ATOM 2464 O O . GLY A 1 321 ? -2.044 6.002 29.156 1.00 80.81 321 GLY A O 1
ATOM 2465 N N . LEU A 1 322 ? -1.230 7.293 27.509 1.00 82.12 322 LEU A N 1
ATOM 2466 C CA . LEU A 1 322 ? -0.972 6.182 26.585 1.00 82.12 322 LEU A CA 1
ATOM 2467 C C . LEU A 1 322 ? -0.039 5.119 27.196 1.00 82.12 322 LEU A C 1
ATOM 2469 O O . LEU A 1 322 ? -0.332 3.923 27.121 1.00 82.12 322 LEU A O 1
ATOM 2473 N N . GLN A 1 323 ? 1.044 5.532 27.865 1.00 81.31 323 GLN A N 1
ATOM 2474 C CA . GLN A 1 323 ? 1.952 4.616 28.571 1.00 81.31 323 GLN A CA 1
ATOM 2475 C C . GLN A 1 323 ? 1.261 3.872 29.724 1.00 81.31 323 GLN A C 1
ATOM 2477 O O . GLN A 1 323 ? 1.506 2.677 29.920 1.00 81.31 323 GLN A O 1
ATOM 2482 N N . ALA A 1 324 ? 0.384 4.548 30.471 1.00 81.75 324 ALA A N 1
ATOM 2483 C CA . ALA A 1 324 ? -0.366 3.938 31.563 1.00 81.75 324 ALA A CA 1
ATOM 2484 C C . ALA A 1 324 ? -1.336 2.854 31.064 1.00 81.75 324 ALA A C 1
ATOM 2486 O O . ALA A 1 324 ? -1.351 1.758 31.627 1.00 81.75 324 ALA A O 1
ATOM 2487 N N . VAL A 1 325 ? -2.083 3.114 29.980 1.00 82.62 325 VAL A N 1
ATOM 2488 C CA . VAL A 1 325 ? -2.956 2.101 29.354 1.00 82.62 325 VAL A CA 1
ATOM 2489 C C . VAL A 1 325 ? -2.130 0.912 28.877 1.00 82.62 325 VAL A C 1
ATOM 2491 O O . VAL A 1 325 ? -2.489 -0.238 29.122 1.00 82.62 325 VAL A O 1
ATOM 2494 N N . TRP A 1 326 ? -0.992 1.167 28.223 1.00 81.25 326 TRP A N 1
ATOM 2495 C CA . TRP A 1 326 ? -0.153 0.092 27.706 1.00 81.25 326 TRP A CA 1
ATOM 2496 C C . TRP A 1 326 ? 0.360 -0.840 28.797 1.00 81.25 326 TRP A C 1
ATOM 2498 O O . TRP A 1 326 ? 0.373 -2.056 28.605 1.00 81.25 326 TRP A O 1
ATOM 2508 N N . ALA A 1 327 ? 0.769 -0.299 29.944 1.00 82.00 327 ALA A N 1
ATOM 2509 C CA . ALA A 1 327 ? 1.248 -1.106 31.063 1.00 82.00 327 ALA A CA 1
ATOM 2510 C C . ALA A 1 327 ? 0.196 -2.115 31.562 1.00 82.00 327 ALA A C 1
ATOM 2512 O O . ALA A 1 327 ? 0.560 -3.113 32.174 1.00 82.00 327 ALA A O 1
ATOM 2513 N N . GLN A 1 328 ? -1.084 -1.866 31.282 1.00 82.81 328 GLN A N 1
ATOM 2514 C CA . GLN A 1 328 ? -2.231 -2.583 31.838 1.00 82.81 328 GLN A CA 1
ATOM 2515 C C . GLN A 1 328 ? -3.107 -3.242 30.753 1.00 82.81 328 GLN A C 1
ATOM 2517 O O . GLN A 1 328 ? -4.178 -3.775 31.031 1.00 82.81 328 GLN A O 1
ATOM 2522 N N . ARG A 1 329 ? -2.648 -3.225 29.496 1.00 80.50 329 ARG A N 1
ATOM 2523 C CA . ARG A 1 329 ? -3.399 -3.679 28.312 1.00 80.50 329 ARG A CA 1
ATOM 2524 C C . ARG A 1 329 ? -3.871 -5.137 28.383 1.00 80.50 329 ARG A C 1
ATOM 2526 O O . ARG A 1 329 ? -4.933 -5.461 27.865 1.00 80.50 329 ARG A O 1
ATOM 2533 N N . GLU A 1 330 ? -3.088 -6.012 29.011 1.00 80.56 330 GLU A N 1
ATOM 2534 C CA . GLU A 1 330 ? -3.415 -7.439 29.139 1.00 80.56 330 GLU A CA 1
ATOM 2535 C C . GLU A 1 330 ? -4.578 -7.648 30.117 1.00 80.56 330 GLU A C 1
ATOM 2537 O O . GLU A 1 330 ? -5.440 -8.496 29.886 1.00 80.56 330 GLU A O 1
ATOM 2542 N N . ASP A 1 331 ? -4.671 -6.800 31.143 1.00 86.81 331 ASP A N 1
ATOM 2543 C CA . ASP A 1 331 ? -5.732 -6.877 32.139 1.00 86.81 331 ASP A CA 1
ATOM 2544 C C . ASP A 1 331 ? -7.077 -6.392 31.588 1.00 86.81 331 ASP A C 1
ATOM 2546 O O . ASP A 1 331 ? -8.112 -6.906 32.013 1.00 86.81 331 ASP A O 1
ATOM 2550 N N . LEU A 1 332 ? -7.108 -5.465 30.620 1.00 88.19 332 LEU A N 1
ATOM 2551 C CA . LEU A 1 332 ? -8.358 -4.959 30.024 1.00 88.19 332 LEU A CA 1
ATOM 2552 C C . LEU A 1 332 ? -9.237 -6.084 29.456 1.00 88.19 332 LEU A C 1
ATOM 2554 O O . LEU A 1 332 ? -10.458 -6.056 29.608 1.00 88.19 332 LEU A O 1
ATOM 2558 N N . CYS A 1 333 ? -8.618 -7.094 28.844 1.00 88.56 333 CYS A N 1
ATOM 2559 C CA . CYS A 1 333 ? -9.317 -8.201 28.188 1.00 88.56 333 CYS A CA 1
ATOM 2560 C C . CYS A 1 333 ? -9.470 -9.443 29.083 1.00 88.56 333 CYS A C 1
ATOM 2562 O O . CYS A 1 333 ? -9.873 -10.495 28.595 1.00 88.56 333 CYS A O 1
ATOM 2564 N N . ARG A 1 334 ? -9.191 -9.354 30.392 1.00 90.06 334 ARG A N 1
ATOM 2565 C CA . ARG A 1 334 ? -9.187 -10.512 31.313 1.00 90.06 334 ARG A CA 1
ATOM 2566 C C . ARG A 1 334 ? -10.516 -11.269 31.428 1.00 90.06 334 ARG A C 1
ATOM 2568 O O . ARG A 1 334 ? -10.521 -12.420 31.848 1.00 90.06 334 ARG A O 1
ATOM 2575 N N . ALA A 1 335 ? -11.635 -10.618 31.103 1.00 87.44 335 ALA A N 1
ATOM 2576 C CA . ALA A 1 335 ? -12.968 -11.227 31.106 1.00 87.44 335 ALA A CA 1
ATOM 2577 C C . ALA A 1 335 ? -13.357 -11.842 29.749 1.00 87.44 335 ALA A C 1
ATOM 2579 O O . ALA A 1 335 ? -14.415 -12.460 29.638 1.00 87.44 335 ALA A O 1
ATOM 2580 N N . MET A 1 336 ? -12.530 -11.677 28.711 1.00 88.62 336 MET A N 1
ATOM 2581 C CA . MET A 1 336 ? -12.834 -12.199 27.385 1.00 88.62 336 MET A CA 1
ATOM 2582 C C . MET A 1 336 ? -12.571 -13.705 27.299 1.00 88.62 336 MET A C 1
ATOM 2584 O O . MET A 1 336 ? -11.572 -14.193 27.835 1.00 88.62 336 MET A O 1
ATOM 2588 N N . PRO A 1 337 ? -13.420 -14.456 26.575 1.00 88.69 337 PRO A N 1
ATOM 2589 C CA . PRO A 1 337 ? -13.118 -15.841 26.252 1.00 88.69 337 PRO A CA 1
ATOM 2590 C C . PRO A 1 337 ? -11.888 -15.932 25.327 1.00 88.69 337 PRO A C 1
ATOM 2592 O O . PRO A 1 337 ? -11.552 -14.956 24.641 1.00 88.69 337 PRO A O 1
ATOM 2595 N N . PRO A 1 338 ? -11.236 -17.109 25.244 1.00 86.88 338 PRO A N 1
ATOM 2596 C CA . PRO A 1 338 ? -10.240 -17.372 24.211 1.00 86.88 338 PRO A CA 1
ATOM 2597 C C . PRO A 1 338 ? -10.791 -17.019 22.825 1.00 86.88 338 PRO A C 1
ATOM 2599 O O . PRO A 1 338 ? -11.935 -17.346 22.514 1.00 86.88 338 PRO A O 1
ATOM 2602 N N . PHE A 1 339 ? -9.982 -16.348 22.005 1.00 86.50 339 PHE A N 1
ATOM 2603 C CA . PHE A 1 339 ? -10.370 -15.843 20.681 1.00 86.50 339 PHE A CA 1
ATOM 2604 C C . PHE A 1 339 ? -11.518 -14.816 20.674 1.00 86.50 339 PHE A C 1
ATOM 2606 O O . PHE A 1 339 ? -12.202 -14.615 19.664 1.00 86.50 339 PHE A O 1
ATOM 2613 N N . GLY A 1 340 ? -11.781 -14.159 21.807 1.00 89.94 340 GLY A N 1
ATOM 2614 C CA . GLY A 1 340 ? -12.865 -13.188 21.892 1.00 89.94 340 GLY A CA 1
ATOM 2615 C C . GLY A 1 340 ? -12.642 -11.953 21.005 1.00 89.94 340 GLY A C 1
ATOM 2616 O O . GLY A 1 340 ? -13.610 -11.423 20.471 1.00 89.94 340 GLY A O 1
ATOM 2617 N N . LEU A 1 341 ? -11.393 -11.512 20.794 1.00 89.00 341 LEU A N 1
ATOM 2618 C CA . LEU A 1 341 ? -11.083 -10.372 19.913 1.00 89.00 341 LEU A CA 1
ATOM 2619 C C . LEU A 1 341 ? -11.281 -10.724 18.435 1.00 89.00 341 LEU A C 1
ATOM 2621 O O . LEU A 1 341 ? -11.773 -9.911 17.652 1.00 89.00 341 LEU A O 1
ATOM 2625 N N . GLU A 1 342 ? -10.943 -11.953 18.053 1.00 88.12 342 GLU A N 1
ATOM 2626 C CA . GLU A 1 342 ? -11.232 -12.515 16.738 1.00 88.12 342 GLU A CA 1
ATOM 2627 C C . GLU A 1 342 ? -12.737 -12.544 16.491 1.00 88.12 342 GLU A C 1
ATOM 2629 O O . GLU A 1 342 ? -13.185 -12.058 15.452 1.00 88.12 342 GLU A O 1
ATOM 2634 N N . SER A 1 343 ? -13.494 -13.058 17.466 1.00 90.00 343 SER A N 1
ATOM 2635 C CA . SER A 1 343 ? -14.954 -13.162 17.410 1.00 90.00 343 SER A CA 1
ATOM 2636 C C . SER A 1 343 ? -15.612 -11.784 17.324 1.00 90.00 343 SER A C 1
ATOM 2638 O O . SER A 1 343 ? -16.500 -11.580 16.500 1.00 90.00 343 SER A O 1
ATOM 2640 N N . TRP A 1 344 ? -15.140 -10.816 18.117 1.00 91.38 344 TRP A N 1
ATOM 2641 C CA . TRP A 1 344 ? -15.591 -9.422 18.069 1.00 91.38 344 TRP A CA 1
ATOM 2642 C C . TRP A 1 344 ? -15.399 -8.817 16.674 1.00 91.38 344 TRP A C 1
ATOM 2644 O O . TRP A 1 344 ? -16.351 -8.328 16.064 1.00 91.38 344 TRP A O 1
ATOM 2654 N N . ARG A 1 345 ? -14.192 -8.929 16.111 1.00 90.44 345 ARG A N 1
ATOM 2655 C CA . ARG A 1 345 ? -13.887 -8.406 14.773 1.00 90.44 345 ARG A CA 1
ATOM 2656 C C . ARG A 1 345 ? -14.701 -9.110 13.680 1.00 90.44 345 ARG A C 1
ATOM 2658 O O . ARG A 1 345 ? -15.202 -8.437 12.786 1.00 90.44 345 ARG A O 1
ATOM 2665 N N . GLN A 1 346 ? -14.857 -10.434 13.740 1.00 89.94 346 GLN A N 1
ATOM 2666 C CA . GLN A 1 346 ? -15.681 -11.190 12.782 1.00 89.94 346 GLN A CA 1
ATOM 2667 C C . GLN A 1 346 ? -17.169 -10.833 12.888 1.00 89.94 346 GLN A C 1
ATOM 2669 O O . GLN A 1 346 ? -17.867 -10.805 11.877 1.00 89.94 346 GLN A O 1
ATOM 2674 N N . GLY A 1 347 ? -17.657 -10.522 14.092 1.00 91.81 347 GLY A N 1
ATOM 2675 C CA . GLY A 1 347 ? -18.995 -9.969 14.290 1.00 91.81 347 GLY A CA 1
ATOM 2676 C C . GLY A 1 347 ? -19.155 -8.622 13.584 1.00 91.81 347 GLY A C 1
ATOM 2677 O O . GLY A 1 347 ? -20.102 -8.431 12.822 1.00 91.81 347 GLY A O 1
ATOM 2678 N N . LEU A 1 348 ? -18.184 -7.718 13.752 1.00 91.81 348 LEU A N 1
ATOM 2679 C CA . LEU A 1 348 ? -18.180 -6.419 13.073 1.00 91.81 348 LEU A CA 1
ATOM 2680 C C . LEU A 1 348 ? -18.058 -6.537 11.551 1.00 91.81 348 LEU A C 1
ATOM 2682 O O . LEU A 1 348 ? -18.691 -5.764 10.834 1.00 91.81 348 LEU A O 1
ATOM 2686 N N . ALA A 1 349 ? -17.298 -7.509 11.045 1.00 92.00 349 ALA A N 1
ATOM 2687 C CA . ALA A 1 349 ? -17.123 -7.743 9.612 1.00 92.00 349 ALA A CA 1
ATOM 2688 C C . ALA A 1 349 ? -18.449 -7.992 8.867 1.00 92.00 349 ALA A C 1
ATOM 2690 O O . ALA A 1 349 ? -18.559 -7.661 7.688 1.00 92.00 349 ALA A O 1
ATOM 2691 N N . GLN A 1 350 ? -19.473 -8.515 9.552 1.00 90.00 350 GLN A N 1
ATOM 2692 C CA . GLN A 1 350 ? -20.793 -8.781 8.964 1.00 90.00 350 GLN A CA 1
ATOM 2693 C C . GLN A 1 350 ? -21.640 -7.520 8.762 1.00 90.00 350 GLN A C 1
ATOM 2695 O O . GLN A 1 350 ? -22.562 -7.524 7.947 1.00 90.00 350 GLN A O 1
ATOM 2700 N N . VAL A 1 351 ? -21.358 -6.455 9.515 1.00 92.88 351 VAL A N 1
ATOM 2701 C CA . VAL A 1 351 ? -22.182 -5.236 9.546 1.00 92.88 351 VAL A CA 1
ATOM 2702 C C . VAL A 1 351 ? -21.419 -3.984 9.120 1.00 92.88 351 VAL A C 1
ATOM 2704 O O . VAL A 1 351 ? -22.041 -2.986 8.762 1.00 92.88 351 VAL A O 1
ATOM 2707 N N . ARG A 1 352 ? -20.080 -4.026 9.107 1.00 90.75 352 ARG A N 1
ATOM 2708 C CA . ARG A 1 352 ? -19.216 -2.909 8.711 1.00 90.75 352 ARG A CA 1
ATOM 2709 C C . ARG A 1 352 ? -18.323 -3.311 7.533 1.00 90.75 352 ARG A C 1
ATOM 2711 O O . ARG A 1 352 ? -17.393 -4.097 7.723 1.00 90.75 352 ARG A O 1
ATOM 2718 N N . PRO A 1 353 ? -18.530 -2.734 6.332 1.00 89.12 353 PRO A N 1
ATOM 2719 C CA . PRO A 1 353 ? -17.754 -3.079 5.138 1.00 89.12 353 PRO A CA 1
ATOM 2720 C C . PRO A 1 353 ? -16.234 -2.972 5.320 1.00 89.12 353 PRO A C 1
ATOM 2722 O O . PRO A 1 353 ? -15.501 -3.849 4.870 1.00 89.12 353 PRO A O 1
ATOM 2725 N N . LYS A 1 354 ? -15.752 -1.948 6.040 1.00 88.81 354 LYS A N 1
ATOM 2726 C CA . LYS A 1 354 ? -14.316 -1.753 6.302 1.00 88.81 354 LYS A CA 1
ATOM 2727 C C . LYS A 1 354 ? -13.720 -2.860 7.177 1.00 88.81 354 LYS A C 1
ATOM 2729 O O . LYS A 1 354 ? -12.597 -3.301 6.940 1.00 88.81 354 LYS A O 1
ATOM 2734 N N . MET A 1 355 ? -14.485 -3.355 8.150 1.00 89.94 355 MET A N 1
ATOM 2735 C CA . MET A 1 355 ? -14.087 -4.503 8.972 1.00 89.94 355 MET A CA 1
ATOM 2736 C C . MET A 1 355 ? -14.171 -5.814 8.192 1.00 89.94 355 MET A C 1
ATOM 2738 O O . MET A 1 355 ? -13.321 -6.677 8.387 1.00 89.94 355 MET A O 1
ATOM 2742 N N . GLY A 1 356 ? -15.113 -5.935 7.253 1.00 90.06 356 GLY A N 1
ATOM 2743 C CA . GLY A 1 356 ? -15.150 -7.039 6.290 1.00 90.06 356 GLY A CA 1
ATOM 2744 C C . GLY A 1 356 ? -13.909 -7.082 5.395 1.00 90.06 356 GLY A C 1
ATOM 2745 O O . GLY A 1 356 ? -13.318 -8.143 5.208 1.00 90.06 356 GLY A O 1
ATOM 2746 N N . ALA A 1 357 ? -13.452 -5.927 4.899 1.00 88.94 357 ALA A N 1
ATOM 2747 C CA . ALA A 1 357 ? -12.218 -5.833 4.118 1.00 88.94 357 ALA A CA 1
ATOM 2748 C C . ALA A 1 357 ? -10.982 -6.232 4.942 1.00 88.94 357 ALA A C 1
ATOM 2750 O O . ALA A 1 357 ? -10.149 -7.004 4.467 1.00 88.94 357 ALA A O 1
ATOM 2751 N N . LEU A 1 358 ? -10.888 -5.759 6.191 1.00 89.69 358 LEU A N 1
ATOM 2752 C CA . LEU A 1 358 ? -9.831 -6.168 7.117 1.00 89.69 358 LEU A CA 1
ATOM 2753 C C . LEU A 1 358 ? -9.877 -7.679 7.406 1.00 89.69 358 LEU A C 1
ATOM 2755 O O . LEU A 1 358 ? -8.830 -8.319 7.460 1.00 89.69 358 LEU A O 1
ATOM 2759 N N . ASP A 1 359 ? -11.069 -8.263 7.550 1.00 89.69 359 ASP A N 1
ATOM 2760 C CA . ASP A 1 359 ? -11.225 -9.700 7.786 1.00 89.69 359 ASP A CA 1
ATOM 2761 C C . ASP A 1 359 ? -10.815 -10.567 6.598 1.00 89.69 359 ASP A C 1
ATOM 2763 O O . ASP A 1 359 ? -10.143 -11.589 6.777 1.00 89.69 359 ASP A O 1
ATOM 2767 N N . LEU A 1 360 ? -11.109 -10.109 5.383 1.00 89.31 360 LEU A N 1
ATOM 2768 C CA . LEU A 1 360 ? -10.604 -10.730 4.167 1.00 89.31 360 LEU A CA 1
ATOM 2769 C C . LEU A 1 360 ? -9.072 -10.663 4.089 1.00 89.31 360 LEU A C 1
ATOM 2771 O O . LEU A 1 360 ? -8.441 -11.671 3.775 1.00 89.31 360 LEU A O 1
ATOM 2775 N N . ILE A 1 361 ? -8.467 -9.508 4.390 1.00 90.88 361 ILE A N 1
ATOM 2776 C CA . ILE A 1 361 ? -7.003 -9.350 4.415 1.00 90.88 361 ILE A CA 1
ATOM 2777 C C . ILE A 1 361 ? -6.386 -10.311 5.429 1.00 90.88 361 ILE A C 1
ATOM 2779 O O . ILE A 1 361 ? -5.472 -11.050 5.078 1.00 90.88 361 ILE A O 1
ATOM 2783 N N . ASP A 1 362 ? -6.911 -10.350 6.655 1.00 88.88 362 ASP A N 1
ATOM 2784 C CA . ASP A 1 362 ? -6.427 -11.248 7.707 1.00 88.88 362 ASP A CA 1
ATOM 2785 C C . ASP A 1 362 ? -6.503 -12.722 7.274 1.00 88.88 362 ASP A C 1
ATOM 2787 O O . ASP A 1 362 ? -5.573 -13.489 7.533 1.00 88.88 362 ASP A O 1
ATOM 2791 N N . SER A 1 363 ? -7.585 -13.117 6.596 1.00 88.19 363 SER A N 1
ATOM 2792 C CA . SER A 1 363 ? -7.765 -14.477 6.073 1.00 88.19 363 SER A CA 1
ATOM 2793 C C . SER A 1 363 ? -6.754 -14.805 4.968 1.00 88.19 363 SER A C 1
ATOM 2795 O O . SER A 1 363 ? -6.149 -15.878 4.974 1.00 88.19 363 SER A O 1
ATOM 2797 N N . LEU A 1 364 ? -6.517 -13.867 4.044 1.00 89.44 364 LEU A N 1
ATOM 2798 C CA . LEU A 1 364 ? -5.544 -14.017 2.958 1.00 89.44 364 LEU A CA 1
ATOM 2799 C C . LEU A 1 364 ? -4.107 -14.104 3.489 1.00 89.44 364 LEU A C 1
ATOM 2801 O O . LEU A 1 364 ? -3.376 -15.024 3.129 1.00 89.44 364 LEU A O 1
ATOM 2805 N N . VAL A 1 365 ? -3.724 -13.207 4.398 1.00 89.94 365 VAL A N 1
ATOM 2806 C CA . VAL A 1 365 ? -2.404 -13.186 5.054 1.00 89.94 365 VAL A CA 1
ATOM 2807 C C . VAL A 1 365 ? -2.137 -14.514 5.773 1.00 89.94 365 VAL A C 1
ATOM 2809 O O . VAL A 1 36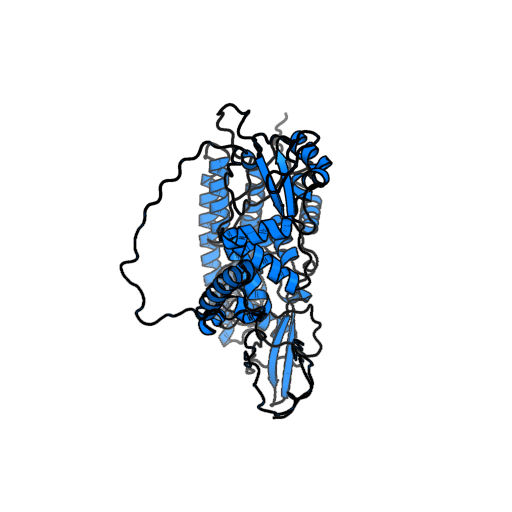5 ? -1.069 -15.103 5.604 1.00 89.94 365 VAL A O 1
ATOM 2812 N N . GLN A 1 366 ? -3.128 -15.044 6.498 1.00 86.69 366 GLN A N 1
ATOM 2813 C CA . GLN A 1 366 ? -3.024 -16.355 7.150 1.00 86.69 366 GLN A CA 1
ATOM 2814 C C . GLN A 1 366 ? -2.881 -17.503 6.145 1.00 86.69 366 GLN A C 1
ATOM 2816 O O . GLN A 1 366 ? -2.038 -18.377 6.338 1.00 86.69 366 GLN A O 1
ATOM 2821 N N . SER A 1 367 ? -3.641 -17.484 5.043 1.00 85.25 367 SER A N 1
ATOM 2822 C CA . SER A 1 367 ? -3.522 -18.494 3.977 1.00 85.25 367 SER A CA 1
ATOM 2823 C C . SER A 1 367 ? -2.142 -18.498 3.298 1.00 85.25 367 SER A C 1
ATOM 2825 O O . SER A 1 367 ? -1.733 -19.482 2.676 1.00 85.25 367 SER A O 1
ATOM 2827 N N . PHE A 1 368 ? -1.394 -17.400 3.430 1.00 84.44 368 PHE A N 1
ATOM 2828 C CA . PHE A 1 368 ? -0.032 -17.251 2.916 1.00 84.44 368 PHE A CA 1
ATOM 2829 C C . PHE A 1 368 ? 1.042 -17.561 3.967 1.00 84.44 368 PHE A C 1
ATOM 2831 O O . PHE A 1 368 ? 2.220 -17.277 3.744 1.00 84.44 368 PHE A O 1
ATOM 2838 N N . GLY A 1 369 ? 0.653 -18.117 5.120 1.00 82.62 369 GLY A N 1
ATOM 2839 C CA . GLY A 1 369 ? 1.569 -18.461 6.209 1.00 82.62 369 GLY A CA 1
ATOM 2840 C C . GLY A 1 369 ? 2.208 -17.246 6.885 1.00 82.62 369 GLY A C 1
ATOM 2841 O O . GLY A 1 369 ? 3.175 -17.399 7.631 1.00 82.62 369 GLY A O 1
ATOM 2842 N N . GLN A 1 370 ? 1.696 -16.039 6.625 1.00 82.81 370 GLN A N 1
ATOM 2843 C CA . GLN A 1 370 ? 2.211 -14.815 7.222 1.00 82.81 370 GLN A CA 1
ATOM 2844 C C . GLN A 1 370 ? 1.605 -14.609 8.611 1.00 82.81 370 GLN A C 1
ATOM 2846 O O . GLN A 1 370 ? 0.449 -14.945 8.882 1.00 82.81 370 GLN A O 1
ATOM 2851 N N . MET A 1 371 ? 2.408 -14.058 9.521 1.00 71.81 371 MET A N 1
ATOM 2852 C CA . MET A 1 371 ? 1.973 -13.845 10.895 1.00 71.81 371 MET A CA 1
ATOM 2853 C C . MET A 1 371 ? 1.050 -12.633 10.981 1.00 71.81 371 MET A C 1
ATOM 2855 O O . MET A 1 371 ? 1.408 -11.520 10.597 1.00 71.81 371 MET A O 1
ATOM 2859 N N . ARG A 1 372 ? -0.126 -12.850 11.563 1.00 74.56 372 ARG A N 1
ATOM 2860 C CA . ARG A 1 372 ? -1.082 -11.790 11.853 1.00 74.56 372 ARG A CA 1
ATOM 2861 C C . ARG A 1 372 ? -0.579 -10.906 13.003 1.00 74.56 372 ARG A C 1
ATOM 2863 O O . ARG A 1 372 ? -0.242 -11.439 14.063 1.00 74.56 372 ARG A O 1
ATOM 2870 N N . PRO A 1 373 ? -0.579 -9.569 12.866 1.00 71.12 373 PRO A N 1
ATOM 2871 C CA . PRO A 1 373 ? -0.401 -8.694 14.017 1.00 71.12 373 PRO A CA 1
ATOM 2872 C C . PRO A 1 373 ? -1.559 -8.890 15.010 1.00 71.12 373 PRO A C 1
ATOM 2874 O O . PRO A 1 373 ? -2.716 -8.844 14.590 1.00 71.12 373 PRO A O 1
ATOM 2877 N N . PRO A 1 374 ? -1.297 -9.084 16.314 1.00 77.69 374 PRO A N 1
ATOM 2878 C CA . PRO A 1 374 ? -2.373 -9.217 17.287 1.00 77.69 374 PRO A CA 1
ATOM 2879 C C . PRO A 1 374 ? -3.171 -7.911 17.391 1.00 77.69 374 PRO A C 1
ATOM 2881 O O . PRO A 1 374 ? -2.597 -6.815 17.345 1.00 77.69 374 PRO A O 1
ATOM 2884 N N . LEU A 1 375 ? -4.489 -8.045 17.555 1.00 85.56 375 LEU A N 1
ATOM 2885 C CA . LEU A 1 375 ? -5.362 -6.939 17.941 1.00 85.56 375 LEU A CA 1
ATOM 2886 C C . LEU A 1 375 ? -5.079 -6.574 19.390 1.00 85.56 375 LEU A C 1
ATOM 2888 O O . LEU A 1 375 ? -4.993 -7.454 20.248 1.00 85.56 375 LEU A O 1
ATOM 2892 N N . LEU A 1 376 ? -4.964 -5.281 19.664 1.00 86.88 376 LEU A N 1
ATOM 2893 C CA . LEU A 1 376 ? -4.704 -4.809 21.012 1.00 86.88 376 LEU A CA 1
ATOM 2894 C C . LEU A 1 376 ? -5.614 -3.629 21.353 1.00 86.88 376 LEU A C 1
ATOM 2896 O O . LEU A 1 376 ? -5.392 -2.528 20.834 1.00 86.88 376 LEU A O 1
ATOM 2900 N N . PRO A 1 377 ? -6.629 -3.856 22.205 1.00 89.88 377 PRO A N 1
ATOM 2901 C CA . PRO A 1 377 ? -7.472 -2.794 22.723 1.00 89.88 377 PRO A CA 1
ATOM 2902 C C . PRO A 1 377 ? -6.736 -1.912 23.728 1.00 89.88 377 PRO A C 1
ATOM 2904 O O . PRO A 1 377 ? -6.039 -2.387 24.624 1.00 89.88 377 PRO A O 1
ATOM 2907 N N . LEU A 1 378 ? -6.944 -0.613 23.590 1.00 88.38 378 LEU A N 1
ATOM 2908 C CA . LEU A 1 378 ? -6.523 0.444 24.493 1.00 88.38 378 LEU A CA 1
ATOM 2909 C C . LEU A 1 378 ? -7.774 1.229 24.889 1.00 88.38 378 LEU A C 1
ATOM 2911 O O . LEU A 1 378 ? -8.658 1.445 24.063 1.00 88.38 378 LEU A O 1
ATOM 2915 N N . GLN A 1 379 ? -7.863 1.649 26.149 1.00 88.38 379 GLN A N 1
ATOM 2916 C CA . GLN A 1 379 ? -9.025 2.375 26.651 1.00 88.38 379 GLN A CA 1
ATOM 2917 C C . GLN A 1 379 ? -8.591 3.558 27.515 1.00 88.38 379 GLN A C 1
ATOM 2919 O O . GLN A 1 379 ? -7.883 3.375 28.505 1.00 88.38 379 GLN A O 1
ATOM 2924 N N . LEU A 1 380 ? -9.005 4.763 27.124 1.00 87.19 380 LEU A N 1
ATOM 2925 C CA . LEU A 1 380 ? -8.640 6.030 27.753 1.00 87.19 380 LEU A CA 1
ATOM 2926 C C . LEU A 1 380 ? -9.885 6.723 28.346 1.00 87.19 380 LEU A C 1
ATOM 2928 O O . LEU A 1 380 ? -10.924 6.748 27.688 1.00 87.19 380 LEU A O 1
ATOM 2932 N N . PRO A 1 381 ? -9.796 7.312 29.554 1.00 86.06 381 PRO A N 1
ATOM 2933 C CA . PRO A 1 381 ? -8.697 7.166 30.507 1.00 86.06 381 PRO A CA 1
ATOM 2934 C C . PRO A 1 381 ? -8.726 5.770 31.151 1.00 86.06 381 PRO A C 1
ATOM 2936 O O . PRO A 1 381 ? -9.800 5.259 31.480 1.00 86.06 381 PRO A O 1
ATOM 2939 N N . TYR A 1 382 ? -7.558 5.167 31.383 1.00 82.44 382 TYR A N 1
ATOM 2940 C CA . TYR A 1 382 ? -7.477 3.898 32.111 1.00 82.44 382 TYR A CA 1
ATOM 2941 C C . TYR A 1 382 ? -7.613 4.115 33.618 1.00 82.44 382 TYR A C 1
ATOM 2943 O O . TYR A 1 382 ? -6.883 4.916 34.209 1.00 82.44 382 TYR A O 1
ATOM 2951 N N . LYS A 1 383 ? -8.509 3.356 34.252 1.00 86.56 383 LYS A N 1
ATOM 2952 C CA . LYS A 1 383 ? -8.588 3.206 35.707 1.00 86.56 383 LYS A CA 1
ATOM 2953 C C . LYS A 1 383 ? -8.261 1.764 36.087 1.00 86.56 383 LYS A C 1
ATOM 2955 O O . LYS A 1 383 ? -8.661 0.818 35.413 1.00 86.56 383 LYS A O 1
ATOM 2960 N N . THR A 1 384 ? -7.537 1.586 37.190 1.00 87.38 384 THR A N 1
ATOM 2961 C CA . THR A 1 384 ? -7.202 0.251 37.699 1.00 87.38 384 THR A CA 1
ATOM 2962 C C . THR A 1 384 ? -8.470 -0.563 37.933 1.00 87.38 384 THR A C 1
ATOM 2964 O O . THR A 1 384 ? -9.350 -0.135 38.676 1.00 87.38 384 THR A O 1
ATOM 2967 N N . GLY A 1 385 ? -8.536 -1.750 37.331 1.00 88.12 385 GLY A N 1
ATOM 2968 C CA . GLY A 1 385 ? -9.719 -2.607 37.395 1.00 88.12 385 GLY A CA 1
ATOM 2969 C C . GLY A 1 385 ? -10.738 -2.363 36.279 1.00 88.12 385 GLY A C 1
ATOM 2970 O O . GLY A 1 385 ? -11.775 -3.022 36.282 1.00 88.12 385 GLY A O 1
ATOM 2971 N N . ASP A 1 386 ? -10.451 -1.506 35.296 1.00 90.88 386 ASP A N 1
ATOM 2972 C CA . ASP A 1 386 ? -11.302 -1.351 34.111 1.00 90.88 386 ASP A CA 1
ATOM 2973 C C . ASP A 1 386 ? -11.355 -2.628 33.272 1.00 90.88 386 ASP A C 1
ATOM 2975 O O . ASP A 1 386 ? -10.367 -3.353 33.152 1.00 90.88 386 ASP A O 1
ATOM 2979 N N . TYR A 1 387 ? -12.515 -2.891 32.679 1.00 91.94 387 TYR A N 1
ATOM 2980 C CA . TYR A 1 387 ? -12.692 -3.903 31.640 1.00 91.94 387 TYR A CA 1
ATOM 2981 C C . TYR A 1 387 ? -12.772 -3.213 30.281 1.00 91.94 387 TYR A C 1
ATOM 2983 O O . TYR A 1 387 ? -13.217 -2.066 30.180 1.00 91.94 387 TYR A O 1
ATOM 2991 N N . TRP A 1 388 ? -12.345 -3.904 29.227 1.00 92.81 388 TRP A N 1
ATOM 2992 C CA . TRP A 1 388 ? -12.563 -3.410 27.876 1.00 92.81 388 TRP A CA 1
ATOM 2993 C C . TRP A 1 388 ? -14.059 -3.393 27.552 1.00 92.81 388 TRP A C 1
ATOM 2995 O O . TRP A 1 388 ? -14.730 -4.420 27.644 1.00 92.81 388 TRP A O 1
ATOM 3005 N N . LEU A 1 389 ? -14.570 -2.224 27.161 1.00 91.31 389 LEU A N 1
ATOM 3006 C CA . LEU A 1 389 ? -15.998 -2.009 26.924 1.00 91.31 389 LEU A CA 1
ATOM 3007 C C . LEU A 1 389 ? -16.525 -2.670 25.641 1.00 91.31 389 LEU A C 1
ATOM 3009 O O . LEU A 1 389 ? -17.732 -2.807 25.493 1.00 91.31 389 LEU A O 1
ATOM 3013 N N . GLY A 1 390 ? -15.640 -3.128 24.748 1.00 88.81 390 GLY A N 1
ATOM 3014 C CA . GLY A 1 390 ? -16.019 -3.889 23.550 1.00 88.81 390 GLY A CA 1
ATOM 3015 C C . GLY A 1 390 ? -16.364 -5.363 23.811 1.00 88.81 390 GLY A C 1
ATOM 3016 O O . GLY A 1 390 ? -16.632 -6.106 22.867 1.00 88.81 390 GLY A O 1
ATOM 3017 N N . ALA A 1 391 ? -16.335 -5.811 25.070 1.00 88.12 391 ALA A N 1
ATOM 3018 C CA . ALA A 1 391 ? -16.667 -7.173 25.473 1.00 88.12 391 ALA A CA 1
ATOM 3019 C C . ALA A 1 391 ? -17.577 -7.198 26.710 1.00 88.12 391 ALA A C 1
ATOM 3021 O O . ALA A 1 391 ? -17.789 -6.189 27.379 1.00 88.12 391 ALA A O 1
ATOM 3022 N N . ALA A 1 392 ? -18.103 -8.383 27.036 1.00 87.38 392 ALA A N 1
ATOM 3023 C CA . ALA A 1 392 ? -18.860 -8.579 28.265 1.00 87.38 392 ALA A CA 1
ATOM 3024 C C . ALA A 1 392 ? -17.975 -8.336 29.501 1.00 87.38 392 ALA A C 1
ATOM 3026 O O . ALA A 1 392 ? -16.844 -8.820 29.583 1.00 87.38 392 ALA A O 1
ATOM 3027 N N . PHE A 1 393 ? -18.523 -7.625 30.482 1.00 90.44 393 PHE A N 1
ATOM 3028 C CA . PHE A 1 393 ? -17.887 -7.328 31.765 1.00 90.44 393 PHE A CA 1
ATOM 3029 C C . PHE A 1 393 ? -18.771 -7.795 32.936 1.00 90.44 393 PHE A C 1
ATOM 3031 O O . PHE A 1 393 ? -19.969 -8.023 32.744 1.00 90.44 393 PHE A O 1
ATOM 3038 N N . PRO A 1 394 ? -18.203 -7.982 34.145 1.00 90.81 394 PRO A N 1
ATOM 3039 C CA . PRO A 1 394 ? -18.945 -8.452 35.315 1.00 90.81 394 PRO A CA 1
ATOM 3040 C C . PRO A 1 394 ? -20.145 -7.582 35.687 1.00 90.81 394 PRO A C 1
ATOM 3042 O O . PRO A 1 394 ? -20.159 -6.373 35.460 1.00 90.81 394 PRO A O 1
ATOM 3045 N N . GLU A 1 395 ? -21.149 -8.192 36.320 1.00 87.25 395 GLU A N 1
ATOM 3046 C CA . GLU A 1 395 ? -22.381 -7.490 36.681 1.00 87.25 395 GLU A CA 1
ATOM 3047 C C . GLU A 1 395 ? -22.170 -6.361 37.704 1.00 87.25 395 GLU A C 1
ATOM 3049 O O . GLU A 1 395 ? -22.953 -5.417 37.752 1.00 87.25 395 GLU A O 1
ATOM 3054 N N . ASP A 1 396 ? -21.137 -6.412 38.525 1.00 89.50 396 ASP A N 1
ATOM 3055 C CA . ASP A 1 396 ? -20.824 -5.368 39.497 1.00 89.50 396 ASP A CA 1
ATOM 3056 C C . ASP A 1 396 ? -20.008 -4.205 38.906 1.00 89.50 396 ASP A C 1
ATOM 3058 O O . ASP A 1 396 ? -19.820 -3.190 39.578 1.00 89.50 396 ASP A O 1
ATOM 3062 N N . TYR A 1 397 ? -19.563 -4.309 37.648 1.00 90.81 397 TYR A N 1
ATOM 3063 C CA . TYR A 1 397 ? -18.845 -3.238 36.965 1.00 90.81 397 TYR A CA 1
ATOM 3064 C C . TYR A 1 397 ? -19.812 -2.203 36.378 1.00 90.81 397 TYR A C 1
ATOM 3066 O O . TYR A 1 397 ? -20.723 -2.530 35.613 1.00 90.81 397 TYR A O 1
ATOM 3074 N N . ALA A 1 398 ? -19.592 -0.936 36.729 1.00 88.81 398 ALA A N 1
ATOM 3075 C CA . ALA A 1 398 ? -20.294 0.203 36.156 1.00 88.81 398 ALA A CA 1
ATOM 3076 C C . ALA A 1 398 ? -19.375 0.879 35.124 1.00 88.81 398 ALA A C 1
ATOM 3078 O O . ALA A 1 398 ? -18.383 1.488 35.532 1.00 88.81 398 ALA A O 1
ATOM 3079 N N . PRO A 1 399 ? -19.659 0.754 33.814 1.00 88.50 399 PRO A N 1
ATOM 3080 C CA . PRO A 1 399 ? -18.855 1.408 32.795 1.00 88.50 399 PRO A CA 1
ATOM 3081 C C . PRO A 1 399 ? -19.042 2.929 32.862 1.00 88.50 399 PRO A C 1
ATOM 3083 O O . PRO A 1 399 ? -20.124 3.428 33.168 1.00 88.50 399 PRO A O 1
ATOM 3086 N N . GLU A 1 400 ? -17.969 3.650 32.566 1.00 87.56 400 GLU A N 1
ATOM 3087 C CA . GLU A 1 400 ? -17.967 5.098 32.346 1.00 87.56 400 GLU A CA 1
ATOM 3088 C C . GLU A 1 400 ? -17.698 5.374 30.864 1.00 87.56 400 GLU A C 1
ATOM 3090 O O . GLU A 1 400 ? -17.315 4.461 30.127 1.00 87.56 400 GLU A O 1
ATOM 3095 N N . ASP A 1 401 ? -17.822 6.630 30.444 1.00 86.31 401 ASP A N 1
ATOM 3096 C CA . ASP A 1 401 ? -17.465 7.038 29.089 1.00 86.31 401 ASP A CA 1
ATOM 3097 C C . ASP A 1 401 ? -15.956 6.882 28.863 1.00 86.31 401 ASP A C 1
ATOM 3099 O O . ASP A 1 401 ? -15.121 7.332 29.657 1.00 86.31 401 ASP A O 1
ATOM 3103 N N . LYS A 1 402 ? -15.596 6.196 27.776 1.00 88.31 402 LYS A N 1
ATOM 3104 C CA . LYS A 1 402 ? -14.206 5.906 27.413 1.00 88.31 402 LYS A CA 1
ATOM 3105 C C . LYS A 1 402 ? -13.994 6.085 25.919 1.00 88.31 402 LYS A C 1
ATOM 3107 O O . LYS A 1 402 ? -14.844 5.726 25.110 1.00 88.31 402 LYS A O 1
ATOM 3112 N N . LEU A 1 403 ? -12.794 6.518 25.553 1.00 89.69 403 LEU A N 1
ATOM 3113 C CA . LEU A 1 403 ? -12.262 6.329 24.212 1.00 89.69 403 LEU A CA 1
ATOM 3114 C C . LEU A 1 403 ? -11.667 4.919 24.121 1.00 89.69 403 LEU A C 1
ATOM 3116 O O . LEU A 1 403 ? -10.713 4.605 24.837 1.00 89.69 403 LEU A O 1
ATOM 3120 N N . SER A 1 404 ? -12.214 4.076 23.245 1.00 90.62 404 SER A N 1
ATOM 3121 C CA . SER A 1 404 ? -11.677 2.742 22.967 1.00 90.62 404 SER A CA 1
ATOM 3122 C C . SER A 1 404 ? -10.984 2.715 21.609 1.00 90.62 404 SER A C 1
ATOM 3124 O O . SER A 1 404 ? -11.584 3.047 20.593 1.00 90.62 404 SER A O 1
ATOM 3126 N N . ILE A 1 405 ? -9.716 2.310 21.590 1.00 90.25 405 ILE A N 1
ATOM 3127 C CA . ILE A 1 405 ? -8.895 2.215 20.383 1.00 90.25 405 ILE A CA 1
ATOM 3128 C C . ILE A 1 405 ? -8.439 0.771 20.248 1.00 90.25 405 ILE A C 1
ATOM 3130 O O . ILE A 1 405 ? -7.719 0.262 21.104 1.00 90.25 405 ILE A O 1
ATOM 3134 N N . VAL A 1 406 ? -8.797 0.109 19.152 1.00 90.38 406 VAL A N 1
ATOM 3135 C CA . VAL A 1 406 ? -8.258 -1.217 18.837 1.00 90.38 406 VAL A CA 1
ATOM 3136 C C . VAL A 1 406 ? -7.153 -1.065 17.807 1.00 90.38 406 VAL A C 1
ATOM 3138 O O . VAL A 1 406 ? -7.389 -0.686 16.663 1.00 90.38 406 VAL A O 1
ATOM 3141 N N . THR A 1 407 ? -5.923 -1.347 18.226 1.00 87.56 407 THR A N 1
ATOM 3142 C CA . THR A 1 407 ? -4.745 -1.200 17.370 1.00 87.56 407 THR A CA 1
ATOM 3143 C C . THR A 1 407 ? -4.408 -2.508 16.662 1.00 87.56 407 THR A C 1
ATOM 3145 O O . THR A 1 407 ? -4.448 -3.589 17.253 1.00 87.56 407 THR A O 1
ATOM 3148 N N . LEU A 1 408 ? -4.013 -2.394 15.395 1.00 81.31 408 LEU A N 1
ATOM 3149 C CA . LEU A 1 408 ? -3.273 -3.422 14.670 1.00 81.31 408 LEU A CA 1
ATOM 3150 C C . LEU A 1 408 ? -1.796 -3.051 14.805 1.00 81.31 408 LEU A C 1
ATOM 3152 O O . LEU A 1 408 ? -1.390 -2.009 14.297 1.00 81.31 408 LEU A O 1
ATOM 3156 N N . HIS A 1 409 ? -0.989 -3.869 15.488 1.00 68.62 409 HIS A N 1
ATOM 3157 C CA . HIS A 1 409 ? 0.446 -3.591 15.690 1.00 68.62 409 HIS A CA 1
ATOM 3158 C C . HIS A 1 409 ? 0.757 -2.444 16.690 1.00 68.62 409 HIS A C 1
ATOM 3160 O O . HIS A 1 409 ? 1.658 -1.629 16.480 1.00 68.62 409 HIS A O 1
ATOM 3166 N N . GLY A 1 410 ? 0.042 -2.406 17.824 1.00 59.81 410 GLY A N 1
ATOM 3167 C CA . GLY A 1 410 ? 0.086 -1.319 18.818 1.00 59.81 410 GLY A CA 1
ATOM 3168 C C . GLY A 1 410 ? 1.415 -1.045 19.534 1.00 59.81 410 GLY A C 1
ATOM 3169 O O . GLY A 1 410 ? 1.533 -0.011 20.181 1.00 59.81 410 GLY A O 1
ATOM 3170 N N . GLN A 1 411 ? 2.436 -1.904 19.402 1.00 62.19 411 GLN A N 1
ATOM 3171 C CA . GLN A 1 411 ? 3.738 -1.705 20.067 1.00 62.19 411 GLN A CA 1
ATOM 3172 C C . GLN A 1 411 ? 4.396 -0.364 19.707 1.00 62.19 411 GLN A C 1
ATOM 3174 O O . GLN A 1 411 ? 5.113 0.204 20.524 1.00 62.19 411 GLN A O 1
ATOM 3179 N N . ARG A 1 412 ? 4.146 0.151 18.496 1.00 61.84 412 ARG A N 1
ATOM 3180 C CA . ARG A 1 412 ? 4.796 1.369 17.993 1.00 61.84 412 ARG A CA 1
ATOM 3181 C C . ARG A 1 412 ? 4.155 2.671 18.439 1.00 61.84 412 ARG A C 1
ATOM 3183 O O . ARG A 1 412 ? 4.902 3.629 18.591 1.00 61.84 412 ARG A O 1
ATOM 3190 N N . LEU A 1 413 ? 2.848 2.678 18.736 1.00 63.91 413 LEU A N 1
ATOM 3191 C CA . LEU A 1 413 ? 2.115 3.864 19.218 1.00 63.91 413 LEU A CA 1
ATOM 3192 C C . LEU A 1 413 ? 2.743 4.463 20.499 1.00 63.91 413 LEU A C 1
ATOM 3194 O O . LEU A 1 413 ? 2.431 5.577 20.905 1.00 63.91 413 LEU A O 1
ATOM 3198 N N . LEU A 1 414 ? 3.628 3.698 21.143 1.00 58.38 414 LEU A N 1
ATOM 3199 C CA . LEU A 1 414 ? 4.136 3.898 22.492 1.00 58.38 414 LEU A CA 1
ATOM 3200 C C . LEU A 1 414 ? 5.663 3.941 22.563 1.00 58.38 414 LEU A C 1
ATOM 3202 O O . LEU A 1 414 ? 6.218 4.106 23.650 1.00 58.38 414 LEU A O 1
ATOM 3206 N N . ASP A 1 415 ? 6.345 3.834 21.420 1.00 60.94 415 ASP A N 1
ATOM 3207 C CA . ASP A 1 415 ? 7.775 4.115 21.323 1.00 60.94 415 ASP A CA 1
ATOM 3208 C C . ASP A 1 415 ? 7.941 5.647 21.295 1.00 60.94 415 ASP A C 1
ATOM 3210 O O . ASP A 1 415 ? 8.088 6.296 20.261 1.00 60.94 415 ASP A O 1
ATOM 3214 N N . THR A 1 416 ? 7.793 6.261 22.471 1.00 52.19 416 THR A N 1
ATOM 3215 C CA . THR A 1 416 ? 7.571 7.708 22.668 1.00 52.19 416 THR A CA 1
ATOM 3216 C C . THR A 1 416 ? 8.824 8.564 22.479 1.00 52.19 416 THR A C 1
ATOM 3218 O O . THR A 1 416 ? 8.819 9.752 22.790 1.00 52.19 416 THR A O 1
ATOM 3221 N N . GLY A 1 417 ? 9.917 7.972 21.992 1.00 55.19 417 GLY A N 1
ATOM 3222 C CA . GLY A 1 417 ? 11.136 8.692 21.624 1.00 55.19 417 GLY A CA 1
ATOM 3223 C C . GLY A 1 417 ? 11.058 9.385 20.260 1.00 55.19 417 GLY A C 1
ATOM 3224 O O . GLY A 1 417 ? 11.994 10.097 19.903 1.00 55.19 417 GLY A O 1
ATOM 3225 N N . GLY A 1 418 ? 9.978 9.182 19.494 1.00 64.88 418 GLY A N 1
ATOM 3226 C CA . GLY A 1 418 ? 9.841 9.708 18.138 1.00 64.88 418 GLY A CA 1
ATOM 3227 C C . GLY A 1 418 ? 8.401 9.979 17.705 1.00 64.88 418 GLY A C 1
ATOM 3228 O O . GLY A 1 418 ? 7.434 9.709 18.417 1.00 64.88 418 GLY A O 1
ATOM 3229 N N . SER A 1 419 ? 8.286 10.543 16.505 1.00 79.12 419 SER A N 1
ATOM 3230 C CA . SER A 1 419 ? 7.019 10.817 15.832 1.00 79.12 419 SER A CA 1
ATOM 3231 C C . SER A 1 419 ? 6.205 9.545 15.589 1.00 79.12 419 SER A C 1
ATOM 3233 O O . SER A 1 419 ? 6.775 8.527 15.192 1.00 79.12 419 SER A O 1
ATOM 3235 N N . GLN A 1 420 ? 4.886 9.624 15.743 1.00 85.19 420 GLN A N 1
ATOM 3236 C CA . GLN A 1 420 ? 3.959 8.523 15.496 1.00 85.19 420 GLN A CA 1
ATOM 3237 C C . GLN A 1 420 ? 3.357 8.598 14.096 1.00 85.19 420 GLN A C 1
ATOM 3239 O O . GLN A 1 420 ? 3.265 9.668 13.502 1.00 85.19 420 GLN A O 1
ATOM 3244 N N . VAL A 1 421 ? 2.944 7.451 13.564 1.00 87.31 421 VAL A N 1
ATOM 3245 C CA . VAL A 1 421 ? 2.308 7.336 12.248 1.00 87.31 421 VAL A CA 1
ATOM 3246 C C . VAL A 1 421 ? 1.276 6.221 12.293 1.00 87.31 421 VAL A C 1
ATOM 3248 O O . VAL A 1 421 ? 1.537 5.148 12.838 1.00 87.31 421 VAL A O 1
ATOM 3251 N N . GLY A 1 422 ? 0.095 6.474 11.739 1.00 89.12 422 GLY A N 1
ATOM 3252 C CA . GLY A 1 422 ? -1.001 5.519 11.779 1.00 89.12 422 GLY A CA 1
ATOM 3253 C C . GLY A 1 422 ? -2.128 5.884 10.828 1.00 89.12 422 GLY A C 1
ATOM 3254 O O . GLY A 1 422 ? -2.182 6.988 10.287 1.00 89.12 422 GLY A O 1
ATOM 3255 N N . LEU A 1 423 ? -3.031 4.930 10.644 1.00 91.75 423 LEU A N 1
ATOM 3256 C CA . LEU A 1 423 ? -4.261 5.090 9.884 1.00 91.75 423 LEU A CA 1
ATOM 3257 C C . LEU A 1 423 ? -5.439 4.704 10.771 1.00 91.75 423 LEU A C 1
ATOM 3259 O O . LEU A 1 423 ? -5.378 3.702 11.484 1.00 91.75 423 LEU A O 1
ATOM 3263 N N . VAL A 1 424 ? -6.516 5.472 10.674 1.00 93.06 424 VAL A N 1
ATOM 3264 C CA . VAL A 1 424 ? -7.827 5.092 11.191 1.00 93.06 424 VAL A CA 1
ATOM 3265 C C . VAL A 1 424 ? -8.553 4.357 10.075 1.00 93.06 424 VAL A C 1
ATOM 3267 O O . VAL A 1 424 ? -8.832 4.927 9.015 1.00 93.06 424 VAL A O 1
ATOM 3270 N N . LEU A 1 425 ? -8.809 3.070 10.303 1.00 92.19 425 LEU A N 1
ATOM 3271 C CA . LEU A 1 425 ? -9.532 2.227 9.354 1.00 92.19 425 LEU A CA 1
ATOM 3272 C C . LEU A 1 425 ? -11.035 2.481 9.452 1.00 92.19 425 LEU A C 1
ATOM 3274 O O . LEU A 1 425 ? -11.696 2.700 8.442 1.00 92.19 425 LEU A O 1
ATOM 3278 N N . ASP A 1 426 ? -11.570 2.479 10.668 1.00 91.88 426 ASP A N 1
ATOM 3279 C CA . ASP A 1 426 ? -12.990 2.654 10.938 1.00 91.88 426 ASP A CA 1
ATOM 3280 C C . ASP A 1 426 ? -13.184 3.303 12.311 1.00 91.88 426 ASP A C 1
ATOM 3282 O O . ASP A 1 426 ? -12.324 3.179 13.184 1.00 91.88 426 ASP A O 1
ATOM 3286 N N . GLU A 1 427 ? -14.300 4.005 12.478 1.00 91.50 427 GLU A N 1
ATOM 3287 C CA . GLU A 1 427 ? -14.659 4.721 13.700 1.00 91.50 427 GLU A CA 1
ATOM 3288 C C . GLU A 1 427 ? -16.180 4.735 13.883 1.00 91.50 427 GLU A C 1
ATOM 3290 O O . GLU A 1 427 ? -16.948 4.785 12.915 1.00 91.50 427 GLU A O 1
ATOM 3295 N N . TRP A 1 428 ? -16.630 4.641 15.132 1.00 91.31 428 TRP A N 1
ATOM 3296 C CA . TRP A 1 428 ? -18.037 4.762 15.497 1.00 91.31 428 TRP A CA 1
ATOM 3297 C C . TRP A 1 428 ? -18.187 5.089 16.982 1.00 91.31 428 TRP A C 1
ATOM 3299 O O . TRP A 1 428 ? -17.298 4.823 17.788 1.00 91.31 428 TRP A O 1
ATOM 3309 N N . THR A 1 429 ? -19.344 5.643 17.331 1.00 89.44 429 THR A N 1
ATOM 3310 C CA . THR A 1 429 ? -19.791 5.789 18.717 1.00 89.44 429 THR A CA 1
ATOM 3311 C C . THR A 1 429 ? -20.675 4.602 19.070 1.00 89.44 429 THR A C 1
ATOM 3313 O O . THR A 1 429 ? -21.543 4.218 18.285 1.00 89.44 429 THR A O 1
ATOM 3316 N N . GLU A 1 430 ? -20.445 4.015 20.239 1.00 87.06 430 GLU A N 1
ATOM 3317 C CA . GLU A 1 430 ? -21.224 2.895 20.757 1.00 87.06 430 GLU A CA 1
ATOM 3318 C C . GLU A 1 430 ? -21.903 3.310 22.062 1.00 87.06 430 GLU A C 1
ATOM 3320 O O . GLU A 1 430 ? -21.248 3.795 22.982 1.00 87.06 430 GLU A O 1
ATOM 3325 N N . GLU A 1 431 ? -23.223 3.142 22.129 1.00 86.56 431 GLU A N 1
ATOM 3326 C CA . GLU A 1 431 ? -24.005 3.410 23.334 1.00 86.56 431 GLU A CA 1
ATOM 3327 C C . GLU A 1 431 ? -24.231 2.101 24.093 1.00 86.56 431 GLU A C 1
ATOM 3329 O O . GLU A 1 431 ? -24.874 1.180 23.585 1.00 86.56 431 GLU A O 1
ATOM 3334 N N . ILE A 1 432 ? -23.728 2.023 25.328 1.00 85.62 432 ILE A N 1
ATOM 3335 C CA . ILE A 1 432 ? -23.966 0.876 26.208 1.00 85.62 432 ILE A CA 1
ATOM 3336 C C . ILE A 1 432 ? -25.302 1.100 26.926 1.00 85.62 432 ILE A C 1
ATOM 3338 O O . ILE A 1 432 ? -25.408 2.005 27.760 1.00 85.62 432 ILE A O 1
ATOM 3342 N N . PRO A 1 433 ? -26.345 0.300 26.641 1.00 81.38 433 PRO A N 1
ATOM 3343 C CA . PRO A 1 433 ? -27.640 0.498 27.269 1.00 81.38 433 PRO A CA 1
ATOM 3344 C C . PRO A 1 433 ? -27.573 0.201 28.770 1.00 81.38 433 PRO A C 1
ATOM 3346 O O . PRO A 1 433 ? -26.913 -0.738 29.219 1.00 81.38 433 PRO A O 1
ATOM 3349 N N . PHE A 1 434 ? -28.328 0.971 29.559 1.00 80.06 434 PHE A N 1
ATOM 3350 C CA . PHE A 1 434 ? -28.557 0.646 30.965 1.00 80.06 434 PHE A CA 1
ATOM 3351 C C . PHE A 1 434 ? -29.157 -0.754 31.115 1.00 80.06 434 PHE A C 1
ATOM 3353 O O . PHE A 1 434 ? -30.023 -1.157 30.338 1.00 80.06 434 PHE A O 1
ATOM 3360 N N . LYS A 1 435 ? -28.758 -1.457 32.181 1.00 78.25 435 LYS A N 1
ATOM 3361 C CA . LYS A 1 435 ? -29.262 -2.802 32.501 1.00 78.25 435 LYS A CA 1
ATOM 3362 C C . LYS A 1 435 ? -30.780 -2.874 32.603 1.00 78.25 435 LYS A C 1
ATOM 3364 O O . LYS A 1 435 ? -31.386 -3.855 32.191 1.00 78.25 435 LYS A O 1
ATOM 3369 N N . GLU A 1 436 ? -31.382 -1.833 33.166 1.00 79.81 436 GLU A N 1
ATOM 3370 C CA . GLU A 1 436 ? -32.826 -1.691 33.262 1.00 79.81 436 GLU A CA 1
ATOM 3371 C C . GLU A 1 436 ? -33.255 -0.444 32.495 1.00 79.81 436 GLU A C 1
ATOM 3373 O O . GLU A 1 436 ? -32.876 0.679 32.830 1.00 79.81 436 GLU A O 1
ATOM 3378 N N . GLN A 1 437 ? -34.087 -0.646 31.477 1.00 75.19 437 GLN A N 1
ATOM 3379 C CA . GLN A 1 437 ? -34.765 0.432 30.772 1.00 75.19 437 GLN A CA 1
ATOM 3380 C C . GLN A 1 437 ? -36.275 0.254 30.891 1.00 75.19 437 GLN A C 1
ATOM 3382 O O . GLN A 1 437 ? -36.818 -0.835 30.703 1.00 75.19 437 GLN A O 1
ATOM 3387 N N . ARG A 1 438 ? -36.987 1.350 31.161 1.00 81.50 438 ARG A N 1
ATOM 3388 C CA . ARG A 1 438 ? -38.446 1.374 31.018 1.00 81.50 438 ARG A CA 1
ATOM 3389 C C . ARG A 1 438 ? -38.780 1.512 29.536 1.00 81.50 438 ARG A C 1
ATOM 3391 O O . ARG A 1 438 ? -38.817 2.624 29.023 1.00 81.50 438 ARG A O 1
ATOM 3398 N N . THR A 1 439 ? -39.002 0.385 28.864 1.00 76.69 439 THR A N 1
ATOM 3399 C CA . THR A 1 439 ? -39.423 0.348 27.455 1.00 76.69 439 THR A CA 1
ATOM 3400 C C . THR A 1 439 ? -40.940 0.166 27.312 1.00 76.69 439 THR A C 1
ATOM 3402 O O . THR A 1 439 ? -41.614 -0.304 28.231 1.00 76.69 439 THR A O 1
ATOM 3405 N N . GLY A 1 440 ? -41.486 0.562 26.162 1.00 77.38 440 GLY A N 1
ATOM 3406 C CA . GLY A 1 440 ? -42.874 0.332 25.767 1.00 77.38 440 GLY A CA 1
ATOM 3407 C C . GLY A 1 440 ? -42.916 -0.483 24.478 1.00 77.38 440 GLY A C 1
ATOM 3408 O O . GLY A 1 440 ? -42.228 -0.155 23.518 1.00 77.38 440 GLY A O 1
ATOM 3409 N N . VAL A 1 441 ? -43.719 -1.546 24.446 1.00 64.88 441 VAL A N 1
ATOM 3410 C CA . VAL A 1 441 ? -43.890 -2.379 23.249 1.00 64.88 441 VAL A CA 1
ATOM 3411 C C . VAL A 1 441 ? -45.096 -1.868 22.465 1.00 64.88 441 VAL A C 1
ATOM 3413 O O . VAL A 1 441 ? -46.224 -1.931 22.951 1.00 64.88 441 VAL A O 1
ATOM 3416 N N . ALA A 1 442 ? -44.866 -1.378 21.248 1.00 71.38 442 ALA A N 1
ATOM 3417 C CA . ALA A 1 442 ? -45.913 -1.116 20.267 1.00 71.38 442 ALA A CA 1
ATOM 3418 C C . ALA A 1 442 ? -45.744 -2.106 19.111 1.00 71.38 442 ALA A C 1
ATOM 3420 O O . ALA A 1 442 ? -44.703 -2.137 18.460 1.00 71.38 442 ALA A O 1
ATOM 3421 N N . PHE A 1 443 ? -46.751 -2.942 18.875 1.00 60.72 443 PHE A N 1
ATOM 3422 C CA . PHE A 1 443 ? -46.759 -3.883 17.760 1.00 60.72 443 PHE A CA 1
ATOM 3423 C C . PHE A 1 443 ? -47.526 -3.270 16.593 1.00 60.72 443 PHE A C 1
ATOM 3425 O O . PHE A 1 443 ? -48.729 -3.029 16.698 1.00 60.72 443 PHE A O 1
ATOM 3432 N N . HIS A 1 444 ? -46.829 -3.025 15.486 1.00 44.59 444 HIS A N 1
ATOM 3433 C CA . HIS A 1 444 ? -47.462 -2.718 14.212 1.00 44.59 444 HIS A CA 1
ATOM 3434 C C . HIS A 1 444 ? -47.598 -4.031 13.435 1.00 44.59 444 HIS A C 1
ATOM 3436 O O . HIS A 1 444 ? -46.618 -4.546 12.901 1.00 44.59 444 HIS A O 1
ATOM 3442 N N . TYR A 1 445 ? -48.804 -4.605 13.431 1.00 62.19 445 TYR A N 1
ATOM 3443 C CA . TYR A 1 445 ? -49.109 -5.772 12.605 1.00 62.19 445 TYR A CA 1
ATOM 3444 C C . TYR A 1 445 ? -49.300 -5.318 11.162 1.00 62.19 445 TYR A C 1
ATOM 3446 O O . TYR A 1 445 ? -50.391 -4.894 10.788 1.00 62.19 445 TYR A O 1
ATOM 3454 N N . ASP A 1 446 ? -48.231 -5.369 10.375 1.00 57.72 446 ASP A N 1
ATOM 3455 C CA . ASP A 1 446 ? -48.320 -5.193 8.930 1.00 57.72 446 ASP A CA 1
ATOM 3456 C C . ASP A 1 446 ? -48.463 -6.581 8.293 1.00 57.72 446 ASP A C 1
ATOM 3458 O O . ASP A 1 446 ? -47.502 -7.350 8.193 1.00 57.72 446 ASP A O 1
ATOM 3462 N N . GLN A 1 447 ? -49.704 -6.971 7.996 1.00 60.78 447 GLN A N 1
ATOM 3463 C CA . GLN A 1 447 ? -49.993 -8.255 7.362 1.00 60.78 447 GLN A CA 1
ATOM 3464 C C . GLN A 1 447 ? -49.406 -8.233 5.939 1.00 60.78 447 GLN A C 1
ATOM 3466 O O . GLN A 1 447 ? -49.708 -7.308 5.191 1.00 60.78 447 GLN A O 1
ATOM 3471 N N . PRO A 1 448 ? -48.587 -9.218 5.525 1.00 59.97 448 PRO A N 1
ATOM 3472 C CA . PRO A 1 448 ? -47.967 -9.180 4.205 1.00 59.97 448 PRO A CA 1
ATOM 3473 C C . PRO A 1 448 ? -49.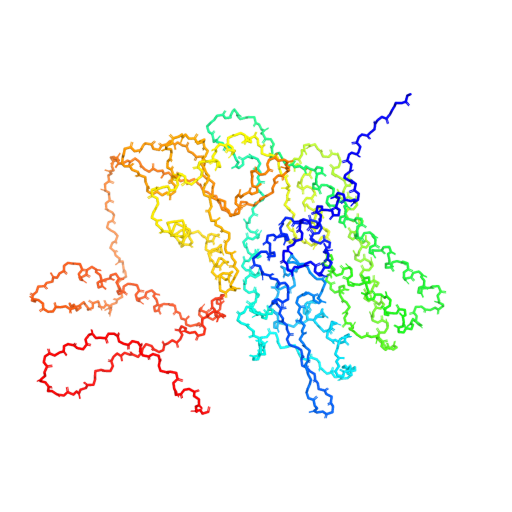023 -9.288 3.094 1.00 59.97 448 PRO A C 1
ATOM 3475 O O . PRO A 1 448 ? -49.723 -10.297 2.998 1.00 59.97 448 PRO A O 1
ATOM 3478 N N . ASP A 1 449 ? -49.083 -8.279 2.220 1.00 59.22 449 ASP A N 1
ATOM 3479 C CA . ASP A 1 449 ? -49.993 -8.217 1.060 1.00 59.22 449 ASP A CA 1
ATOM 3480 C C . ASP A 1 449 ? -49.683 -9.265 -0.029 1.00 59.22 449 ASP A C 1
ATOM 3482 O O . ASP A 1 449 ? -50.499 -9.517 -0.917 1.00 59.22 449 ASP A O 1
ATOM 3486 N N . ALA A 1 450 ? -48.514 -9.911 0.029 1.00 57.66 450 ALA A N 1
ATOM 3487 C CA . ALA A 1 450 ? -48.106 -10.949 -0.909 1.00 57.66 450 ALA A CA 1
ATOM 3488 C C . ALA A 1 450 ? -47.530 -12.159 -0.163 1.00 57.66 450 ALA A C 1
ATOM 3490 O O . ALA A 1 450 ? -46.412 -12.129 0.348 1.00 57.66 450 ALA A O 1
ATOM 3491 N N . THR A 1 451 ? -48.287 -13.255 -0.140 1.00 57.84 451 THR A N 1
ATOM 3492 C CA . THR A 1 451 ? -47.773 -14.590 0.191 1.00 57.84 451 THR A CA 1
ATOM 3493 C C . THR A 1 451 ? -47.552 -15.356 -1.116 1.00 57.84 451 THR A C 1
ATOM 3495 O O . THR A 1 451 ? -48.457 -15.385 -1.955 1.00 57.84 451 THR A O 1
ATOM 3498 N N . PRO A 1 452 ? -46.374 -15.969 -1.352 1.00 59.09 452 PRO A N 1
ATOM 3499 C CA . PRO A 1 452 ? -46.189 -16.844 -2.501 1.00 59.09 452 PRO A CA 1
ATOM 3500 C C . PRO A 1 452 ? -47.187 -18.006 -2.379 1.00 59.09 452 PRO A C 1
ATOM 3502 O O . PRO A 1 452 ? -47.182 -18.697 -1.359 1.00 59.09 452 PRO A O 1
ATOM 3505 N N . PRO A 1 453 ? -48.051 -18.253 -3.376 1.00 56.84 453 PRO A N 1
ATOM 3506 C CA . PRO A 1 453 ? -49.206 -19.138 -3.213 1.00 56.84 453 PRO A CA 1
ATOM 3507 C C . PRO A 1 453 ? -48.869 -20.631 -3.018 1.00 56.84 453 PRO A C 1
ATOM 3509 O O . PRO A 1 453 ? -49.789 -21.441 -2.946 1.00 56.84 453 PRO A O 1
ATOM 3512 N N . GLN A 1 454 ? -47.588 -21.028 -2.961 1.00 71.88 454 GLN A N 1
ATOM 3513 C CA . GLN A 1 454 ? -47.162 -22.438 -2.971 1.00 71.88 454 GLN A CA 1
ATOM 3514 C C . GLN A 1 454 ? -45.905 -22.766 -2.140 1.00 71.88 454 GLN A C 1
ATOM 3516 O O . GLN A 1 454 ? -45.282 -23.801 -2.359 1.00 71.88 454 GLN A O 1
ATOM 3521 N N . SER A 1 455 ? -45.500 -21.930 -1.184 1.00 70.25 455 SER A N 1
ATOM 3522 C CA . SER A 1 455 ? -44.358 -22.244 -0.307 1.00 70.25 455 SER A CA 1
ATOM 3523 C C . SER A 1 455 ? -44.832 -22.836 1.023 1.00 70.25 455 SER A C 1
ATOM 3525 O O . SER A 1 455 ? -45.450 -22.136 1.822 1.00 70.25 455 SER A O 1
ATOM 3527 N N . LEU A 1 456 ? -44.536 -24.119 1.259 1.00 76.56 456 LEU A N 1
ATOM 3528 C CA . LEU A 1 456 ? -44.855 -24.841 2.494 1.00 76.56 456 LEU A CA 1
ATOM 3529 C C . LEU A 1 456 ? -43.559 -25.304 3.166 1.00 76.56 456 LEU A C 1
ATOM 3531 O O . LEU A 1 456 ? -42.736 -25.965 2.535 1.00 76.56 456 LEU A O 1
ATOM 3535 N N . LEU A 1 457 ? -43.383 -24.955 4.441 1.00 79.81 457 LEU A N 1
ATOM 3536 C CA . LEU A 1 457 ? -42.311 -25.498 5.272 1.00 79.81 457 LEU A CA 1
ATOM 3537 C C . LEU A 1 457 ? -42.804 -26.795 5.916 1.00 79.81 457 LEU A C 1
ATOM 3539 O O . LEU A 1 457 ? -43.664 -26.758 6.794 1.00 79.81 457 LEU A O 1
ATOM 3543 N N . LEU A 1 458 ? -42.275 -27.934 5.471 1.00 84.81 458 LEU A N 1
ATOM 3544 C CA . LEU A 1 458 ? -42.528 -29.226 6.104 1.00 84.81 458 LEU A CA 1
ATOM 3545 C C . LEU A 1 458 ? -41.452 -29.476 7.163 1.00 84.81 458 LEU A C 1
ATOM 3547 O O . LEU A 1 458 ? -40.320 -29.811 6.823 1.00 84.81 458 LEU A O 1
ATOM 3551 N N . ALA A 1 459 ? -41.805 -29.303 8.435 1.00 85.06 459 ALA A N 1
ATOM 3552 C CA . ALA A 1 459 ? -40.940 -29.676 9.547 1.00 85.06 459 ALA A CA 1
ATOM 3553 C C . ALA A 1 459 ? -41.091 -31.172 9.852 1.00 85.06 459 ALA A C 1
ATOM 3555 O O . ALA A 1 459 ? -42.210 -31.667 9.999 1.00 85.06 459 ALA A O 1
ATOM 3556 N N . VAL A 1 460 ? -39.968 -31.879 9.971 1.00 84.44 460 VAL A N 1
ATOM 3557 C CA . VAL A 1 460 ? -39.908 -33.289 10.380 1.00 84.44 460 VAL A CA 1
ATOM 3558 C C . VAL A 1 460 ? -39.081 -33.353 11.657 1.00 84.44 460 VAL A C 1
ATOM 3560 O O . VAL A 1 460 ? -38.008 -32.760 11.717 1.00 84.44 460 VAL A O 1
ATOM 3563 N N . THR A 1 461 ? -39.591 -34.029 12.686 1.00 82.56 461 THR A N 1
ATOM 3564 C CA . THR A 1 461 ? -38.850 -34.175 13.943 1.00 82.56 461 THR A CA 1
ATOM 3565 C C . THR A 1 461 ? -37.628 -35.081 13.736 1.00 82.56 461 THR A C 1
ATOM 3567 O O . THR A 1 461 ? -37.751 -36.112 13.071 1.00 82.56 461 THR A O 1
ATOM 3570 N N . PRO A 1 462 ? -36.449 -34.728 14.280 1.00 82.38 462 PRO A N 1
ATOM 3571 C CA . PRO A 1 462 ? -35.262 -35.574 14.189 1.00 82.38 462 PRO A CA 1
ATOM 3572 C C . PRO A 1 462 ? -35.393 -36.861 15.018 1.00 82.38 462 PRO A C 1
ATOM 3574 O O . PRO A 1 462 ? -34.711 -37.843 14.727 1.00 82.38 462 PRO A O 1
ATOM 3577 N N . VAL A 1 463 ? -36.260 -36.873 16.041 1.00 81.25 463 VAL A N 1
ATOM 3578 C CA . VAL A 1 463 ? -36.496 -38.027 16.917 1.00 81.25 463 VAL A CA 1
ATOM 3579 C C . VAL A 1 463 ? -37.994 -38.231 17.126 1.00 81.25 463 VAL A C 1
ATOM 3581 O O . VAL A 1 463 ? -38.676 -37.414 17.742 1.00 81.25 463 VAL A O 1
ATOM 3584 N N . GLU A 1 464 ? -38.514 -39.374 16.683 1.00 81.69 464 GLU A N 1
ATOM 3585 C CA . GLU A 1 464 ? -39.920 -39.731 16.876 1.00 81.69 464 GLU A CA 1
ATOM 3586 C C . GLU A 1 464 ? -40.216 -40.089 18.342 1.00 81.69 464 GLU A C 1
ATOM 3588 O O . GLU A 1 464 ? -40.163 -41.243 18.761 1.00 81.69 464 GLU A O 1
ATOM 3593 N N . SER A 1 465 ? -40.546 -39.078 19.145 1.00 82.81 465 SER A N 1
ATOM 3594 C CA . SER A 1 465 ? -40.949 -39.243 20.551 1.00 82.81 465 SER A CA 1
ATOM 3595 C C . SER A 1 465 ? -42.474 -39.233 20.756 1.00 82.81 465 SER A C 1
ATOM 3597 O O . SER A 1 465 ? -42.965 -39.392 21.875 1.00 82.81 465 SER A O 1
ATOM 3599 N N . GLY A 1 466 ? -43.242 -39.025 19.677 1.00 84.31 466 GLY A N 1
ATOM 3600 C CA . GLY A 1 466 ? -44.694 -38.807 19.715 1.00 84.31 466 GLY A CA 1
ATOM 3601 C C . GLY A 1 466 ? -45.108 -37.417 20.221 1.00 84.31 466 GLY A C 1
ATOM 3602 O O . GLY A 1 466 ? -46.302 -37.137 20.326 1.00 84.31 466 GLY A O 1
ATOM 3603 N N . GLN A 1 467 ? -44.142 -36.550 20.530 1.00 86.06 467 GLN A N 1
ATOM 3604 C CA . GLN A 1 467 ? -44.331 -35.177 20.990 1.00 86.06 467 GLN A CA 1
ATOM 3605 C C . GLN A 1 467 ? -43.357 -34.270 20.232 1.00 86.06 467 GLN A C 1
ATOM 3607 O O . GLN A 1 467 ? -42.299 -34.722 19.800 1.00 86.06 467 GLN A O 1
ATOM 3612 N N . TRP A 1 468 ? -43.708 -32.997 20.067 1.00 83.00 468 TRP A N 1
ATOM 3613 C CA . TRP A 1 468 ? -42.766 -32.015 19.535 1.00 83.00 468 TRP A CA 1
ATOM 3614 C C . TRP A 1 468 ? -41.906 -31.466 20.662 1.00 83.00 468 TRP A C 1
ATOM 3616 O O . TRP A 1 468 ? -42.440 -30.997 21.668 1.00 83.00 468 TRP A O 1
ATOM 3626 N N . ASP A 1 469 ? -40.594 -31.484 20.456 1.00 87.69 469 ASP A N 1
ATOM 3627 C CA . ASP A 1 469 ? -39.693 -30.623 21.203 1.00 87.69 469 ASP A CA 1
ATOM 3628 C C . ASP A 1 469 ? -39.735 -29.210 20.601 1.00 87.69 469 ASP A C 1
ATOM 3630 O O . ASP A 1 469 ? -39.810 -29.029 19.380 1.00 87.69 469 ASP A O 1
ATOM 3634 N N . TRP A 1 470 ? -39.770 -28.200 21.468 1.00 90.44 470 TRP A N 1
ATOM 3635 C CA . TRP A 1 470 ? -39.875 -26.810 21.035 1.00 90.44 470 TRP A CA 1
ATOM 3636 C C . TRP A 1 470 ? -38.611 -26.343 20.313 1.00 90.44 470 TRP A C 1
ATOM 3638 O O . TRP A 1 470 ? -38.708 -25.650 19.296 1.00 90.44 470 TRP A O 1
ATOM 3648 N N . ASP A 1 471 ? -37.442 -26.752 20.800 1.00 88.06 471 ASP A N 1
ATOM 3649 C CA . ASP A 1 471 ? -36.165 -26.343 20.236 1.00 88.06 471 ASP A CA 1
ATOM 3650 C C . ASP A 1 471 ? -35.989 -26.954 18.841 1.00 88.06 471 ASP A C 1
ATOM 3652 O O . ASP A 1 471 ? -35.597 -26.243 17.916 1.00 88.06 471 ASP A O 1
ATOM 3656 N N . ASP A 1 472 ? -36.394 -28.211 18.634 1.00 86.00 472 ASP A N 1
ATOM 3657 C CA . ASP A 1 472 ? -36.366 -28.867 17.316 1.00 86.00 472 ASP A CA 1
ATOM 3658 C C . ASP A 1 472 ? -37.175 -28.097 16.262 1.00 86.00 472 ASP A C 1
ATOM 3660 O O . ASP A 1 472 ? -36.736 -27.918 15.120 1.00 86.00 472 ASP A O 1
ATOM 3664 N N . LEU A 1 473 ? -38.360 -27.603 16.634 1.00 86.25 473 LEU A N 1
ATOM 3665 C CA . LEU A 1 473 ? -39.210 -26.831 15.729 1.00 86.25 473 LEU A CA 1
ATOM 3666 C C . LEU A 1 473 ? -38.579 -25.469 15.394 1.00 86.25 473 LEU A C 1
ATOM 3668 O O . LEU A 1 473 ? -38.559 -25.059 14.229 1.00 86.25 473 LEU A O 1
ATOM 3672 N N . VAL A 1 474 ? -38.043 -24.776 16.405 1.00 89.31 474 VAL A N 1
ATOM 3673 C CA . VAL A 1 474 ? -37.368 -23.480 16.239 1.00 89.31 474 VAL A CA 1
ATOM 3674 C C . VAL A 1 474 ? -36.118 -23.629 15.372 1.00 89.31 474 VAL A C 1
ATOM 3676 O O . VAL A 1 474 ? -35.940 -22.869 14.416 1.00 89.31 474 VAL A O 1
ATOM 3679 N N . TYR A 1 475 ? -35.280 -24.630 15.641 1.00 86.44 475 TYR A N 1
ATOM 3680 C CA . TYR A 1 475 ? -34.076 -24.880 14.858 1.00 86.44 475 TYR A CA 1
ATOM 3681 C C . TYR A 1 475 ? -34.395 -25.327 13.430 1.00 86.44 475 TYR A C 1
ATOM 3683 O O . TYR A 1 475 ? -33.712 -24.876 12.516 1.00 86.44 475 TYR A O 1
ATOM 3691 N N . THR A 1 476 ? -35.470 -26.092 13.196 1.00 87.06 476 THR A N 1
ATOM 3692 C CA . THR A 1 476 ? -35.921 -26.440 11.832 1.00 87.06 476 THR A CA 1
ATOM 3693 C C . THR A 1 476 ? -36.239 -25.191 11.005 1.00 87.06 476 THR A C 1
ATOM 3695 O O . THR A 1 476 ? -35.865 -25.092 9.832 1.00 87.06 476 THR A O 1
ATOM 3698 N N . LEU A 1 477 ? -36.907 -24.204 11.611 1.00 87.38 477 LEU A N 1
ATOM 3699 C CA . LEU A 1 477 ? -37.200 -22.931 10.955 1.00 87.38 477 LEU A CA 1
ATOM 3700 C C . LEU A 1 477 ? -35.918 -22.135 10.670 1.00 87.38 477 LEU A C 1
ATOM 3702 O O . LEU A 1 477 ? -35.730 -21.661 9.547 1.00 87.38 477 LEU A O 1
ATOM 3706 N N . ILE A 1 478 ? -35.044 -21.990 11.674 1.00 87.88 478 ILE A N 1
ATOM 3707 C CA . ILE A 1 478 ? -33.776 -21.255 11.546 1.00 87.88 478 ILE A CA 1
ATOM 3708 C C . ILE A 1 478 ? -32.906 -21.882 10.454 1.00 87.88 478 ILE A C 1
ATOM 3710 O O . ILE A 1 478 ? -32.397 -21.163 9.592 1.00 87.88 478 ILE A O 1
ATOM 3714 N N . ASP A 1 479 ? -32.768 -23.206 10.460 1.00 82.56 479 ASP A N 1
ATOM 3715 C CA . ASP A 1 479 ? -31.952 -23.934 9.496 1.00 82.56 479 ASP A CA 1
ATOM 3716 C C . ASP A 1 479 ? -32.531 -23.832 8.085 1.00 82.56 479 ASP A C 1
ATOM 3718 O O . ASP A 1 479 ? -31.815 -23.502 7.141 1.00 82.56 479 ASP A O 1
ATOM 3722 N N . THR A 1 480 ? -33.854 -23.961 7.931 1.00 84.75 480 THR A N 1
ATOM 3723 C CA . THR A 1 480 ? -34.486 -23.803 6.615 1.00 84.75 480 THR A CA 1
ATOM 3724 C C . THR A 1 480 ? -34.303 -22.393 6.056 1.00 84.75 480 THR A C 1
ATOM 3726 O O . THR A 1 480 ? -34.010 -22.234 4.870 1.00 84.75 480 THR A O 1
ATOM 3729 N N . LEU A 1 481 ? -34.414 -21.355 6.892 1.00 83.69 481 LEU A N 1
ATOM 3730 C CA . LEU A 1 481 ? -34.129 -19.978 6.478 1.00 83.69 481 LEU A CA 1
ATOM 3731 C C . LEU A 1 481 ? -32.652 -19.785 6.122 1.00 83.69 481 LEU A C 1
ATOM 3733 O O . LEU A 1 481 ? -32.339 -19.067 5.170 1.00 83.69 481 LEU A O 1
ATOM 3737 N N . ARG A 1 482 ? -31.738 -20.427 6.856 1.00 78.88 482 ARG A N 1
ATOM 3738 C CA . ARG A 1 482 ? -30.304 -20.390 6.560 1.00 78.88 482 ARG A CA 1
ATOM 3739 C C . ARG A 1 482 ? -30.005 -21.061 5.221 1.00 78.88 482 ARG A C 1
ATOM 3741 O O . ARG A 1 482 ? -29.362 -20.444 4.378 1.00 78.88 482 ARG A O 1
ATOM 3748 N N . LEU A 1 483 ? -30.539 -22.257 4.981 1.00 78.88 483 LEU A N 1
ATOM 3749 C CA . LEU A 1 483 ? -30.415 -22.986 3.717 1.00 78.88 483 LEU A CA 1
ATOM 3750 C C . LEU A 1 483 ? -31.050 -22.229 2.550 1.00 78.88 483 LEU A C 1
ATOM 3752 O O . LEU A 1 483 ? -30.475 -22.195 1.466 1.00 78.88 483 LEU A O 1
ATOM 3756 N N . ALA A 1 484 ? -32.203 -21.587 2.755 1.00 80.88 484 ALA A N 1
ATOM 3757 C CA . ALA A 1 484 ? -32.833 -20.753 1.734 1.00 80.88 484 ALA A CA 1
ATOM 3758 C C . ALA A 1 484 ? -31.932 -19.576 1.323 1.00 80.88 484 ALA A C 1
ATOM 3760 O O . ALA A 1 484 ? -31.803 -19.300 0.133 1.00 80.88 484 ALA A O 1
ATOM 3761 N N . LYS A 1 485 ? -31.259 -18.928 2.285 1.00 77.50 485 LYS A N 1
ATOM 3762 C CA . LYS A 1 485 ? -30.272 -17.870 2.008 1.00 77.50 485 LYS A CA 1
ATOM 3763 C C . LYS A 1 485 ? -29.036 -18.408 1.289 1.00 77.50 485 LYS A C 1
ATOM 3765 O O . LYS A 1 485 ? -28.597 -17.798 0.326 1.00 77.50 485 LYS A O 1
ATOM 3770 N N . VAL A 1 486 ? -28.499 -19.550 1.725 1.00 75.69 486 VAL A N 1
ATOM 3771 C CA . VAL A 1 486 ? -27.322 -20.175 1.091 1.00 75.69 486 VAL A CA 1
ATOM 3772 C C . VAL A 1 486 ? -27.628 -20.582 -0.353 1.00 75.69 486 VAL A C 1
ATOM 3774 O O . VAL A 1 486 ? -26.819 -20.329 -1.234 1.00 75.69 486 VAL A O 1
ATOM 3777 N N . ARG A 1 487 ? -28.820 -21.127 -0.629 1.00 75.38 487 ARG A N 1
ATOM 3778 C CA . ARG A 1 487 ? -29.268 -21.487 -1.989 1.00 75.38 487 ARG A CA 1
ATOM 3779 C C . ARG A 1 487 ? -29.470 -20.290 -2.918 1.00 75.38 487 ARG A C 1
ATOM 3781 O O . ARG A 1 487 ? -29.528 -20.485 -4.125 1.00 75.38 487 ARG A O 1
ATOM 3788 N N . ALA A 1 488 ? -29.609 -19.082 -2.373 1.00 78.19 488 ALA A N 1
ATOM 3789 C CA . ALA A 1 488 ? -29.672 -17.861 -3.170 1.00 78.19 488 ALA A CA 1
ATOM 3790 C C . ALA A 1 488 ? -28.282 -17.394 -3.645 1.00 78.19 488 ALA A C 1
ATOM 3792 O O . ALA A 1 488 ? -28.208 -16.467 -4.449 1.00 78.19 488 ALA A O 1
ATOM 3793 N N . VAL A 1 489 ? -27.206 -18.021 -3.149 1.00 71.88 489 VAL A N 1
ATOM 3794 C CA . VAL A 1 489 ? -25.835 -17.784 -3.604 1.00 71.88 489 VAL A CA 1
ATOM 3795 C C . VAL A 1 489 ? -25.518 -18.747 -4.747 1.00 71.88 489 VAL A C 1
ATOM 3797 O O . VAL A 1 489 ? -25.385 -19.952 -4.540 1.00 71.88 489 VAL A O 1
ATOM 3800 N N . GLU A 1 490 ? -25.405 -18.221 -5.964 1.00 72.25 490 GLU A N 1
ATOM 3801 C CA . GLU A 1 490 ? -25.081 -19.015 -7.155 1.00 72.25 490 GLU A CA 1
ATOM 3802 C C . GLU A 1 490 ? -23.560 -19.107 -7.377 1.00 72.25 490 GLU A C 1
ATOM 3804 O O . GLU A 1 490 ? -22.845 -18.150 -7.066 1.00 72.25 490 GLU A O 1
ATOM 3809 N N . PRO A 1 491 ? -23.040 -20.190 -7.994 1.00 68.81 491 PRO A N 1
ATOM 3810 C CA . PRO A 1 491 ? -21.618 -20.301 -8.333 1.00 68.81 491 PRO A CA 1
ATOM 3811 C C . PRO A 1 491 ? -21.080 -19.088 -9.105 1.00 68.81 491 PRO A C 1
ATOM 3813 O O . PRO A 1 491 ? -20.018 -18.577 -8.775 1.00 68.81 491 PRO A O 1
ATOM 3816 N N . ALA A 1 492 ? -21.867 -18.529 -10.033 1.00 68.94 492 ALA A N 1
ATOM 3817 C CA . ALA A 1 492 ? -21.489 -17.336 -10.793 1.00 68.94 492 ALA A CA 1
ATOM 3818 C C . ALA A 1 492 ? -21.252 -16.087 -9.916 1.00 68.94 492 ALA A C 1
ATOM 3820 O O . ALA A 1 492 ? -20.468 -15.214 -10.285 1.00 68.94 492 ALA A O 1
ATOM 3821 N N . GLN A 1 493 ? -21.913 -15.986 -8.758 1.00 72.62 493 GLN A N 1
ATOM 3822 C CA . GLN A 1 493 ? -21.697 -14.896 -7.801 1.00 72.62 493 GLN A CA 1
ATOM 3823 C C . GLN A 1 493 ? -20.409 -15.107 -6.993 1.00 72.62 493 GLN A C 1
ATOM 3825 O O . GLN A 1 493 ? -19.747 -14.136 -6.628 1.00 72.62 493 GLN A O 1
ATOM 3830 N N . ILE A 1 494 ? -20.033 -16.365 -6.741 1.00 70.50 494 ILE A N 1
ATOM 3831 C CA . ILE A 1 494 ? -18.768 -16.726 -6.091 1.00 70.50 494 ILE A CA 1
ATOM 3832 C C . ILE A 1 494 ? -17.601 -16.523 -7.064 1.00 70.50 494 ILE A C 1
ATOM 3834 O O . ILE A 1 494 ? -16.601 -15.928 -6.664 1.00 70.50 494 ILE A O 1
ATOM 3838 N N . ASP A 1 495 ? -17.754 -16.921 -8.330 1.00 66.56 495 ASP A N 1
ATOM 3839 C CA . ASP A 1 495 ? -16.748 -16.780 -9.395 1.00 66.56 495 ASP A CA 1
ATOM 3840 C C . ASP A 1 495 ? -16.349 -15.319 -9.643 1.00 66.56 495 ASP A C 1
ATOM 3842 O O . ASP A 1 495 ? -15.192 -15.018 -9.926 1.00 66.56 495 ASP A O 1
ATOM 3846 N N . GLN A 1 496 ? -17.297 -14.389 -9.505 1.00 65.88 496 GLN A N 1
ATOM 3847 C CA . GLN A 1 496 ? -17.041 -12.948 -9.625 1.00 65.88 496 GLN A CA 1
ATOM 3848 C C . GLN A 1 496 ? -16.424 -12.335 -8.359 1.00 65.88 496 GLN A C 1
ATOM 3850 O O . GLN A 1 496 ? -16.019 -11.171 -8.358 1.00 65.88 496 GLN A O 1
ATOM 3855 N N . SER A 1 497 ? -16.370 -13.089 -7.261 1.00 69.44 497 SER A N 1
ATOM 3856 C CA . SER A 1 497 ? -15.842 -12.625 -5.984 1.00 69.44 497 SER A CA 1
ATOM 3857 C C . SER A 1 497 ? -14.359 -12.968 -5.822 1.00 69.44 497 SER A C 1
ATOM 3859 O O . SER A 1 497 ? -13.800 -13.840 -6.483 1.00 69.44 497 SER A O 1
ATOM 3861 N N . ARG A 1 498 ? -13.710 -12.326 -4.848 1.00 67.31 498 ARG A N 1
ATOM 3862 C CA . ARG A 1 498 ? -12.302 -12.594 -4.490 1.00 67.31 498 ARG A CA 1
ATOM 3863 C C . ARG A 1 498 ? -12.079 -14.005 -3.950 1.00 67.31 498 ARG A C 1
ATOM 3865 O O . ARG A 1 498 ? -10.946 -14.472 -3.908 1.00 67.31 498 ARG A O 1
ATOM 3872 N N . TYR A 1 499 ? -13.155 -14.672 -3.546 1.00 64.75 499 TYR A N 1
ATOM 3873 C CA . TYR A 1 499 ? -13.126 -16.021 -3.012 1.00 64.75 499 TYR A CA 1
ATOM 3874 C C . TYR A 1 499 ? -12.987 -17.098 -4.091 1.00 64.75 499 TYR A C 1
ATOM 3876 O O . TYR A 1 499 ? -12.572 -18.207 -3.761 1.00 64.75 499 TYR A O 1
ATOM 3884 N N . ALA A 1 500 ? -13.245 -16.778 -5.366 1.00 67.94 500 ALA A N 1
ATOM 3885 C CA . ALA A 1 500 ? -13.077 -17.711 -6.483 1.00 67.94 500 ALA A CA 1
ATOM 3886 C C . ALA A 1 500 ? -11.671 -18.337 -6.521 1.00 67.94 500 ALA A C 1
ATOM 3888 O O . ALA A 1 500 ? -11.509 -19.512 -6.835 1.00 67.94 500 ALA A O 1
ATOM 3889 N N . GLN A 1 501 ? -10.650 -17.566 -6.133 1.00 61.53 501 GLN A N 1
ATOM 3890 C CA . GLN A 1 501 ? -9.257 -18.019 -6.125 1.00 61.53 501 GLN A CA 1
ATOM 3891 C C . GLN A 1 501 ? -8.898 -18.901 -4.919 1.00 61.53 501 GLN A C 1
ATOM 3893 O O . GLN A 1 501 ? -7.925 -19.646 -4.978 1.00 61.53 501 GLN A O 1
ATOM 3898 N N . LEU A 1 502 ? -9.667 -18.823 -3.829 1.00 60.16 502 LEU A N 1
ATOM 3899 C CA . LEU A 1 502 ? -9.430 -19.588 -2.600 1.00 60.16 502 LEU A CA 1
ATOM 3900 C C . LEU A 1 502 ? -10.274 -20.861 -2.525 1.00 60.16 502 LEU A C 1
ATOM 3902 O O . LEU A 1 502 ? -9.957 -21.760 -1.749 1.00 60.16 502 LEU A O 1
ATOM 3906 N N . LEU A 1 503 ? -11.363 -20.934 -3.295 1.00 58.28 503 LEU A N 1
ATOM 3907 C CA . LEU A 1 503 ? -12.395 -21.953 -3.137 1.00 58.28 503 LEU A CA 1
ATOM 3908 C C . LEU A 1 503 ? -12.551 -22.886 -4.356 1.00 58.28 503 LEU A C 1
ATOM 3910 O O . LEU A 1 503 ? -13.689 -23.142 -4.750 1.00 58.28 503 LEU A O 1
ATOM 3914 N N . PRO A 1 504 ? -11.480 -23.522 -4.890 1.00 53.44 504 PRO A N 1
ATOM 3915 C CA . PRO A 1 504 ? -11.654 -24.692 -5.760 1.00 53.44 504 PRO A CA 1
ATOM 3916 C C . PRO A 1 504 ? -12.442 -25.837 -5.088 1.00 53.44 504 PRO A C 1
ATOM 3918 O O . PRO A 1 504 ? -12.940 -26.723 -5.771 1.00 53.44 504 PRO A O 1
ATOM 3921 N N . ALA A 1 505 ? -12.561 -25.830 -3.751 1.00 49.22 505 ALA A N 1
ATOM 3922 C CA . ALA A 1 505 ? -13.110 -26.923 -2.946 1.00 49.22 505 ALA A CA 1
ATOM 3923 C C . ALA A 1 505 ? -14.585 -26.767 -2.503 1.00 49.22 505 ALA A C 1
ATOM 3925 O O . ALA A 1 505 ? -15.096 -27.663 -1.836 1.00 49.22 505 ALA A O 1
ATOM 3926 N N . ILE A 1 506 ? -15.282 -25.663 -2.823 1.00 51.75 506 ILE A N 1
ATOM 3927 C CA . ILE A 1 506 ? -16.685 -25.459 -2.373 1.00 51.75 506 ILE A CA 1
ATOM 3928 C C . ILE A 1 506 ? -17.721 -26.025 -3.344 1.00 51.75 506 ILE A C 1
ATOM 3930 O O . ILE A 1 506 ? -18.868 -26.252 -2.959 1.00 51.75 506 ILE A O 1
ATOM 3934 N N . VAL A 1 507 ? -17.325 -26.364 -4.569 1.00 48.78 507 VAL A N 1
ATOM 3935 C CA . VAL A 1 507 ? -18.183 -27.142 -5.469 1.00 48.78 507 VAL A CA 1
ATOM 3936 C C . VAL A 1 507 ? -18.080 -28.623 -5.089 1.00 48.78 507 VAL A C 1
ATOM 3938 O O . VAL A 1 507 ? -17.576 -29.449 -5.840 1.00 48.78 507 VAL A O 1
ATOM 3941 N N . ALA A 1 508 ? -18.513 -28.958 -3.876 1.00 46.22 508 ALA A N 1
ATOM 3942 C CA . ALA A 1 508 ? -18.821 -30.332 -3.525 1.00 46.22 508 ALA A CA 1
ATOM 3943 C C . ALA A 1 508 ? -20.263 -30.596 -3.961 1.00 46.22 508 ALA A C 1
ATOM 3945 O O . ALA A 1 508 ? -21.182 -29.868 -3.577 1.00 46.22 508 ALA A O 1
ATOM 3946 N N . GLU A 1 509 ? -20.467 -31.632 -4.773 1.00 41.44 509 GLU A N 1
ATOM 3947 C CA . GLU A 1 509 ? -21.803 -32.160 -5.010 1.00 41.44 509 GLU A CA 1
ATOM 3948 C C . GLU A 1 509 ? -22.400 -32.511 -3.642 1.00 41.44 509 GLU A C 1
ATOM 3950 O O . GLU A 1 509 ? -21.877 -33.360 -2.917 1.00 41.44 509 GLU A O 1
ATOM 3955 N N . ALA A 1 510 ? -23.475 -31.828 -3.249 1.00 40.38 510 ALA A N 1
ATOM 3956 C CA . ALA A 1 510 ? -24.285 -32.273 -2.132 1.00 40.38 510 ALA A CA 1
ATOM 3957 C C . ALA A 1 510 ? -24.989 -33.551 -2.593 1.00 40.38 510 ALA A C 1
ATOM 3959 O O . ALA A 1 510 ? -26.118 -33.483 -3.070 1.00 40.38 510 ALA A O 1
ATOM 3960 N N . ILE A 1 511 ? -24.300 -34.693 -2.520 1.00 43.09 511 ILE A N 1
ATOM 3961 C CA . ILE A 1 511 ? -24.888 -35.997 -2.812 1.00 43.09 511 ILE A CA 1
ATOM 3962 C C . ILE A 1 511 ? -25.962 -36.198 -1.737 1.00 43.09 511 ILE A C 1
ATOM 3964 O O . ILE A 1 511 ? -25.613 -36.370 -0.563 1.00 43.09 511 ILE A O 1
ATOM 3968 N N . PRO A 1 512 ? -27.266 -36.122 -2.071 1.00 35.34 512 PRO A N 1
ATOM 3969 C CA . PRO A 1 512 ? -28.287 -36.444 -1.091 1.00 35.34 512 PRO A CA 1
ATOM 3970 C C . PRO A 1 512 ? -28.048 -37.893 -0.651 1.00 35.34 512 PRO A C 1
ATOM 3972 O O . PRO A 1 512 ? -27.696 -38.716 -1.503 1.00 35.34 512 PRO A O 1
ATOM 3975 N N . PRO A 1 513 ? -28.202 -38.226 0.644 1.00 41.84 513 PRO A N 1
ATOM 3976 C CA . PRO A 1 513 ? -28.019 -39.593 1.103 1.00 41.84 513 PRO A CA 1
ATOM 3977 C C . PRO A 1 513 ? -28.894 -40.495 0.237 1.00 41.84 513 PRO A C 1
ATOM 3979 O O . PRO A 1 513 ? -30.121 -40.368 0.226 1.00 41.84 513 PRO A O 1
ATOM 3982 N N . GLN A 1 514 ? -28.258 -41.351 -0.564 1.00 38.94 514 GLN A N 1
ATOM 3983 C CA . GLN A 1 514 ? -28.992 -42.329 -1.341 1.00 38.94 514 GLN A CA 1
ATOM 3984 C C . GLN A 1 514 ? -29.636 -43.263 -0.326 1.00 38.94 514 GLN A C 1
ATOM 3986 O O . GLN A 1 514 ? -28.947 -44.030 0.345 1.00 38.94 514 GLN A O 1
ATOM 3991 N N . ILE A 1 515 ? -30.959 -43.182 -0.202 1.00 38.38 515 ILE A N 1
ATOM 3992 C CA . ILE A 1 515 ? -31.742 -44.223 0.449 1.00 38.38 515 ILE A CA 1
ATOM 3993 C C . ILE A 1 515 ? -31.569 -45.453 -0.441 1.00 38.38 515 ILE A C 1
ATOM 3995 O O . ILE A 1 515 ? -32.278 -45.624 -1.434 1.00 38.38 515 ILE A O 1
ATOM 3999 N N . GLN A 1 516 ? -30.570 -46.281 -0.142 1.00 37.66 516 GLN A N 1
ATOM 4000 C CA . GLN A 1 516 ? -30.540 -47.626 -0.680 1.00 37.66 516 GLN A CA 1
ATOM 4001 C C . GLN A 1 516 ? -31.734 -48.347 -0.068 1.00 37.66 516 GLN A C 1
ATOM 4003 O O . GLN A 1 516 ? -31.806 -48.551 1.141 1.00 37.66 516 GLN A O 1
ATOM 4008 N N . ALA A 1 517 ? -32.699 -48.689 -0.917 1.00 39.34 517 ALA A N 1
ATOM 4009 C CA . ALA A 1 517 ? -33.718 -49.659 -0.574 1.00 39.34 517 ALA A CA 1
ATOM 4010 C C . ALA A 1 517 ? -33.016 -51.013 -0.395 1.00 39.34 517 ALA A C 1
ATOM 4012 O O . ALA A 1 517 ? -32.807 -51.745 -1.363 1.00 39.34 517 ALA A O 1
ATOM 4013 N N . GLN A 1 518 ? -32.588 -51.308 0.828 1.00 38.72 518 GLN A N 1
ATOM 4014 C CA . GLN A 1 518 ? -32.295 -52.663 1.261 1.00 38.72 518 GLN A CA 1
ATOM 4015 C C . GLN A 1 518 ? -33.176 -52.978 2.460 1.00 38.72 518 GLN A C 1
ATOM 4017 O O . GLN A 1 518 ? -33.122 -52.313 3.493 1.00 38.72 518 GLN A O 1
ATOM 4022 N N . ASP A 1 519 ? -34.032 -53.966 2.234 1.00 42.31 519 ASP A N 1
ATOM 4023 C CA . ASP A 1 519 ? -34.828 -54.653 3.232 1.00 42.31 519 ASP A CA 1
ATOM 4024 C C . ASP A 1 519 ? -33.931 -55.270 4.332 1.00 42.31 519 ASP A C 1
ATOM 4026 O O . ASP A 1 519 ? -32.798 -55.677 4.065 1.00 42.31 519 ASP A O 1
ATOM 4030 N N . ASP A 1 520 ? -34.521 -55.386 5.526 1.00 38.16 520 ASP A N 1
ATOM 4031 C CA . ASP A 1 520 ? -34.209 -56.307 6.637 1.00 38.16 520 ASP A CA 1
ATOM 4032 C C . ASP A 1 520 ? -33.325 -55.838 7.828 1.00 38.16 520 ASP A C 1
ATOM 4034 O O . ASP A 1 520 ? -32.099 -55.894 7.830 1.00 38.16 520 ASP A O 1
ATOM 4038 N N . ASP A 1 521 ? -34.032 -55.443 8.899 1.00 45.78 521 ASP A N 1
ATOM 4039 C CA . ASP A 1 521 ? -34.130 -56.153 10.198 1.00 45.78 521 ASP A CA 1
ATOM 4040 C C . ASP A 1 521 ? -32.911 -56.301 11.139 1.00 45.78 521 ASP A C 1
ATOM 4042 O O . ASP A 1 521 ? -32.757 -57.334 11.783 1.00 45.78 521 ASP A O 1
ATOM 4046 N N . ASP A 1 522 ? -32.108 -55.253 11.350 1.00 38.38 522 ASP A N 1
ATOM 4047 C CA . ASP A 1 522 ? -31.340 -55.136 12.603 1.00 38.38 522 ASP A CA 1
ATOM 4048 C C . ASP A 1 522 ? -31.214 -53.673 13.064 1.00 38.38 522 ASP A C 1
ATOM 4050 O O . ASP A 1 522 ? -30.791 -52.783 12.328 1.00 38.38 522 ASP A O 1
ATOM 4054 N N . GLY A 1 523 ? -31.622 -53.411 14.309 1.00 41.56 523 GLY A N 1
ATOM 4055 C CA . GLY A 1 523 ? -31.807 -52.081 14.902 1.00 41.56 523 GLY A CA 1
ATOM 4056 C C . GLY A 1 523 ? -30.529 -51.282 15.187 1.00 41.56 523 GLY A C 1
ATOM 4057 O O . GLY A 1 523 ? -30.290 -50.895 16.332 1.00 41.56 523 GLY A O 1
ATOM 4058 N N . GLN A 1 524 ? -29.733 -50.972 14.165 1.00 37.47 524 GLN A N 1
ATOM 4059 C CA . GLN A 1 524 ? -28.683 -49.956 14.230 1.00 37.47 524 GLN A CA 1
ATOM 4060 C C . GLN A 1 524 ? -28.995 -48.802 13.278 1.00 37.47 524 GLN A C 1
ATOM 4062 O O . GLN A 1 524 ? -28.915 -48.915 12.060 1.00 37.47 524 GLN A O 1
ATOM 4067 N N . SER A 1 525 ? -29.353 -47.667 13.876 1.00 35.81 525 SER A N 1
ATOM 4068 C CA . SER A 1 525 ? -29.550 -46.392 13.191 1.00 35.81 525 SER A CA 1
ATOM 4069 C C . SER A 1 525 ? -28.274 -45.996 12.426 1.00 35.81 525 SER A C 1
ATOM 4071 O O . SER A 1 525 ? -27.219 -45.887 13.060 1.00 35.81 525 SER A O 1
ATOM 4073 N N . PRO A 1 526 ? -28.316 -45.744 11.104 1.00 36.66 526 PRO A N 1
ATOM 4074 C CA . PRO A 1 526 ? -27.152 -45.325 10.339 1.00 36.66 526 PRO A CA 1
ATOM 4075 C C . PRO A 1 526 ? -27.019 -43.800 10.423 1.00 36.66 526 PRO A C 1
ATOM 4077 O O . PRO A 1 526 ? -27.018 -43.103 9.415 1.00 36.66 526 PRO A O 1
ATOM 4080 N N . VAL A 1 527 ? -26.925 -43.248 11.634 1.00 34.88 527 VAL A N 1
ATOM 4081 C CA . VAL A 1 527 ? -26.546 -41.839 11.827 1.00 34.88 527 VAL A CA 1
ATOM 4082 C C . VAL A 1 527 ? -25.066 -41.804 12.184 1.00 34.88 527 VAL A C 1
ATOM 4084 O O . VAL A 1 527 ? -24.660 -41.493 13.298 1.00 34.88 527 VAL A O 1
ATOM 4087 N N . GLY A 1 528 ? -24.251 -42.204 11.213 1.00 33.72 528 GLY A N 1
ATOM 4088 C CA . GLY A 1 528 ? -22.815 -41.983 11.208 1.00 33.72 528 GLY A CA 1
ATOM 4089 C C . GLY A 1 528 ? -22.492 -41.096 10.021 1.00 33.72 528 GLY A C 1
ATOM 4090 O O . GLY A 1 528 ? -22.379 -41.588 8.904 1.00 33.72 528 GLY A O 1
ATOM 4091 N N . ILE A 1 529 ? -22.368 -39.789 10.247 1.00 38.81 529 ILE A N 1
ATOM 4092 C CA . ILE A 1 529 ? -21.810 -38.869 9.254 1.00 38.81 529 ILE A CA 1
ATOM 4093 C C . ILE A 1 529 ? -20.360 -39.307 9.022 1.00 38.81 529 ILE A C 1
ATOM 4095 O O . ILE A 1 529 ? -19.476 -39.003 9.821 1.00 38.81 529 ILE A O 1
ATOM 4099 N N . GLN A 1 530 ? -20.112 -40.049 7.946 1.00 34.22 530 GLN A N 1
ATOM 4100 C CA . GLN A 1 530 ? -18.776 -40.226 7.398 1.00 34.22 530 GLN A CA 1
ATOM 4101 C C . GLN A 1 530 ? -18.685 -39.429 6.103 1.00 34.22 530 GLN A C 1
ATOM 4103 O O . GLN A 1 530 ? -19.133 -39.859 5.045 1.00 34.22 530 GLN A O 1
ATOM 4108 N N . VAL A 1 531 ? -18.073 -38.252 6.205 1.00 35.03 531 VAL A N 1
ATOM 4109 C CA . VAL A 1 531 ? -17.444 -37.599 5.060 1.00 35.03 531 VAL A CA 1
ATOM 4110 C C . VAL A 1 531 ? -16.186 -38.413 4.758 1.00 35.03 531 VAL A C 1
ATOM 4112 O O . VAL A 1 531 ? -15.163 -38.247 5.420 1.00 35.03 531 VAL A O 1
ATOM 4115 N N . VAL A 1 532 ? -16.275 -39.355 3.819 1.00 31.61 532 VAL A N 1
ATOM 4116 C CA . VAL A 1 532 ? -15.096 -40.053 3.293 1.00 31.61 532 VAL A CA 1
ATOM 4117 C C . VAL A 1 532 ? -14.608 -39.273 2.079 1.00 31.61 532 VAL A C 1
ATOM 4119 O O . VAL A 1 532 ? -15.219 -39.315 1.016 1.00 31.61 532 VAL A O 1
ATOM 4122 N N . LEU A 1 533 ? -13.507 -38.543 2.249 1.00 32.66 533 LEU A N 1
ATOM 4123 C CA . LEU A 1 533 ? -12.708 -38.039 1.136 1.00 32.66 533 LEU A CA 1
ATOM 4124 C C . LEU A 1 533 ? -11.759 -39.170 0.715 1.00 32.66 533 LEU A C 1
ATOM 4126 O O . LEU A 1 533 ? -10.690 -39.328 1.303 1.00 32.66 533 LEU A O 1
ATOM 4130 N N . ASP A 1 534 ? -12.175 -40.002 -0.242 1.00 30.22 534 ASP A N 1
ATOM 4131 C CA . ASP A 1 534 ? -11.286 -40.994 -0.856 1.00 30.22 534 ASP A CA 1
ATOM 4132 C C . ASP A 1 534 ? -10.549 -40.351 -2.041 1.00 30.22 534 ASP A C 1
ATOM 4134 O O . ASP A 1 534 ? -11.144 -39.988 -3.054 1.00 30.22 534 ASP A O 1
ATOM 4138 N N . PHE A 1 535 ? -9.235 -40.183 -1.894 1.00 41.28 535 PHE A N 1
ATOM 4139 C CA . PHE A 1 535 ? -8.349 -39.603 -2.908 1.00 41.28 535 PHE A CA 1
ATOM 4140 C C . PHE A 1 535 ? -7.855 -40.641 -3.939 1.00 41.28 535 PHE A C 1
ATOM 4142 O O . PHE A 1 535 ? -6.989 -40.329 -4.756 1.00 41.28 535 PHE A O 1
ATOM 4149 N N . GLY A 1 536 ? -8.364 -41.880 -3.917 1.00 32.41 536 GLY A N 1
ATOM 4150 C CA . GLY A 1 536 ? -7.875 -42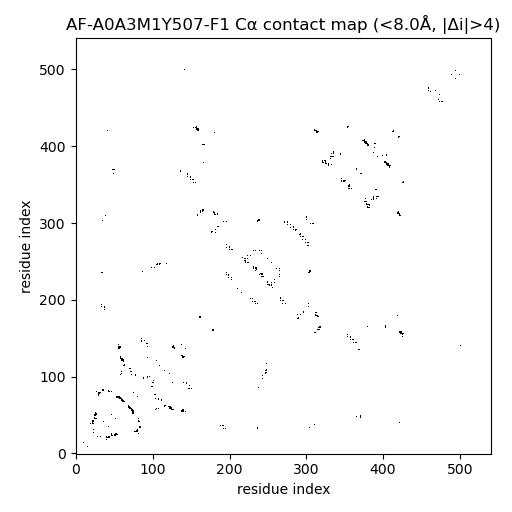.976 -4.758 1.00 32.41 536 GLY A CA 1
ATOM 4151 C C . GLY A 1 536 ? -8.298 -42.950 -6.233 1.00 32.41 536 GLY A C 1
ATOM 4152 O O . GLY A 1 536 ? -7.616 -43.556 -7.059 1.00 32.41 536 GLY A O 1
ATOM 4153 N N . THR A 1 537 ? -9.389 -42.270 -6.597 1.00 35.22 537 THR A N 1
ATOM 4154 C CA . THR A 1 537 ? -10.041 -42.470 -7.911 1.00 35.22 537 THR A CA 1
ATOM 4155 C C . THR A 1 537 ? -9.864 -41.356 -8.942 1.00 35.22 537 THR A C 1
ATOM 4157 O O . THR A 1 537 ? -10.176 -41.585 -10.103 1.00 35.22 537 THR A O 1
ATOM 4160 N N . ASN A 1 538 ? -9.283 -40.203 -8.602 1.00 33.22 538 ASN A N 1
ATOM 4161 C CA . ASN A 1 538 ? -9.123 -39.087 -9.555 1.00 33.22 538 ASN A CA 1
ATOM 4162 C C . ASN A 1 538 ? -7.849 -39.133 -10.426 1.00 33.22 538 ASN A C 1
ATOM 4164 O O . ASN A 1 538 ? -7.461 -38.122 -11.000 1.00 33.22 538 ASN A O 1
ATOM 4168 N N . ASN A 1 539 ? -7.203 -40.296 -10.555 1.00 30.89 539 ASN A N 1
ATOM 4169 C CA . ASN A 1 539 ? -6.009 -40.474 -11.397 1.00 30.89 539 ASN A CA 1
ATOM 4170 C C . ASN A 1 539 ? -6.234 -41.327 -12.659 1.00 30.89 539 ASN A C 1
ATOM 4172 O O . ASN A 1 539 ? -5.261 -41.790 -13.255 1.00 30.89 539 ASN A O 1
ATOM 4176 N N . GLN A 1 540 ? -7.480 -41.542 -13.088 1.00 33.84 540 GLN A N 1
ATOM 4177 C CA . GLN A 1 540 ? -7.766 -42.137 -14.399 1.00 33.84 540 GLN A CA 1
ATOM 4178 C C . GLN A 1 540 ? -8.979 -41.476 -15.058 1.00 33.84 540 GLN A C 1
ATOM 4180 O O . GLN A 1 540 ? -10.107 -41.878 -14.801 1.00 33.84 540 GLN A O 1
ATOM 4185 N N . GLU A 1 541 ? -8.722 -40.463 -15.887 1.00 33.22 541 GLU A N 1
ATOM 4186 C CA . GLU A 1 541 ? -9.039 -40.435 -17.329 1.00 33.22 541 GLU A CA 1
ATOM 4187 C C . GLU A 1 541 ? -8.376 -39.229 -18.009 1.00 33.22 541 GLU A C 1
ATOM 4189 O O . GLU A 1 541 ? -8.443 -38.110 -17.450 1.00 33.22 541 GLU A O 1
#